Protein AF-0000000085094204 (afdb_homodimer)

pLDDT: mean 80.02, std 19.16, range [28.42, 98.69]

Radius of gyration: 30.78 Å; Cα contacts (8 Å, |Δi|>4): 972; chains: 2; bounding box: 92×101×74 Å

Foldseek 3Di:
DPPPPPPPADPQAFLVCVVVVHHFPNDPPATPVCVVVVFQTHSDPPPPVPPPPDPPPPPPPPPPPPPDPVDPPPVVVVVVVVVVVVVPDPDPPPPPPVLLVVLLVLLLVGQQVLLDQDDLLSCCSNPVQVVLCVVPVLSSLLSSLSSLLVNLLSDDPVCNVVSLVSSVVSNVVSVVSLVVCLVDDDLSCLSSLLNSLVSVLLCLLRNPPPPVPDQLLVSVLVSLVSLQVSVVSNVVSVVSCCPDSNVVSVDQDDQQDDADPLLVVLLVLLLVVLVPDPDDPVSSVQSVQLSVLLVVLRRSVVSRRLHCVSLSSSSNRHDPVLSVCSVVVPLSSLLSVLSSLLSLCSNLSNSSSVPRNVSSNVSSCVVHDPVSNVSNVSSVCSNPVVPPPD/DPPPPPPDADPQAFLVCVLVVHHFPNDPPATPVCVVVVFQTHSDDPQCVPPPPPPPPPPPPDPPPPPDPPDPPPPVVVVVVVVVVVVPDPDPPPPPPVLLVVLLVLLLVGQQVLLDQDDLLSCCSNPVQVVLCVVPVLSSLLSSLSSLLVNLLRDDPVCNVVSLVSSVVSNVVSVVSLVVCLVDDDLSCLSSLLNSLVSVLLCLLRNPPPPVPDQLLVSVLVSLVSLQVSVVSNVVSVVSCCPDSNVVSVDQDDQQDDADPLLVVLLVLLLVVLVPDPDDPVSSVQSNQLSVLLVVLSRSVVSRRLHCVSLSSSSNRHDPVLSVCSVVVPLSSLLSVLSSLLSLCSNLSNSSSVPRNVSSNVSSCVVHDPVSNVSNVSSVCSNPVVPPPD

Structure (mmCIF, N/CA/C/O backbone):
data_AF-0000000085094204-model_v1
#
loop_
_entity.id
_entity.type
_entity.pdbx_description
1 polymer 'Zn(2)-C6 fungal-type domain-containing protein'
#
loop_
_atom_site.group_PDB
_atom_site.id
_atom_site.type_symbol
_atom_site.label_atom_id
_atom_site.label_alt_id
_atom_site.label_comp_id
_atom_site.label_asym_id
_atom_site.label_entity_id
_atom_site.label_seq_id
_atom_site.pdbx_PDB_ins_code
_atom_site.Cartn_x
_atom_site.Cartn_y
_atom_site.Cartn_z
_atom_site.occupancy
_atom_site.B_iso_or_equiv
_atom_site.auth_seq_id
_atom_site.auth_comp_id
_atom_site.auth_asym_id
_atom_site.auth_atom_id
_atom_site.pdbx_PDB_model_num
ATOM 1 N N . MET A 1 1 ? 45.594 -4.992 -23.156 1 28.42 1 MET A N 1
ATOM 2 C CA . MET A 1 1 ? 44.844 -5.09 -21.906 1 28.42 1 MET A CA 1
ATOM 3 C C . MET A 1 1 ? 43.531 -4.32 -22 1 28.42 1 MET A C 1
ATOM 5 O O . MET A 1 1 ? 43.531 -3.092 -22.094 1 28.42 1 MET A O 1
ATOM 9 N N . GLN A 1 2 ? 42.5 -4.867 -22.672 1 35.69 2 GLN A N 1
ATOM 10 C CA . GLN A 1 2 ? 41.219 -4.234 -22.984 1 35.69 2 GLN A CA 1
ATOM 11 C C . GLN A 1 2 ? 40.531 -3.771 -21.719 1 35.69 2 GLN A C 1
ATOM 13 O O . GLN A 1 2 ? 40.438 -4.512 -20.734 1 35.69 2 GLN A O 1
ATOM 18 N N . THR A 1 3 ? 40.594 -2.48 -21.391 1 34.19 3 THR A N 1
ATOM 19 C CA . THR A 1 3 ? 39.969 -1.803 -20.25 1 34.19 3 THR A CA 1
ATOM 20 C C . THR A 1 3 ? 38.531 -2.219 -20.094 1 34.19 3 THR A C 1
ATOM 22 O O . THR A 1 3 ? 37.719 -2.104 -21.031 1 34.19 3 THR A O 1
ATOM 25 N N . ARG A 1 4 ? 38.156 -3.234 -19.297 1 36.91 4 ARG A N 1
ATOM 26 C CA . ARG A 1 4 ? 36.812 -3.564 -18.891 1 36.91 4 ARG A CA 1
ATOM 27 C C . ARG A 1 4 ? 36.031 -2.311 -18.531 1 36.91 4 ARG A C 1
ATOM 29 O O . ARG A 1 4 ? 36.438 -1.556 -17.641 1 36.91 4 ARG A O 1
ATOM 36 N N . ARG A 1 5 ? 35.312 -1.725 -19.422 1 40.75 5 ARG A N 1
ATOM 37 C CA . ARG A 1 5 ? 34.406 -0.619 -19.172 1 40.75 5 ARG A CA 1
ATOM 38 C C . ARG A 1 5 ? 33.562 -0.88 -17.938 1 40.75 5 ARG A C 1
ATOM 40 O O . ARG A 1 5 ? 32.906 -1.928 -17.828 1 40.75 5 ARG A O 1
ATOM 47 N N . SER A 1 6 ? 33.906 -0.301 -16.781 1 42.31 6 SER A N 1
ATOM 48 C CA . SER A 1 6 ? 33.125 -0.34 -15.547 1 42.31 6 SER A CA 1
ATOM 49 C C . SER A 1 6 ? 31.672 0.037 -15.781 1 42.31 6 SER A C 1
ATOM 51 O O . SER A 1 6 ? 31.375 1.09 -16.359 1 42.31 6 SER A O 1
ATOM 53 N N . HIS A 1 7 ? 30.844 -0.826 -16.141 1 46.06 7 HIS A N 1
ATOM 54 C CA . HIS A 1 7 ? 29.422 -0.541 -16.312 1 46.06 7 HIS A CA 1
ATOM 55 C C . HIS A 1 7 ? 28.844 0.099 -15.062 1 46.06 7 HIS A C 1
ATOM 57 O O . HIS A 1 7 ? 29 -0.428 -13.961 1 46.06 7 HIS A O 1
ATOM 63 N N . ASN A 1 8 ? 28.625 1.335 -15.102 1 47.53 8 ASN A N 1
ATOM 64 C CA . ASN A 1 8 ? 28 2.109 -14.039 1 47.53 8 ASN A CA 1
ATOM 65 C C . ASN A 1 8 ? 26.625 1.548 -13.68 1 47.53 8 ASN A C 1
ATOM 67 O O . ASN A 1 8 ? 25.75 1.444 -14.539 1 47.53 8 ASN A O 1
ATOM 71 N N . LYS A 1 9 ? 26.594 0.632 -12.758 1 53.88 9 LYS A N 1
ATOM 72 C CA . LYS A 1 9 ? 25.375 0.06 -12.18 1 53.88 9 LYS A CA 1
ATOM 73 C C . LYS A 1 9 ? 24.422 1.154 -11.727 1 53.88 9 LYS A C 1
ATOM 75 O O . LYS A 1 9 ? 24.844 2.166 -11.164 1 53.88 9 LYS A O 1
ATOM 80 N N . SER A 1 10 ? 23.234 1.122 -12.352 1 61.62 10 SER A N 1
ATOM 81 C CA . SER A 1 10 ? 22.219 2.043 -11.844 1 61.62 10 SER A CA 1
ATOM 82 C C . SER A 1 10 ? 21.828 1.703 -10.414 1 61.62 10 SER A C 1
ATOM 84 O O . SER A 1 10 ? 21.375 0.59 -10.133 1 61.62 10 SER A O 1
ATOM 86 N N . ARG A 1 11 ? 22.219 2.453 -9.453 1 60.69 11 ARG A N 1
ATOM 87 C CA . ARG A 1 11 ? 22 2.232 -8.031 1 60.69 11 ARG A CA 1
ATOM 88 C C . ARG A 1 11 ? 20.5 2.273 -7.711 1 60.69 11 ARG A C 1
ATOM 90 O O . ARG A 1 11 ? 20.047 1.616 -6.773 1 60.69 11 ARG A O 1
ATOM 97 N N . ARG A 1 12 ? 19.734 2.811 -8.648 1 63.75 12 ARG A N 1
ATOM 98 C CA . ARG A 1 12 ? 18.312 3.006 -8.352 1 63.75 12 ARG A CA 1
ATOM 99 C C . ARG A 1 12 ? 17.438 2.281 -9.367 1 63.75 12 ARG A C 1
ATOM 101 O O . ARG A 1 12 ? 16.328 2.719 -9.656 1 63.75 12 ARG A O 1
ATOM 108 N N . GLY A 1 13 ? 18.078 1.284 -9.898 1 72.88 13 GLY A N 1
ATOM 109 C CA . GLY A 1 13 ? 17.359 0.536 -10.914 1 72.88 13 GLY A CA 1
ATOM 110 C C . GLY A 1 13 ? 16.297 -0.388 -10.328 1 72.88 13 GLY A C 1
ATOM 111 O O . GLY A 1 13 ? 16.297 -0.649 -9.125 1 72.88 13 GLY A O 1
ATOM 112 N N . CYS A 1 14 ? 15.367 -0.808 -11.195 1 76.88 14 CYS A N 1
ATOM 113 C CA . CYS A 1 14 ? 14.305 -1.721 -10.773 1 76.88 14 CYS A CA 1
ATOM 114 C C . CYS A 1 14 ? 14.875 -3.096 -10.438 1 76.88 14 CYS A C 1
ATOM 116 O O . CYS A 1 14 ? 15.969 -3.445 -10.891 1 76.88 14 CYS A O 1
ATOM 118 N N . LEU A 1 15 ? 14.203 -3.799 -9.594 1 74.19 15 LEU A N 1
ATOM 119 C CA . LEU A 1 15 ? 14.672 -5.102 -9.125 1 74.19 15 LEU A CA 1
ATOM 120 C C . LEU A 1 15 ? 14.867 -6.059 -10.297 1 74.19 15 LEU A C 1
ATOM 122 O O . LEU A 1 15 ? 15.789 -6.883 -10.281 1 74.19 15 LEU A O 1
ATOM 126 N N . GLU A 1 16 ? 14.039 -5.863 -11.25 1 76.88 16 GLU A N 1
ATOM 127 C CA . GLU A 1 16 ? 14.133 -6.754 -12.406 1 76.88 16 GLU A CA 1
ATOM 128 C C . GLU A 1 16 ? 15.406 -6.488 -13.203 1 76.88 16 GLU A C 1
ATOM 130 O O . GLU A 1 16 ? 16.094 -7.426 -13.602 1 76.88 16 GLU A O 1
ATOM 135 N N . CYS A 1 17 ? 15.742 -5.281 -13.391 1 77.69 17 CYS A N 1
ATOM 136 C CA . CYS A 1 17 ? 16.953 -4.93 -14.109 1 77.69 17 CYS A CA 1
ATOM 137 C C . CYS A 1 17 ? 18.203 -5.344 -13.32 1 77.69 17 CYS A C 1
ATOM 139 O O . CYS A 1 17 ? 19.172 -5.82 -13.898 1 77.69 17 CYS A O 1
ATOM 141 N N . LYS A 1 18 ? 18.125 -5.219 -12.031 1 74.19 18 LYS A N 1
ATOM 142 C CA . LYS A 1 18 ? 19.219 -5.645 -11.164 1 74.19 18 LYS A CA 1
ATOM 143 C C . LYS A 1 18 ? 19.422 -7.156 -11.234 1 74.19 18 LYS A C 1
ATOM 145 O O . LYS A 1 18 ? 20.562 -7.633 -11.344 1 74.19 18 LYS A O 1
ATOM 150 N N . ARG A 1 19 ? 18.375 -7.77 -11.242 1 71.94 19 ARG A N 1
ATOM 151 C CA . ARG A 1 19 ? 18.406 -9.227 -11.328 1 71.94 19 ARG A CA 1
ATOM 152 C C . ARG A 1 19 ? 19.016 -9.688 -12.648 1 71.94 19 ARG A C 1
ATOM 154 O O . ARG A 1 19 ? 19.797 -10.625 -12.68 1 71.94 19 ARG A O 1
ATOM 161 N N . ARG A 1 20 ? 18.656 -8.938 -13.594 1 74.81 20 ARG A N 1
ATOM 162 C CA . ARG A 1 20 ? 19.125 -9.281 -14.938 1 74.81 20 ARG A CA 1
ATOM 163 C C . ARG A 1 20 ? 20.5 -8.695 -15.219 1 74.81 20 ARG A C 1
ATOM 165 O O . ARG A 1 20 ? 21.094 -8.961 -16.266 1 74.81 20 ARG A O 1
ATOM 172 N N . ARG A 1 21 ? 20.922 -7.832 -14.312 1 73.69 21 ARG A N 1
ATOM 173 C CA . ARG A 1 21 ? 22.234 -7.195 -14.391 1 73.69 21 ARG A CA 1
ATOM 174 C C . ARG A 1 21 ? 22.359 -6.324 -15.633 1 73.69 21 ARG A C 1
ATOM 176 O O . ARG A 1 21 ? 23.359 -6.367 -16.344 1 73.69 21 ARG A O 1
ATOM 183 N N . VAL A 1 22 ? 21.25 -5.66 -15.961 1 81.44 22 VAL A N 1
ATOM 184 C CA . VAL A 1 22 ? 21.266 -4.684 -17.047 1 81.44 22 VAL A CA 1
ATOM 185 C C . VAL A 1 22 ? 21.109 -3.273 -16.469 1 81.44 22 VAL A C 1
ATOM 187 O O . VAL A 1 22 ? 20.562 -3.092 -15.391 1 81.44 22 VAL A O 1
ATOM 190 N N . LYS A 1 23 ? 21.641 -2.32 -17.219 1 80.62 23 LYS A N 1
ATOM 191 C CA . LYS A 1 23 ? 21.531 -0.931 -16.781 1 80.62 23 LYS A CA 1
ATOM 192 C C . LYS A 1 23 ? 20.094 -0.435 -16.859 1 80.62 23 LYS A C 1
ATOM 194 O O . LYS A 1 23 ? 19.484 -0.439 -17.922 1 80.62 23 LYS A O 1
ATOM 199 N N . CYS A 1 24 ? 19.516 -0.152 -15.758 1 80.62 24 CYS A N 1
ATOM 200 C CA . CYS A 1 24 ? 18.156 0.375 -15.664 1 80.62 24 CYS A CA 1
ATOM 201 C C . CYS A 1 24 ? 18.125 1.873 -15.945 1 80.62 24 CYS A C 1
ATOM 203 O O . CYS A 1 24 ? 19.016 2.605 -15.5 1 80.62 24 CYS A O 1
ATOM 205 N N . ASP A 1 25 ? 17.281 2.426 -16.719 1 79.31 25 ASP A N 1
ATOM 206 C CA . ASP A 1 25 ? 17.172 3.857 -16.984 1 79.31 25 ASP A CA 1
ATOM 207 C C . ASP A 1 25 ? 16.422 4.562 -15.852 1 79.31 25 ASP A C 1
ATOM 209 O O . ASP A 1 25 ? 16.172 5.77 -15.922 1 79.31 25 ASP A O 1
ATOM 213 N N . GLU A 1 26 ? 15.984 3.795 -14.852 1 75.06 26 GLU A N 1
ATOM 214 C CA . GLU A 1 26 ? 15.375 4.254 -13.609 1 75.06 26 GLU A CA 1
ATOM 215 C C . GLU A 1 26 ? 14.109 5.062 -13.867 1 75.06 26 GLU A C 1
ATOM 217 O O . GLU A 1 26 ? 13.68 5.84 -13.023 1 75.06 26 GLU A O 1
ATOM 222 N N . THR A 1 27 ? 13.609 4.785 -15.125 1 76.56 27 THR A N 1
ATOM 223 C CA . THR A 1 27 ? 12.352 5.457 -15.414 1 76.56 27 THR A CA 1
ATOM 224 C C . THR A 1 27 ? 11.211 4.848 -14.602 1 76.56 27 THR A C 1
ATOM 226 O O . THR A 1 27 ? 11.141 3.627 -14.445 1 76.56 27 THR A O 1
ATOM 229 N N . ARG A 1 28 ? 10.5 5.613 -13.75 1 69.06 28 ARG A N 1
ATOM 230 C CA . ARG A 1 28 ? 9.336 5.184 -12.984 1 69.06 28 ARG A CA 1
ATOM 231 C C . ARG A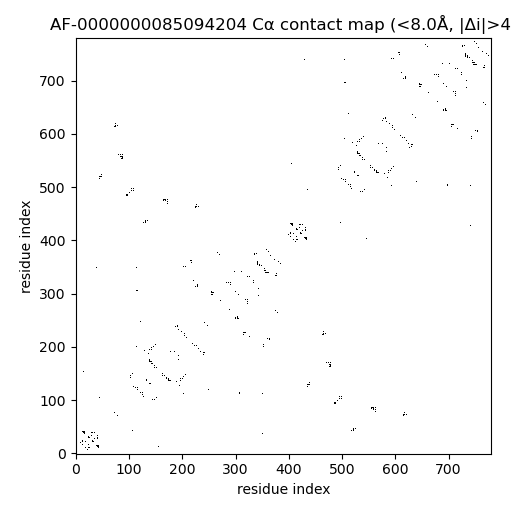 1 28 ? 8.047 5.637 -13.656 1 69.06 28 ARG A C 1
ATOM 233 O O . ARG A 1 28 ? 8.023 6.664 -14.336 1 69.06 28 ARG A O 1
ATOM 240 N N . PRO A 1 29 ? 6.918 4.73 -13.555 1 68.38 29 PRO A N 1
ATOM 241 C CA . PRO A 1 29 ? 6.773 3.576 -12.664 1 68.38 29 PRO A CA 1
ATOM 242 C C . PRO A 1 29 ? 7.375 2.299 -13.242 1 68.38 29 PRO A C 1
ATOM 244 O O . PRO A 1 29 ? 7.609 1.333 -12.516 1 68.38 29 PRO A O 1
ATOM 247 N N . GLN A 1 30 ? 7.637 2.348 -14.539 1 78.44 30 GLN A N 1
ATOM 248 C CA . GLN A 1 30 ? 8.219 1.194 -15.211 1 78.44 30 GLN A CA 1
ATOM 249 C C . GLN A 1 30 ? 9.422 1.604 -16.062 1 78.44 30 GLN A C 1
ATOM 251 O O . GLN A 1 30 ? 9.352 2.559 -16.828 1 78.44 30 GLN A O 1
ATOM 256 N N . CYS A 1 31 ? 10.555 0.917 -15.891 1 80.75 31 CYS A N 1
ATOM 257 C CA . CYS A 1 31 ? 11.742 1.239 -16.672 1 80.75 31 CYS A CA 1
ATOM 258 C C . CYS A 1 31 ? 11.617 0.73 -18.109 1 80.75 31 CYS A C 1
ATOM 260 O O . CYS A 1 31 ? 10.781 -0.135 -18.391 1 80.75 31 CYS A O 1
ATOM 262 N N . SER A 1 32 ? 12.336 1.337 -19.016 1 80.69 32 SER A N 1
ATOM 263 C CA . SER A 1 32 ? 12.258 1.011 -20.438 1 80.69 32 SER A CA 1
ATOM 264 C C . SER A 1 32 ? 12.633 -0.447 -20.688 1 80.69 32 SER A C 1
ATOM 266 O O . SER A 1 32 ? 12.062 -1.093 -21.578 1 80.69 32 SER A O 1
ATOM 268 N N . ASN A 1 33 ? 13.523 -0.959 -19.891 1 80.06 33 ASN A N 1
ATOM 269 C CA . ASN A 1 33 ? 13.953 -2.346 -20.047 1 80.06 33 ASN A CA 1
ATOM 270 C C . ASN A 1 33 ? 12.82 -3.32 -19.719 1 80.06 33 ASN A C 1
ATOM 272 O O . ASN A 1 33 ? 12.57 -4.258 -20.484 1 80.06 33 ASN A O 1
ATOM 276 N N . CYS A 1 34 ? 12.18 -3.006 -18.672 1 78.81 34 CYS A N 1
ATOM 277 C CA . CYS A 1 34 ? 11.094 -3.875 -18.234 1 78.81 34 CYS A CA 1
ATOM 278 C C . CYS A 1 34 ? 9.883 -3.736 -19.141 1 78.81 34 CYS A C 1
ATOM 280 O O . CYS A 1 34 ? 9.234 -4.73 -19.484 1 78.81 34 CYS A O 1
ATOM 282 N N . ALA A 1 35 ? 9.695 -2.541 -19.578 1 79.12 35 ALA A N 1
ATOM 283 C CA . ALA A 1 35 ? 8.578 -2.275 -20.484 1 79.12 35 ALA A CA 1
ATOM 284 C C . ALA A 1 35 ? 8.766 -3.012 -21.797 1 79.12 35 ALA A C 1
ATOM 286 O O . ALA A 1 35 ? 7.824 -3.619 -22.312 1 79.12 35 ALA A O 1
ATOM 287 N N . ARG A 1 36 ? 9.945 -2.975 -22.266 1 76.44 36 ARG A N 1
ATOM 288 C CA . ARG A 1 36 ? 10.242 -3.596 -23.562 1 76.44 36 ARG A CA 1
ATOM 289 C C . ARG A 1 36 ? 10.078 -5.109 -23.484 1 76.44 36 ARG A C 1
ATOM 291 O O . ARG A 1 36 ? 9.656 -5.742 -24.453 1 76.44 36 ARG A O 1
ATOM 298 N N . ARG A 1 37 ? 10.328 -5.566 -22.344 1 74.19 37 ARG A N 1
ATOM 299 C CA . ARG A 1 37 ? 10.328 -7.016 -22.188 1 74.19 37 ARG A CA 1
ATOM 300 C C . ARG A 1 37 ? 9.055 -7.5 -21.516 1 74.19 37 ARG A C 1
ATOM 302 O O . ARG A 1 37 ? 8.922 -8.68 -21.188 1 74.19 37 ARG A O 1
ATOM 309 N N . HIS A 1 38 ? 8.18 -6.562 -21.188 1 65.81 38 HIS A N 1
ATOM 310 C CA . HIS A 1 38 ? 6.895 -6.855 -20.562 1 65.81 38 HIS A CA 1
ATOM 311 C C . HIS A 1 38 ? 7.078 -7.574 -19.234 1 65.81 38 HIS A C 1
ATOM 313 O O . HIS A 1 38 ? 6.402 -8.57 -18.969 1 65.81 38 HIS A O 1
ATOM 319 N N . MET A 1 39 ? 8.148 -7.141 -18.578 1 70.69 39 MET A N 1
ATOM 320 C CA . MET A 1 39 ? 8.422 -7.699 -17.266 1 70.69 39 MET A CA 1
ATOM 321 C C . MET A 1 39 ? 7.848 -6.812 -16.172 1 70.69 39 MET A C 1
ATOM 323 O O . MET A 1 39 ? 7.648 -5.617 -16.375 1 70.69 39 MET A O 1
ATOM 327 N N . THR A 1 40 ? 7.48 -7.477 -15.117 1 67.5 40 THR A N 1
ATOM 328 C CA . THR A 1 40 ? 7.039 -6.707 -13.961 1 67.5 40 THR A CA 1
ATOM 329 C C . THR A 1 40 ? 8.188 -5.871 -13.398 1 67.5 40 THR A C 1
ATOM 331 O O . THR A 1 40 ? 9.219 -6.414 -12.992 1 67.5 40 THR A O 1
ATOM 334 N N . CYS A 1 41 ? 8.055 -4.609 -13.57 1 69.56 41 CYS A N 1
ATOM 335 C CA . CYS A 1 41 ? 9.055 -3.664 -13.086 1 69.56 41 CYS A CA 1
ATOM 336 C C . CYS A 1 41 ? 8.82 -3.32 -11.617 1 69.56 41 CYS A C 1
ATOM 338 O O . CYS A 1 41 ? 7.75 -2.816 -11.258 1 69.56 41 CYS A O 1
ATOM 340 N N . ASP A 1 42 ? 9.664 -3.846 -10.812 1 67.44 42 ASP A N 1
ATOM 341 C CA . ASP A 1 42 ? 9.555 -3.576 -9.383 1 67.44 42 ASP A CA 1
ATOM 342 C C . ASP A 1 42 ? 10.797 -2.861 -8.859 1 67.44 42 ASP A C 1
ATOM 344 O O . ASP A 1 42 ? 11.906 -3.385 -8.961 1 67.44 42 ASP A O 1
ATOM 348 N N . TYR A 1 43 ? 10.727 -1.648 -8.656 1 60.5 43 TYR A N 1
ATOM 349 C CA . TYR A 1 43 ? 11.859 -0.927 -8.102 1 60.5 43 TYR A CA 1
ATOM 350 C C . TYR A 1 43 ? 12.094 -1.318 -6.645 1 60.5 43 TYR A C 1
ATOM 352 O O . TYR A 1 43 ? 13.008 -0.806 -5.996 1 60.5 43 TYR A O 1
ATOM 360 N N . GLY A 1 44 ? 11.922 -2.477 -6.395 1 52.19 44 GLY A N 1
ATOM 361 C CA . GLY A 1 44 ? 12.156 -3.125 -5.113 1 52.19 44 GLY A CA 1
ATOM 362 C C . GLY A 1 44 ? 12.242 -2.148 -3.955 1 52.19 44 GLY A C 1
ATOM 363 O O . GLY A 1 44 ? 12.414 -0.946 -4.164 1 52.19 44 GLY A O 1
ATOM 364 N N . THR A 1 45 ? 11.617 -2.467 -2.777 1 48.66 45 THR A N 1
ATOM 365 C CA . THR A 1 45 ? 11.992 -1.854 -1.507 1 48.66 45 THR A CA 1
ATOM 366 C C . THR A 1 45 ? 13.375 -2.311 -1.072 1 48.66 45 THR A C 1
ATOM 368 O O . THR A 1 45 ? 13.68 -3.506 -1.102 1 48.66 45 THR A O 1
ATOM 371 N N . SER A 1 46 ? 14.422 -1.723 -1.362 1 43.97 46 SER A N 1
ATOM 372 C CA . SER A 1 46 ? 15.68 -2.139 -0.75 1 43.97 46 SER A CA 1
ATOM 373 C C . SER A 1 46 ? 15.453 -2.717 0.643 1 43.97 46 SER A C 1
ATOM 375 O O . SER A 1 46 ? 14.828 -2.078 1.49 1 43.97 46 SER A O 1
ATOM 377 N N . SER A 1 47 ? 15.43 -4.035 0.738 1 43.03 47 SER A N 1
ATOM 378 C CA . SER A 1 47 ? 15.219 -4.762 1.984 1 43.03 47 SER A CA 1
ATOM 379 C C . SER A 1 47 ? 16.109 -4.219 3.1 1 43.03 47 SER A C 1
ATOM 381 O O . SER A 1 47 ? 17.328 -4.23 2.984 1 43.03 47 SER A O 1
ATOM 383 N N . LEU A 1 48 ? 15.875 -3.164 3.766 1 41.88 48 LEU A N 1
ATOM 384 C CA . LEU A 1 48 ? 16.625 -2.473 4.801 1 41.88 48 LEU A CA 1
ATOM 385 C C . LEU A 1 48 ? 16.594 -3.254 6.113 1 41.88 48 LEU A C 1
ATOM 387 O O . LEU A 1 48 ? 17.172 -2.816 7.113 1 41.88 48 LEU A O 1
ATOM 391 N N . VAL A 1 49 ? 15.938 -4.395 6.262 1 39.5 49 VAL A N 1
ATOM 392 C CA . VAL A 1 49 ? 15.93 -5.086 7.547 1 39.5 49 VAL A CA 1
ATOM 393 C C . VAL A 1 49 ? 17.375 -5.34 8 1 39.5 49 VAL A C 1
ATOM 395 O O . VAL A 1 49 ? 17.609 -5.684 9.164 1 39.5 49 VAL A O 1
ATOM 398 N N . TRP A 1 50 ? 18.359 -5.461 7.129 1 38.03 50 TRP A N 1
ATOM 399 C CA . TRP A 1 50 ? 19.641 -5.898 7.664 1 38.03 50 TRP A CA 1
ATOM 400 C C . TRP A 1 50 ? 20.297 -4.801 8.5 1 38.03 50 TRP A C 1
ATOM 402 O O . TRP A 1 50 ? 21.469 -4.883 8.836 1 38.03 50 TRP A O 1
ATOM 412 N N . LYS A 1 51 ? 19.734 -3.754 8.43 1 41.31 51 LYS A N 1
ATOM 413 C CA . LYS A 1 51 ? 20.469 -2.908 9.367 1 41.31 51 LYS A CA 1
ATOM 414 C C . LYS A 1 51 ? 20.109 -3.258 10.812 1 41.31 51 LYS A C 1
ATOM 416 O O . LYS A 1 51 ? 18.938 -3.324 11.172 1 41.31 51 LYS A O 1
ATOM 421 N N . ASP A 1 52 ? 20.922 -4.082 11.422 1 39.31 52 ASP A N 1
ATOM 422 C CA . ASP A 1 52 ? 20.891 -4.488 12.828 1 39.31 52 ASP A CA 1
ATOM 423 C C . ASP A 1 52 ? 20.359 -3.371 13.719 1 39.31 52 ASP A C 1
ATOM 425 O O . ASP A 1 52 ? 20.984 -2.311 13.836 1 39.31 52 ASP A O 1
ATOM 429 N N . TRP A 1 53 ? 19.125 -3.227 13.734 1 41.31 53 TRP A N 1
ATOM 430 C CA . TRP A 1 53 ? 18.641 -2.379 14.812 1 41.31 53 TRP A CA 1
ATOM 431 C C . TRP A 1 53 ? 19.281 -2.771 16.141 1 41.31 53 TRP A C 1
ATOM 433 O O . TRP A 1 53 ? 19.047 -3.871 16.656 1 41.31 53 TRP A O 1
ATOM 443 N N . LYS A 1 54 ? 20.547 -2.561 16.391 1 36.38 54 LYS A N 1
ATOM 444 C CA . LYS A 1 54 ? 21.078 -2.814 17.734 1 36.38 54 LYS A CA 1
ATOM 445 C C . LYS A 1 54 ? 20 -2.557 18.797 1 36.38 54 LYS A C 1
ATOM 447 O O . LYS A 1 54 ? 19.203 -1.632 18.672 1 36.38 54 LYS A O 1
ATOM 452 N N . GLU A 1 55 ? 19.734 -3.576 19.609 1 35.59 55 GLU A N 1
ATOM 453 C CA . GLU A 1 55 ? 18.953 -3.482 20.828 1 35.59 55 GLU A CA 1
ATOM 454 C C . GLU A 1 55 ? 19.047 -2.09 21.453 1 35.59 55 GLU A C 1
ATOM 456 O O . GLU A 1 55 ? 20.141 -1.603 21.719 1 35.59 55 GLU A O 1
ATOM 461 N N . GLU A 1 56 ? 18.219 -1.314 21.234 1 36.47 56 GLU A N 1
ATOM 462 C CA . GLU A 1 56 ? 18.109 -0.09 22.016 1 36.47 56 GLU A CA 1
ATOM 463 C C . GLU A 1 56 ? 18.359 -0.365 23.5 1 36.47 56 GLU A C 1
ATOM 465 O O . GLU A 1 56 ? 17.578 -1.071 24.141 1 36.47 56 GLU A O 1
ATOM 470 N N . LYS A 1 57 ? 19.578 -0.615 24.016 1 32.47 57 LYS A N 1
ATOM 471 C CA . LYS A 1 57 ? 19.781 -0.595 25.469 1 32.47 57 LYS A CA 1
ATOM 472 C C . LYS A 1 57 ? 18.922 0.483 26.125 1 32.47 57 LYS A C 1
ATOM 474 O O . LYS A 1 57 ? 18.984 1.654 25.75 1 32.47 57 LYS A O 1
ATOM 479 N N . THR A 1 58 ? 17.797 0.069 26.656 1 32.12 58 THR A N 1
ATOM 480 C CA . THR A 1 58 ? 17.219 0.935 27.672 1 32.12 58 THR A CA 1
ATOM 481 C C . THR A 1 58 ? 18.312 1.534 28.562 1 32.12 58 THR A C 1
ATOM 483 O O . THR A 1 58 ? 18.969 0.816 29.312 1 32.12 58 THR A O 1
ATOM 486 N N . SER A 1 59 ? 19.188 2.316 28.203 1 30.58 59 SER A N 1
ATOM 487 C CA . SER A 1 59 ? 20.016 2.902 29.25 1 30.58 59 SER A CA 1
ATOM 488 C C . SER A 1 59 ? 19.234 3.117 30.531 1 30.58 59 SER A C 1
ATOM 490 O O . SER A 1 59 ? 18.047 3.441 30.484 1 30.58 59 SER A O 1
ATOM 492 N N . PRO A 1 60 ? 19.656 2.629 31.703 1 30.12 60 PRO A N 1
ATOM 493 C CA . PRO A 1 60 ? 19.062 2.949 33 1 30.12 60 PRO A CA 1
ATOM 494 C C . PRO A 1 60 ? 18.578 4.391 33.094 1 30.12 60 PRO A C 1
ATOM 496 O O . PRO A 1 60 ? 19.078 5.262 32.375 1 30.12 60 PRO A O 1
ATOM 499 N N . GLN A 1 61 ? 17.438 4.629 33.75 1 30.97 61 GLN A N 1
ATOM 500 C CA . GLN A 1 61 ? 16.891 5.898 34.219 1 30.97 61 GLN A CA 1
ATOM 501 C C . GLN A 1 61 ? 17.984 6.812 34.75 1 30.97 61 GLN A C 1
ATOM 503 O O . GLN A 1 61 ? 18.469 6.637 35.875 1 30.97 61 GLN A O 1
ATOM 508 N N . SER A 1 62 ? 19.141 6.957 34.219 1 29.78 62 SER A N 1
ATOM 509 C CA . SER A 1 62 ? 19.906 7.957 34.938 1 29.78 62 SER A CA 1
ATOM 510 C C . SER A 1 62 ? 19.031 9.156 35.312 1 29.78 62 SER A C 1
ATOM 512 O O . SER A 1 62 ? 18.062 9.461 34.625 1 29.78 62 SER A O 1
ATOM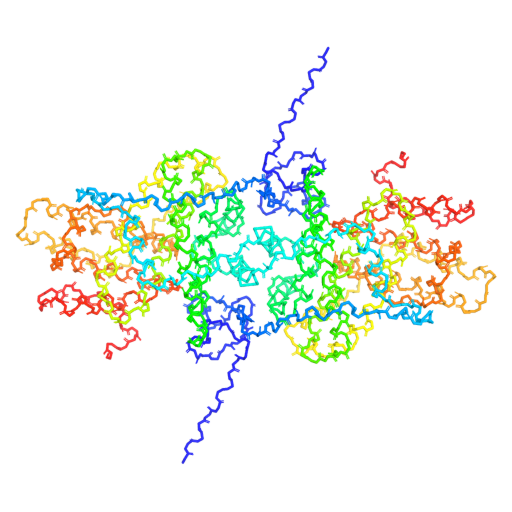 514 N N . ASP A 1 63 ? 19.094 9.602 36.656 1 30.19 63 ASP A N 1
ATOM 515 C CA . ASP A 1 63 ? 18.594 10.828 37.281 1 30.19 63 ASP A CA 1
ATOM 516 C C . ASP A 1 63 ? 18.703 12.008 36.312 1 30.19 63 ASP A C 1
ATOM 518 O O . ASP A 1 63 ? 19.797 12.523 36.062 1 30.19 63 ASP A O 1
ATOM 522 N N . SER A 1 64 ? 18.203 11.969 35.25 1 31.36 64 SER A N 1
ATOM 523 C CA . SER A 1 64 ? 18.234 13.086 34.312 1 31.36 64 SER A CA 1
ATOM 524 C C . SER A 1 64 ? 17.984 14.414 35.031 1 31.36 64 SER A C 1
ATOM 526 O O . SER A 1 64 ? 16.938 14.586 35.688 1 31.36 64 SER A O 1
ATOM 528 N N . LYS A 1 65 ? 19.062 15.062 35.562 1 32.97 65 LYS A N 1
ATOM 529 C CA . LYS A 1 65 ? 19.109 16.469 35.938 1 32.97 65 LYS A CA 1
ATOM 530 C C . LYS A 1 65 ? 18.219 17.312 35.031 1 32.97 65 LYS A C 1
ATOM 532 O O . LYS A 1 65 ? 18.109 17.047 33.844 1 32.97 65 LYS A O 1
ATOM 537 N N . THR A 1 66 ? 17.281 18.016 35.719 1 31.33 66 THR A N 1
ATOM 538 C CA . THR A 1 66 ? 16.406 19.062 35.25 1 31.33 66 THR A CA 1
ATOM 539 C C . THR A 1 66 ? 17.125 19.953 34.25 1 31.33 66 THR A C 1
ATOM 541 O O . THR A 1 66 ? 18.125 20.578 34.594 1 31.33 66 THR A O 1
ATOM 544 N N . PRO A 1 67 ? 17.203 19.547 32.969 1 33.06 67 PRO A N 1
ATOM 545 C CA . PRO A 1 67 ? 17.906 20.578 32.188 1 33.06 67 PRO A CA 1
ATOM 546 C C . PRO A 1 67 ? 17.641 21.984 32.688 1 33.06 67 PRO A C 1
ATOM 548 O O . PRO A 1 67 ? 16.609 22.25 33.312 1 33.06 67 PRO A O 1
ATOM 551 N N . SER A 1 68 ? 18.641 22.734 32.906 1 30.81 68 SER A N 1
ATOM 552 C CA . SER A 1 68 ? 18.625 24.172 33.188 1 30.81 68 SER A CA 1
ATOM 553 C C . SER A 1 68 ? 17.531 24.891 32.375 1 30.81 68 SER A C 1
ATOM 555 O O . SER A 1 68 ? 17.203 24.469 31.281 1 30.81 68 SER A O 1
ATOM 557 N N . GLN A 1 69 ? 16.562 25.703 33 1 33.22 69 GLN A N 1
ATOM 558 C CA . GLN A 1 69 ? 15.461 26.625 32.719 1 33.22 69 GLN A CA 1
ATOM 559 C C . GLN A 1 69 ? 15.734 27.453 31.469 1 33.22 69 GLN A C 1
ATOM 561 O O . GLN A 1 69 ? 14.906 28.281 31.078 1 33.22 69 GLN A O 1
ATOM 566 N N . ASP A 1 70 ? 16.969 27.672 31.203 1 34.69 70 ASP A N 1
ATOM 567 C CA . ASP A 1 70 ? 17.094 28.75 30.219 1 34.69 70 ASP A CA 1
ATOM 568 C C . ASP A 1 70 ? 16.516 28.328 28.875 1 34.69 70 ASP A C 1
ATOM 570 O O . ASP A 1 70 ? 16.891 28.875 27.828 1 34.69 70 ASP A O 1
ATOM 574 N N . HIS A 1 71 ? 16.219 27.016 28.703 1 35.81 71 HIS A N 1
ATOM 575 C CA . HIS A 1 71 ? 16.031 26.297 27.453 1 35.81 71 HIS A CA 1
ATOM 576 C C . HIS A 1 71 ? 14.812 26.812 26.703 1 35.81 71 HIS A C 1
ATOM 578 O O . HIS A 1 71 ? 13.672 26.625 27.141 1 35.81 71 HIS A O 1
ATOM 584 N N . LYS A 1 72 ? 14.797 27.75 25.859 1 40.53 72 LYS A N 1
ATOM 585 C CA . LYS A 1 72 ? 14.008 28.281 24.766 1 40.53 72 LYS A CA 1
ATOM 586 C C . LYS A 1 72 ? 13.164 27.188 24.109 1 40.53 72 LYS A C 1
ATOM 588 O O . LYS A 1 72 ? 13.367 26 24.375 1 40.53 72 LYS A O 1
ATOM 593 N N . ASP A 1 73 ? 12.469 27.438 22.812 1 46.72 73 ASP A N 1
ATOM 594 C CA . ASP A 1 73 ? 11.367 26.953 21.984 1 46.72 73 ASP A CA 1
ATOM 595 C C . ASP A 1 73 ? 11.633 25.531 21.484 1 46.72 73 ASP A C 1
ATOM 597 O O . ASP A 1 73 ? 12 25.344 20.328 1 46.72 73 ASP A O 1
ATOM 601 N N . ASP A 1 74 ? 12.195 24.641 22.344 1 51.31 74 ASP A N 1
ATOM 602 C CA . ASP A 1 74 ? 12.57 23.297 21.906 1 51.31 74 ASP A CA 1
ATOM 603 C C . ASP A 1 74 ? 11.352 22.516 21.406 1 51.31 74 ASP A C 1
ATOM 605 O O . ASP A 1 74 ? 10.414 22.266 22.172 1 51.31 74 ASP A O 1
ATOM 609 N N . ILE A 1 75 ? 11.133 22.422 20.203 1 60.12 75 ILE A N 1
ATOM 610 C CA . ILE A 1 75 ? 10.102 21.703 19.453 1 60.12 75 ILE A CA 1
ATOM 611 C C . ILE A 1 75 ? 9.812 20.359 20.141 1 60.12 75 ILE A C 1
ATOM 613 O O . ILE A 1 75 ? 8.664 19.938 20.234 1 60.12 75 ILE A O 1
ATOM 617 N N . PHE A 1 76 ? 10.766 19.766 20.766 1 61.44 76 PHE A N 1
ATOM 618 C CA . PHE A 1 76 ? 10.609 18.438 21.344 1 61.44 76 PHE A CA 1
ATOM 619 C C . PHE A 1 76 ? 9.836 18.5 22.656 1 61.44 76 PHE A C 1
ATOM 621 O O . PHE A 1 76 ? 9.031 17.609 22.953 1 61.44 76 PHE A O 1
ATOM 628 N N . VAL A 1 77 ? 10.172 19.609 23.297 1 60.19 77 VAL A N 1
ATOM 629 C CA . VAL A 1 77 ? 9.477 19.75 24.562 1 60.19 77 VAL A CA 1
ATOM 630 C C . VAL A 1 77 ? 7.984 19.938 24.328 1 60.19 77 VAL A C 1
ATOM 632 O O . VAL A 1 77 ? 7.156 19.344 25.016 1 60.19 77 VAL A O 1
ATOM 635 N N . THR A 1 78 ? 7.746 20.703 23.297 1 61.31 78 THR A N 1
ATOM 636 C CA . THR A 1 78 ? 6.348 20.938 22.969 1 61.31 78 THR A CA 1
ATOM 637 C C . THR A 1 78 ? 5.688 19.641 22.5 1 61.31 78 THR A C 1
ATOM 639 O O . THR A 1 78 ? 4.57 19.328 22.906 1 61.31 78 THR A O 1
ATOM 642 N N . LEU A 1 79 ? 6.332 18.938 21.672 1 63.25 79 LEU A N 1
ATOM 643 C CA . LEU A 1 79 ? 5.777 17.688 21.141 1 63.25 79 LEU A CA 1
ATOM 644 C C . LEU A 1 79 ? 5.609 16.656 22.234 1 63.25 79 LEU A C 1
ATOM 646 O O . LEU A 1 79 ? 4.629 15.898 22.25 1 63.25 79 LEU A O 1
ATOM 650 N N . GLU A 1 80 ? 6.586 16.578 23.109 1 61.59 80 GLU A N 1
ATOM 651 C CA . GLU A 1 80 ? 6.52 15.641 24.234 1 61.59 80 GLU A CA 1
ATOM 652 C C . GLU A 1 80 ? 5.344 15.953 25.156 1 61.59 80 GLU A C 1
ATOM 654 O O . GLU A 1 80 ? 4.645 15.047 25.609 1 61.59 80 GLU A O 1
ATOM 659 N N . ARG A 1 81 ? 5.246 17.234 25.422 1 60.91 81 ARG A N 1
ATOM 660 C CA . ARG A 1 81 ? 4.133 17.656 26.266 1 60.91 81 ARG A CA 1
ATOM 661 C C . ARG A 1 81 ? 2.795 17.312 25.609 1 60.91 81 ARG A C 1
ATOM 663 O O . ARG A 1 81 ? 1.867 16.875 26.297 1 60.91 81 ARG A O 1
ATOM 670 N N . TRP A 1 82 ? 2.842 17.484 24.391 1 60.22 82 TRP A N 1
ATOM 671 C CA . TRP A 1 82 ? 1.639 17.203 23.625 1 60.22 82 TRP A CA 1
ATOM 672 C C . TRP A 1 82 ? 1.322 15.719 23.625 1 60.22 82 TRP A C 1
ATOM 674 O O . TRP A 1 82 ? 0.178 15.32 23.844 1 60.22 82 TRP A O 1
ATOM 684 N N . THR A 1 83 ? 2.258 14.953 23.359 1 61.62 83 THR A N 1
ATOM 685 C CA . THR A 1 83 ? 2.082 13.508 23.297 1 61.62 83 THR A CA 1
ATOM 686 C C . THR A 1 83 ? 1.729 12.953 24.688 1 61.62 83 THR A C 1
ATOM 688 O O . THR A 1 83 ? 0.928 12.023 24.797 1 61.62 83 THR A O 1
ATOM 691 N N . ALA A 1 84 ? 2.395 13.492 25.656 1 57.91 84 ALA A N 1
ATOM 692 C CA . ALA A 1 84 ? 2.143 13.078 27.031 1 57.91 84 ALA A CA 1
ATOM 693 C C . ALA A 1 84 ? 0.705 13.383 27.438 1 57.91 84 ALA A C 1
ATOM 695 O O . ALA A 1 84 ? 0.106 12.641 28.219 1 57.91 84 ALA A O 1
ATOM 696 N N . SER A 1 85 ? 0.269 14.492 26.984 1 56.19 85 SER A N 1
ATOM 697 C CA . SER A 1 85 ? -1.096 14.875 27.328 1 56.19 85 SER A CA 1
ATOM 698 C C . SER A 1 85 ? -2.111 13.906 26.734 1 56.19 85 SER A C 1
ATOM 700 O O . SER A 1 85 ? -3.24 13.805 27.219 1 56.19 85 SER A O 1
ATOM 702 N N . GLN A 1 86 ? -1.733 13.305 25.688 1 57.66 86 GLN A N 1
ATOM 703 C CA . GLN A 1 86 ? -2.676 12.398 25.031 1 57.66 86 GLN A CA 1
ATOM 704 C C . GLN A 1 86 ? -2.684 11.031 25.703 1 57.66 86 GLN A C 1
ATOM 706 O O . GLN A 1 86 ? -3.463 10.156 25.328 1 57.66 86 GLN A O 1
ATOM 711 N N . GLY A 1 87 ? -2.141 10.914 26.906 1 49.03 87 GLY A N 1
ATOM 712 C CA . GLY A 1 87 ? -2.234 9.734 27.75 1 49.03 87 GLY A CA 1
ATOM 713 C C . GLY A 1 87 ? -1.524 8.523 27.172 1 49.03 87 GLY A C 1
ATOM 714 O O . GLY A 1 87 ? -2.008 7.398 27.297 1 49.03 87 GLY A O 1
ATOM 715 N N . ALA A 1 88 ? -0.563 8.695 26.453 1 52.72 88 ALA A N 1
ATOM 716 C CA . ALA A 1 88 ? 0.048 7.477 25.922 1 52.72 88 ALA A CA 1
ATOM 717 C C . ALA A 1 88 ? 0.452 6.527 27.047 1 52.72 88 ALA A C 1
ATOM 719 O O . ALA A 1 88 ? 1.294 6.863 27.875 1 52.72 88 ALA A O 1
ATOM 720 N N . GLU A 1 89 ? -0.502 5.68 27.484 1 48.5 89 GLU A N 1
ATOM 721 C CA . GLU A 1 89 ? -0.133 4.586 28.391 1 48.5 89 GLU A CA 1
ATOM 722 C C . GLU A 1 89 ? 0.962 3.717 27.781 1 48.5 89 GLU A C 1
ATOM 724 O O . GLU A 1 89 ? 1.015 3.541 26.562 1 48.5 89 GLU A O 1
ATOM 729 N N . PRO A 1 90 ? 2.008 3.547 28.484 1 46.22 90 PRO A N 1
ATOM 730 C CA . PRO A 1 90 ? 3.021 2.615 27.984 1 46.22 90 PRO A CA 1
ATOM 731 C C . PRO A 1 90 ? 2.418 1.319 27.453 1 46.22 90 PRO A C 1
ATOM 733 O O . PRO A 1 90 ? 1.653 0.653 28.156 1 46.22 90 PRO A O 1
ATOM 736 N N . MET A 1 91 ? 2.016 1.325 26.312 1 47.5 91 MET A N 1
ATOM 737 C CA . MET A 1 91 ? 1.602 0.033 25.766 1 47.5 91 MET A CA 1
ATOM 738 C C . MET A 1 91 ? 2.75 -0.969 25.812 1 47.5 91 MET A C 1
ATOM 740 O O . MET A 1 91 ? 3.918 -0.586 25.719 1 47.5 91 MET A O 1
ATOM 744 N N . PRO A 1 92 ? 2.469 -2.109 26.297 1 43.84 92 PRO A N 1
ATOM 745 C CA . PRO A 1 92 ? 3.541 -3.107 26.281 1 43.84 92 PRO A CA 1
ATOM 746 C C . PRO A 1 92 ? 4.312 -3.135 24.969 1 43.84 92 PRO A C 1
ATOM 748 O O . PRO A 1 92 ? 3.729 -2.932 23.906 1 43.84 92 PRO A O 1
ATOM 751 N N . VAL A 1 93 ? 5.578 -2.777 25.078 1 42.59 93 VAL A N 1
ATOM 752 C CA . VAL A 1 93 ? 6.535 -2.818 23.984 1 42.59 93 VAL A CA 1
ATOM 753 C C . VAL A 1 93 ? 6.344 -4.102 23.188 1 42.59 93 VAL A C 1
ATOM 755 O O . VAL A 1 93 ? 6.75 -5.18 23.609 1 42.59 93 VAL A O 1
ATOM 758 N N . THR A 1 94 ? 5.168 -4.449 22.75 1 46.81 94 THR A N 1
ATOM 759 C CA . THR A 1 94 ? 5.203 -5.578 21.828 1 46.81 94 THR A CA 1
ATOM 760 C C . THR A 1 94 ? 6.207 -5.324 20.703 1 46.81 94 THR A C 1
ATOM 762 O O . THR A 1 94 ? 6.262 -4.223 20.156 1 46.81 94 THR A O 1
ATOM 765 N N . GLU A 1 95 ? 7.273 -5.988 20.781 1 52.06 95 GLU A N 1
ATOM 766 C CA . GLU A 1 95 ? 8.336 -5.902 19.781 1 52.06 95 GLU A CA 1
ATOM 767 C C . GLU A 1 95 ? 7.762 -5.836 18.359 1 52.06 95 GLU A C 1
ATOM 769 O O . GLU A 1 95 ? 6.957 -6.684 17.969 1 52.06 95 GLU A O 1
ATOM 774 N N . VAL A 1 96 ? 7.66 -4.668 17.906 1 56.28 96 VAL A N 1
ATOM 775 C CA . VAL A 1 96 ? 7.281 -4.492 16.5 1 56.28 96 VAL A CA 1
ATOM 776 C C . VAL A 1 96 ? 8.188 -5.34 15.609 1 56.28 96 VAL A C 1
ATOM 778 O O . VAL A 1 96 ? 9.414 -5.246 15.695 1 56.28 96 VAL A O 1
ATOM 781 N N . ASN A 1 97 ? 7.527 -6.328 14.992 1 73.75 97 ASN A N 1
ATOM 782 C CA . ASN A 1 97 ? 8.273 -7.086 13.992 1 73.75 97 ASN A CA 1
ATOM 783 C C . ASN A 1 97 ? 8.438 -6.297 12.695 1 73.75 97 ASN A C 1
ATOM 785 O O . ASN A 1 97 ? 7.543 -6.277 11.852 1 73.75 97 ASN A O 1
ATOM 789 N N . VAL A 1 98 ? 9.539 -5.594 12.555 1 77.94 98 VAL A N 1
ATOM 790 C CA . VAL A 1 98 ? 9.836 -4.684 11.453 1 77.94 98 VAL A CA 1
ATOM 791 C C . VAL A 1 98 ? 9.789 -5.441 10.125 1 77.94 98 VAL A C 1
ATOM 793 O O . VAL A 1 98 ? 9.344 -4.902 9.109 1 77.94 98 VAL A O 1
ATOM 796 N N . VAL A 1 99 ? 10.133 -6.691 10.203 1 83.25 99 VAL A N 1
ATOM 797 C CA . VAL A 1 99 ? 10.141 -7.484 8.977 1 83.25 99 VAL A CA 1
ATOM 798 C C . VAL A 1 99 ? 8.711 -7.707 8.492 1 83.25 99 VAL A C 1
ATOM 800 O O . VAL A 1 99 ? 8.438 -7.613 7.293 1 83.25 99 VAL A O 1
ATOM 803 N N . ASP A 1 100 ? 7.859 -7.922 9.391 1 88.69 100 ASP A N 1
ATOM 804 C CA . ASP A 1 100 ? 6.465 -8.125 9.016 1 88.69 100 ASP A CA 1
ATOM 805 C C . ASP A 1 100 ? 5.855 -6.852 8.438 1 88.69 100 ASP A C 1
ATOM 807 O O . ASP A 1 100 ? 5.023 -6.91 7.527 1 88.69 100 ASP A O 1
ATOM 811 N N . LEU A 1 101 ? 6.277 -5.715 8.961 1 89.88 101 LEU A N 1
ATOM 812 C CA . LEU A 1 101 ? 5.805 -4.445 8.414 1 89.88 101 LEU A CA 1
ATOM 813 C C . LEU A 1 101 ? 6.32 -4.238 6.996 1 89.88 101 LEU A C 1
ATOM 815 O O . LEU A 1 101 ? 5.586 -3.756 6.129 1 89.88 101 LEU A O 1
ATOM 819 N N . GLU A 1 102 ? 7.531 -4.625 6.82 1 89.69 102 GLU A N 1
ATOM 820 C CA . GLU A 1 102 ? 8.109 -4.543 5.48 1 89.69 102 GLU A CA 1
ATOM 821 C C . GLU A 1 102 ? 7.363 -5.434 4.496 1 89.69 102 GLU A C 1
ATOM 823 O O . GLU A 1 102 ? 7.102 -5.035 3.361 1 89.69 102 GLU A O 1
ATOM 828 N N . LEU A 1 103 ? 7.051 -6.562 4.969 1 92.5 103 LEU A N 1
ATOM 829 C CA . LEU A 1 103 ? 6.34 -7.508 4.113 1 92.5 103 LEU A CA 1
ATOM 830 C C . LEU A 1 103 ? 4.949 -6.988 3.766 1 92.5 103 LEU A C 1
ATOM 832 O O . LEU A 1 103 ? 4.5 -7.109 2.623 1 92.5 103 LEU A O 1
ATOM 836 N N . MET A 1 104 ? 4.309 -6.43 4.75 1 93.25 104 MET A N 1
ATOM 837 C CA . MET A 1 104 ? 2.984 -5.867 4.5 1 93.25 104 MET A CA 1
ATOM 838 C C . MET A 1 104 ? 3.062 -4.723 3.494 1 93.25 104 MET A C 1
ATOM 840 O O . MET A 1 104 ? 2.242 -4.641 2.578 1 93.25 104 MET A O 1
ATOM 844 N N . MET A 1 105 ? 4.004 -3.875 3.697 1 90.94 105 MET A N 1
ATOM 845 C CA . MET A 1 105 ? 4.219 -2.787 2.746 1 90.94 105 MET A CA 1
ATOM 846 C C . MET A 1 105 ? 4.48 -3.332 1.347 1 90.94 105 MET A C 1
ATOM 848 O O . MET A 1 105 ? 3.939 -2.816 0.365 1 90.94 105 MET A O 1
ATOM 852 N N . HIS A 1 106 ? 5.336 -4.367 1.302 1 91.75 106 HIS A N 1
ATOM 853 C CA . HIS A 1 106 ? 5.691 -4.965 0.019 1 91.75 106 HIS A CA 1
ATOM 854 C C . HIS A 1 106 ? 4.469 -5.566 -0.668 1 91.75 106 HIS A C 1
ATOM 856 O O . HIS A 1 106 ? 4.344 -5.492 -1.893 1 91.75 106 HIS A O 1
ATOM 862 N N . TRP A 1 107 ? 3.637 -6.141 0.084 1 95 107 TRP A N 1
ATOM 863 C CA . TRP A 1 107 ? 2.395 -6.652 -0.488 1 95 107 TRP A CA 1
ATOM 864 C C . TRP A 1 107 ? 1.593 -5.527 -1.139 1 95 107 TRP A C 1
ATOM 866 O O . TRP A 1 107 ? 1.191 -5.637 -2.299 1 95 107 TRP A O 1
ATOM 876 N N . CYS A 1 108 ? 1.396 -4.473 -0.349 1 91.44 108 CYS A N 1
ATOM 877 C CA . CYS A 1 108 ? 0.538 -3.375 -0.773 1 91.44 108 CYS A CA 1
ATOM 878 C C . CYS A 1 108 ? 1.12 -2.666 -1.991 1 91.44 108 CYS A C 1
ATOM 880 O O . CYS A 1 108 ? 0.377 -2.162 -2.836 1 91.44 108 CYS A O 1
ATOM 882 N N . ASN A 1 109 ? 2.408 -2.744 -2.08 1 87.69 109 ASN A N 1
ATOM 883 C CA . ASN A 1 109 ? 3.035 -1.923 -3.113 1 87.69 109 ASN A CA 1
ATOM 884 C C . ASN A 1 109 ? 3.381 -2.746 -4.352 1 87.69 109 ASN A C 1
ATOM 886 O O . ASN A 1 109 ? 3.504 -2.203 -5.449 1 87.69 109 ASN A O 1
ATOM 890 N N . SER A 1 110 ? 3.527 -4.141 -4.16 1 90.12 110 SER A N 1
ATOM 891 C CA . SER A 1 110 ? 4.086 -4.824 -5.324 1 90.12 110 SER A CA 1
ATOM 892 C C . SER A 1 110 ? 3.566 -6.254 -5.426 1 90.12 110 SER A C 1
ATOM 894 O O . SER A 1 110 ? 3.078 -6.668 -6.48 1 90.12 110 SER A O 1
ATOM 896 N N . ALA A 1 111 ? 3.594 -7.008 -4.379 1 93.31 111 ALA A N 1
ATOM 897 C CA . ALA A 1 111 ? 3.43 -8.461 -4.441 1 93.31 111 ALA A CA 1
ATOM 898 C C . ALA A 1 111 ? 2.014 -8.836 -4.867 1 93.31 111 ALA A C 1
ATOM 900 O O . ALA A 1 111 ? 1.795 -9.891 -5.461 1 93.31 111 ALA A O 1
ATOM 901 N N . TYR A 1 112 ? 1.022 -7.992 -4.602 1 93.88 112 TYR A N 1
ATOM 902 C CA . TYR A 1 112 ? -0.368 -8.305 -4.918 1 93.88 112 TYR A CA 1
ATOM 903 C C . TYR A 1 112 ? -0.569 -8.438 -6.422 1 93.88 112 TYR A C 1
ATOM 905 O O . TYR A 1 112 ? -1.52 -9.078 -6.875 1 93.88 112 TYR A O 1
ATOM 913 N N . ALA A 1 113 ? 0.28 -7.879 -7.207 1 91.88 113 ALA A N 1
ATOM 914 C CA . ALA A 1 113 ? 0.083 -7.688 -8.641 1 91.88 113 ALA A CA 1
ATOM 915 C C . ALA A 1 113 ? 0.08 -9.023 -9.375 1 91.88 113 ALA A C 1
ATOM 917 O O . ALA A 1 113 ? -0.542 -9.156 -10.438 1 91.88 113 ALA A O 1
ATOM 918 N N . VAL A 1 114 ? 0.727 -9.992 -8.82 1 91.62 114 VAL A N 1
ATOM 919 C CA . VAL A 1 114 ? 0.82 -11.289 -9.469 1 91.62 114 VAL A CA 1
ATOM 920 C C . VAL A 1 114 ? -0.57 -11.914 -9.586 1 91.62 114 VAL A C 1
ATOM 922 O O . VAL A 1 114 ? -0.829 -12.703 -10.5 1 91.62 114 VAL A O 1
ATOM 925 N N . LEU A 1 115 ? -1.489 -11.484 -8.758 1 93.19 115 LEU A N 1
ATOM 926 C CA . LEU A 1 115 ? -2.828 -12.062 -8.727 1 93.19 115 LEU A CA 1
ATOM 927 C C . LEU A 1 115 ? -3.834 -11.148 -9.414 1 93.19 115 LEU A C 1
ATOM 929 O O . LEU A 1 115 ? -4.988 -11.531 -9.617 1 93.19 115 LEU A O 1
ATOM 933 N N . ALA A 1 116 ? -3.379 -9.984 -9.766 1 91.06 116 ALA A N 1
ATOM 934 C CA . ALA A 1 116 ? -4.285 -9 -10.359 1 91.06 116 ALA A CA 1
ATOM 935 C C . ALA A 1 116 ? -4.32 -9.141 -11.883 1 91.06 116 ALA A C 1
ATOM 937 O O . ALA A 1 116 ? -3.277 -9.289 -12.523 1 91.06 116 ALA A O 1
ATOM 938 N N . ARG A 1 117 ? -5.516 -9.047 -12.445 1 87.19 117 ARG A N 1
ATOM 939 C CA . ARG A 1 117 ? -5.703 -9.133 -13.891 1 87.19 117 ARG A CA 1
ATOM 940 C C . ARG A 1 117 ? -5.941 -7.75 -14.484 1 87.19 117 ARG A C 1
ATOM 942 O O . ARG A 1 117 ? -5.586 -7.5 -15.641 1 87.19 117 ARG A O 1
ATOM 949 N N . ASN A 1 118 ? -6.578 -6.996 -13.828 1 86.69 118 ASN A N 1
ATOM 950 C CA . ASN A 1 118 ? -6.934 -5.633 -14.211 1 86.69 118 ASN A CA 1
ATOM 951 C C . ASN A 1 118 ? -7.055 -4.727 -12.984 1 86.69 118 ASN A C 1
ATOM 953 O O . ASN A 1 118 ? -6.734 -5.137 -11.867 1 86.69 118 ASN A O 1
ATOM 957 N N . GLU A 1 119 ? -7.492 -3.549 -13.188 1 87.31 119 GLU A N 1
ATOM 958 C CA . GLU A 1 119 ? -7.555 -2.568 -12.102 1 87.31 119 GLU A CA 1
ATOM 959 C C . GLU A 1 119 ? -8.57 -2.977 -11.047 1 87.31 119 GLU A C 1
ATOM 961 O O . GLU A 1 119 ? -8.352 -2.771 -9.852 1 87.31 119 GLU A O 1
ATOM 966 N N . ALA A 1 120 ? -9.688 -3.506 -11.484 1 87.5 120 ALA A N 1
ATOM 967 C CA . ALA A 1 120 ? -10.742 -3.91 -10.555 1 87.5 120 ALA A CA 1
ATOM 968 C C . ALA A 1 120 ? -10.25 -5.02 -9.617 1 87.5 120 ALA A C 1
ATOM 970 O O . ALA A 1 120 ? -10.492 -4.977 -8.414 1 87.5 120 ALA A O 1
ATOM 971 N N . THR A 1 121 ? -9.578 -5.953 -10.195 1 91.81 121 THR A N 1
ATOM 972 C CA . THR A 1 121 ? -9.086 -7.055 -9.367 1 91.81 121 THR A CA 1
ATOM 973 C C . THR A 1 121 ? -7.875 -6.621 -8.555 1 91.81 121 THR A C 1
ATOM 975 O O . THR A 1 121 ? -7.633 -7.152 -7.469 1 91.81 121 THR A O 1
ATOM 978 N N . ALA A 1 122 ? -7.105 -5.703 -9.094 1 91.81 122 ALA A N 1
ATOM 979 C CA . ALA A 1 122 ? -5.992 -5.148 -8.328 1 91.81 122 ALA A CA 1
ATOM 980 C C . ALA A 1 122 ? -6.48 -4.5 -7.039 1 91.81 122 ALA A C 1
ATOM 982 O O . ALA A 1 122 ? -5.867 -4.672 -5.98 1 91.81 122 ALA A O 1
ATOM 983 N N . TRP A 1 123 ? -7.543 -3.852 -7.125 1 90.44 123 TRP A N 1
ATOM 984 C CA . TRP A 1 123 ? -8.133 -3.219 -5.953 1 90.44 123 TRP A CA 1
ATOM 985 C C . TRP A 1 123 ? -8.531 -4.262 -4.91 1 90.44 123 TRP A C 1
ATOM 987 O O . TRP A 1 123 ? -8.32 -4.062 -3.713 1 90.44 123 TRP A O 1
ATOM 997 N N . VAL A 1 124 ? -9.055 -5.312 -5.359 1 93.88 124 VAL A N 1
ATOM 998 C CA . VAL A 1 124 ? -9.492 -6.363 -4.445 1 93.88 124 VAL A CA 1
ATOM 999 C C . VAL A 1 124 ? -8.281 -6.973 -3.744 1 93.88 124 VAL A C 1
ATOM 1001 O O . VAL A 1 124 ? -8.227 -7.039 -2.514 1 93.88 124 VAL A O 1
ATOM 1004 N N . TRP A 1 125 ? -7.277 -7.336 -4.465 1 95.31 125 TRP A N 1
ATOM 1005 C CA . TRP A 1 125 ? -6.125 -8.039 -3.902 1 95.31 125 TRP A CA 1
ATOM 1006 C C . TRP A 1 125 ? -5.293 -7.102 -3.031 1 95.31 125 TRP A C 1
ATOM 1008 O O . TRP A 1 125 ? -4.734 -7.52 -2.016 1 95.31 125 TRP A O 1
ATOM 1018 N N . ARG A 1 126 ? -5.23 -5.891 -3.393 1 92.62 126 ARG A N 1
ATOM 1019 C CA . ARG A 1 126 ? -4.375 -4.926 -2.709 1 92.62 126 ARG A CA 1
ATOM 1020 C C . ARG A 1 126 ? -5.047 -4.395 -1.447 1 92.62 126 ARG A C 1
ATOM 1022 O O . ARG A 1 126 ? -4.387 -4.172 -0.432 1 92.62 126 ARG A O 1
ATOM 1029 N N . GLN A 1 127 ? -6.348 -4.262 -1.535 1 90.19 127 GLN A N 1
ATOM 1030 C CA . GLN A 1 127 ? -7.043 -3.553 -0.466 1 90.19 127 GLN A CA 1
ATOM 1031 C C . GLN A 1 127 ? -7.977 -4.488 0.299 1 90.19 127 GLN A C 1
ATOM 1033 O O . GLN A 1 127 ? -7.879 -4.605 1.522 1 90.19 127 GLN A O 1
ATOM 1038 N N . LEU A 1 128 ? -8.867 -5.168 -0.368 1 92.94 128 LEU A N 1
ATOM 1039 C CA . LEU A 1 128 ? -9.953 -5.895 0.287 1 92.94 128 LEU A CA 1
ATOM 1040 C C . LEU A 1 128 ? -9.438 -7.184 0.913 1 92.94 128 LEU A C 1
ATOM 1042 O O . LEU A 1 128 ? -9.883 -7.578 1.991 1 92.94 128 LEU A O 1
ATOM 1046 N N . VAL A 1 129 ? -8.516 -7.809 0.255 1 95.69 129 VAL A N 1
ATOM 1047 C CA . VAL A 1 129 ? -8 -9.078 0.758 1 95.69 129 VAL A CA 1
ATOM 1048 C C . VAL A 1 129 ? -7.242 -8.852 2.066 1 95.69 129 VAL A C 1
ATOM 1050 O O . VAL A 1 129 ? -7.488 -9.539 3.059 1 95.69 129 VAL A O 1
ATOM 1053 N N . PRO A 1 130 ? -6.34 -7.867 2.111 1 93.69 130 PRO A N 1
ATOM 1054 C CA . PRO A 1 130 ? -5.703 -7.617 3.406 1 93.69 130 PRO A CA 1
ATOM 1055 C C . PRO A 1 130 ? -6.703 -7.207 4.484 1 93.69 130 PRO A C 1
ATOM 1057 O O . PRO A 1 130 ? -6.543 -7.582 5.652 1 93.69 130 PRO A O 1
ATOM 1060 N N . GLN A 1 131 ? -7.707 -6.504 4.121 1 89.25 131 GLN A N 1
ATOM 1061 C CA . GLN A 1 131 ? -8.734 -6.148 5.098 1 89.25 131 GLN A CA 1
ATOM 1062 C C . GLN A 1 131 ? -9.414 -7.395 5.652 1 89.25 131 GLN A C 1
ATOM 1064 O O . GLN A 1 131 ? -9.641 -7.5 6.863 1 89.25 131 GLN A O 1
ATOM 1069 N N . GLU A 1 132 ? -9.766 -8.305 4.75 1 92.56 132 GLU A N 1
ATOM 1070 C CA . GLU A 1 132 ? -10.352 -9.578 5.148 1 92.56 132 GLU A CA 1
ATOM 1071 C C . GLU A 1 132 ? -9.391 -10.375 6.031 1 92.56 132 GLU A C 1
ATOM 1073 O O . GLU A 1 132 ? -9.82 -11.086 6.941 1 92.56 132 GLU A O 1
ATOM 1078 N N . ALA A 1 133 ? -8.133 -10.227 5.762 1 93.88 133 ALA A N 1
ATOM 1079 C CA . ALA A 1 133 ? -7.094 -11 6.441 1 93.88 133 ALA A CA 1
ATOM 1080 C C . ALA A 1 133 ? -7 -10.617 7.914 1 93.88 133 ALA A C 1
ATOM 1082 O O . ALA A 1 133 ? -6.578 -11.43 8.75 1 93.88 133 ALA A O 1
ATOM 1083 N N . PHE A 1 134 ? -7.348 -9.453 8.219 1 86.38 134 PHE A N 1
ATOM 1084 C CA . PHE A 1 134 ? -7.242 -9.023 9.602 1 86.38 134 PHE A CA 1
ATOM 1085 C C . PHE A 1 134 ? -8.273 -9.742 10.469 1 86.38 134 PHE A C 1
ATOM 1087 O O . PHE A 1 134 ? -8.133 -9.781 11.695 1 86.38 134 PHE A O 1
ATOM 1094 N N . SER A 1 135 ? -9.266 -10.398 9.852 1 87.06 135 SER A N 1
ATOM 1095 C CA . SER A 1 135 ? -10.234 -11.219 10.578 1 87.06 135 SER A CA 1
ATOM 1096 C C . SER A 1 135 ? -9.906 -12.703 10.453 1 87.06 135 SER A C 1
ATOM 1098 O O . SER A 1 135 ? -10.531 -13.539 11.102 1 87.06 135 SER A O 1
ATOM 1100 N N . HIS A 1 136 ? -9.047 -13 9.641 1 91.5 136 HIS A N 1
ATOM 1101 C CA . HIS A 1 136 ? -8.664 -14.383 9.383 1 91.5 136 HIS A CA 1
ATOM 1102 C C . HIS A 1 136 ? -7.148 -14.531 9.312 1 91.5 136 HIS A C 1
ATOM 1104 O O . HIS A 1 136 ? -6.559 -14.398 8.234 1 91.5 136 HIS A O 1
ATOM 1110 N N . ARG A 1 137 ? -6.527 -15 10.312 1 89.38 137 ARG A N 1
ATOM 1111 C CA . ARG A 1 137 ? -5.082 -14.961 10.484 1 89.38 137 ARG A CA 1
ATOM 1112 C C . ARG A 1 137 ? -4.383 -15.812 9.438 1 89.38 137 ARG A C 1
ATOM 1114 O O . ARG A 1 137 ? -3.275 -15.492 9 1 89.38 137 ARG A O 1
ATOM 1121 N N . PHE A 1 138 ? -5.008 -16.922 9.109 1 91.38 138 PHE A N 1
ATOM 1122 C CA . PHE A 1 138 ? -4.355 -17.75 8.117 1 91.38 138 PHE A CA 1
ATOM 1123 C C . PHE A 1 138 ? -4.145 -16.984 6.816 1 91.38 138 PHE A C 1
ATOM 1125 O O . PHE A 1 138 ? -3.127 -17.156 6.141 1 91.38 138 PHE A O 1
ATOM 1132 N N . LEU A 1 139 ? -5.082 -16.109 6.496 1 95.75 139 LEU A N 1
ATOM 1133 C CA . LEU A 1 139 ? -4.953 -15.297 5.293 1 95.75 139 LEU A CA 1
ATOM 1134 C C . LEU A 1 139 ? -3.848 -14.258 5.457 1 95.75 139 LEU A C 1
ATOM 1136 O O . LEU A 1 139 ? -3.088 -14 4.52 1 95.75 139 LEU A O 1
ATOM 1140 N N . LEU A 1 140 ? -3.77 -13.68 6.641 1 94.31 140 LEU A N 1
ATOM 1141 C CA . LEU A 1 140 ? -2.732 -12.688 6.906 1 94.31 140 LEU A CA 1
ATOM 1142 C C . LEU A 1 140 ? -1.345 -13.312 6.777 1 94.31 140 LEU A C 1
ATOM 1144 O O . LEU A 1 140 ? -0.457 -12.734 6.148 1 94.31 140 LEU A O 1
ATOM 1148 N N . TRP A 1 141 ? -1.202 -14.477 7.363 1 93.44 141 TRP A N 1
ATOM 1149 C CA . TRP A 1 141 ? 0.067 -15.188 7.258 1 93.44 141 TRP A CA 1
ATOM 1150 C C . TRP A 1 141 ? 0.374 -15.547 5.805 1 93.44 141 TRP A C 1
ATOM 1152 O O . TRP A 1 141 ? 1.527 -15.477 5.375 1 93.44 141 TRP A O 1
ATOM 1162 N N . GLY A 1 142 ? -0.651 -15.93 5.102 1 95 142 GLY A N 1
ATOM 1163 C CA . GLY A 1 142 ? -0.474 -16.219 3.688 1 95 142 GLY A CA 1
ATOM 1164 C C . GLY A 1 142 ? 0.023 -15.039 2.885 1 95 142 GLY A C 1
ATOM 1165 O O . GLY A 1 142 ? 0.903 -15.188 2.033 1 95 142 GLY A O 1
ATOM 1166 N N . ILE A 1 143 ? -0.535 -13.875 3.188 1 96.88 143 ILE A N 1
ATOM 1167 C CA . ILE A 1 143 ? -0.134 -12.648 2.516 1 96.88 143 ILE A CA 1
ATOM 1168 C C . ILE A 1 143 ? 1.338 -12.359 2.803 1 96.88 143 ILE A C 1
ATOM 1170 O O . ILE A 1 143 ? 2.113 -12.078 1.886 1 96.88 143 ILE A O 1
ATOM 1174 N N . LEU A 1 144 ? 1.704 -12.477 4.043 1 95 144 LEU A N 1
ATOM 1175 C CA . LEU A 1 144 ? 3.086 -12.211 4.426 1 95 144 LEU A CA 1
ATOM 1176 C C . LEU A 1 144 ? 4.031 -13.242 3.818 1 95 144 LEU A C 1
ATOM 1178 O O . LEU A 1 144 ? 5.156 -12.914 3.441 1 95 144 LEU A O 1
ATOM 1182 N N . SER A 1 145 ? 3.557 -14.453 3.736 1 93.75 145 SER A N 1
ATOM 1183 C CA . SER A 1 145 ? 4.348 -15.523 3.141 1 93.75 145 SER A CA 1
ATOM 1184 C C . SER A 1 145 ? 4.66 -15.227 1.677 1 93.75 145 SER A C 1
ATOM 1186 O O . SER A 1 145 ? 5.82 -15.297 1.26 1 93.75 145 SER A O 1
ATOM 1188 N N . VAL A 1 146 ? 3.709 -14.867 0.933 1 95.56 146 VAL A N 1
ATOM 1189 C CA . VAL A 1 146 ? 3.887 -14.609 -0.492 1 95.56 146 VAL A CA 1
ATOM 1190 C C . VAL A 1 146 ? 4.711 -13.336 -0.686 1 95.56 146 VAL A C 1
ATOM 1192 O O . VAL A 1 146 ? 5.535 -13.258 -1.601 1 95.56 146 VAL A O 1
ATOM 1195 N N . ALA A 1 147 ? 4.461 -12.375 0.17 1 95.44 147 ALA A N 1
ATOM 1196 C CA . ALA A 1 147 ? 5.258 -11.148 0.1 1 95.44 147 ALA A CA 1
ATOM 1197 C C . ALA A 1 147 ? 6.734 -11.445 0.335 1 95.44 147 ALA A C 1
ATOM 1199 O O . ALA A 1 147 ? 7.598 -10.922 -0.374 1 95.44 147 ALA A O 1
ATOM 1200 N N . ALA A 1 148 ? 7.008 -12.289 1.329 1 92.44 148 ALA A N 1
ATOM 1201 C CA . ALA A 1 148 ? 8.391 -12.664 1.624 1 92.44 148 ALA A CA 1
ATOM 1202 C C . ALA A 1 148 ? 9.008 -13.422 0.457 1 92.44 148 ALA A C 1
ATOM 1204 O O . ALA A 1 148 ? 10.164 -13.188 0.099 1 92.44 148 ALA A O 1
ATOM 1205 N N . LEU A 1 149 ? 8.242 -14.273 -0.094 1 91.5 149 LEU A N 1
ATOM 1206 C CA . LEU A 1 149 ? 8.711 -15.047 -1.236 1 91.5 149 LEU A CA 1
ATOM 1207 C C . LEU A 1 149 ? 9.008 -14.133 -2.424 1 91.5 149 LEU A C 1
ATOM 1209 O O . LEU A 1 149 ? 10.023 -14.305 -3.109 1 91.5 149 LEU A O 1
ATOM 1213 N N . HIS A 1 150 ? 8.172 -13.258 -2.676 1 93.06 150 HIS A N 1
ATOM 1214 C CA . HIS A 1 150 ? 8.359 -12.297 -3.754 1 93.06 150 HIS A CA 1
ATOM 1215 C C . HIS A 1 150 ? 9.625 -11.469 -3.537 1 93.06 150 HIS A C 1
ATOM 1217 O O . HIS A 1 150 ? 10.398 -11.25 -4.469 1 93.06 150 HIS A O 1
ATOM 1223 N N . LEU A 1 151 ? 9.781 -11.039 -2.354 1 88.62 151 LEU A N 1
ATOM 1224 C CA . LEU A 1 151 ? 10.953 -10.242 -2.021 1 88.62 151 LEU A CA 1
ATOM 1225 C C . LEU A 1 151 ? 12.234 -11.055 -2.219 1 88.62 151 LEU A C 1
ATOM 1227 O O . LEU A 1 151 ? 13.258 -10.516 -2.635 1 88.62 151 LEU A O 1
ATOM 1231 N N . SER A 1 152 ? 12.188 -12.273 -1.851 1 86.5 152 SER A N 1
ATOM 1232 C CA . SER A 1 152 ? 13.367 -13.125 -1.965 1 86.5 152 SER A CA 1
ATOM 1233 C C . SER A 1 152 ? 13.797 -13.281 -3.42 1 86.5 152 SER A C 1
ATOM 1235 O O . SER A 1 152 ? 14.977 -13.492 -3.703 1 86.5 152 SER A O 1
ATOM 1237 N N . TYR A 1 153 ? 12.867 -13.188 -4.281 1 82.81 153 TYR A N 1
ATOM 1238 C CA . TYR A 1 153 ? 13.148 -13.352 -5.703 1 82.81 153 TYR A CA 1
ATOM 1239 C C . TYR A 1 153 ? 14 -12.203 -6.23 1 82.81 153 TYR A C 1
ATOM 1241 O O . TYR A 1 153 ? 14.836 -12.398 -7.117 1 82.81 153 TYR A O 1
ATOM 1249 N N . PHE A 1 154 ? 13.852 -11.047 -5.676 1 77 154 PHE A N 1
ATOM 1250 C CA . PHE A 1 154 ? 14.5 -9.859 -6.227 1 77 154 PHE A CA 1
ATOM 1251 C C . PHE A 1 154 ? 15.719 -9.477 -5.398 1 77 154 PHE A C 1
ATOM 1253 O O . PHE A 1 154 ? 16.469 -8.57 -5.77 1 77 154 PHE A O 1
ATOM 1260 N N . ARG A 1 155 ? 15.93 -10.102 -4.359 1 73.19 155 ARG A N 1
ATOM 1261 C CA . ARG A 1 155 ? 17.047 -9.742 -3.492 1 73.19 155 ARG A CA 1
ATOM 1262 C C . ARG A 1 155 ? 18.281 -10.57 -3.83 1 73.19 155 ARG A C 1
ATOM 1264 O O . ARG A 1 155 ? 18.172 -11.672 -4.363 1 73.19 155 ARG A O 1
ATOM 1271 N N . PRO A 1 156 ? 19.391 -9.891 -3.52 1 69 156 PRO A N 1
ATOM 1272 C CA . PRO A 1 156 ? 20.625 -10.664 -3.705 1 69 156 PRO A CA 1
ATOM 1273 C C . PRO A 1 156 ? 20.672 -11.93 -2.852 1 69 156 PRO A C 1
ATOM 1275 O O . PRO A 1 156 ? 19.969 -12.016 -1.838 1 69 156 PRO A O 1
ATOM 1278 N N . ALA A 1 157 ? 21.484 -12.797 -3.236 1 68.06 157 ALA A N 1
ATOM 1279 C CA . ALA A 1 157 ? 21.547 -14.133 -2.656 1 68.06 157 ALA A CA 1
ATOM 1280 C C . ALA A 1 157 ? 21.781 -14.07 -1.149 1 68.06 157 ALA A C 1
ATOM 1282 O O . ALA A 1 157 ? 21.219 -14.859 -0.393 1 68.06 157 ALA A O 1
ATOM 1283 N N . GLU A 1 158 ? 22.547 -13.109 -0.793 1 66.38 158 GLU A N 1
ATOM 1284 C CA . GLU A 1 158 ? 22.906 -12.992 0.613 1 66.38 158 GLU A CA 1
ATOM 1285 C C . GLU A 1 158 ? 21.688 -12.703 1.481 1 66.38 158 GLU A C 1
ATOM 1287 O O . GLU A 1 158 ? 21.641 -13.094 2.648 1 66.38 158 GLU A O 1
ATOM 1292 N N . HIS A 1 159 ? 20.719 -12.133 0.887 1 73.12 159 HIS A N 1
ATOM 1293 C CA . HIS A 1 159 ? 19.547 -11.734 1.663 1 73.12 159 HIS A CA 1
ATOM 1294 C C . HIS A 1 159 ? 18.344 -12.586 1.303 1 73.12 159 HIS A C 1
ATOM 1296 O O . HIS A 1 159 ? 17.312 -12.531 1.979 1 73.12 159 HIS A O 1
ATOM 1302 N N . GLN A 1 160 ? 18.484 -13.344 0.375 1 81.25 160 GLN A N 1
ATOM 1303 C CA . GLN A 1 160 ? 17.391 -14.164 -0.122 1 81.25 160 GLN A CA 1
ATOM 1304 C C . GLN A 1 160 ? 16.953 -15.195 0.914 1 81.25 160 GLN A C 1
ATOM 1306 O O . GLN A 1 160 ? 15.766 -15.445 1.093 1 81.25 160 GLN A O 1
ATOM 1311 N N . SER A 1 161 ? 17.953 -15.648 1.625 1 77.94 161 SER A N 1
ATOM 1312 C CA . SER A 1 161 ? 17.703 -16.766 2.539 1 77.94 161 SER A CA 1
ATOM 1313 C C . SER A 1 161 ? 16.797 -16.328 3.684 1 77.94 161 SER A C 1
ATOM 1315 O O . SER A 1 161 ? 15.93 -17.109 4.117 1 77.94 161 SER A O 1
ATOM 1317 N N . ILE A 1 162 ? 16.922 -15.125 4.113 1 79.5 162 ILE A N 1
ATOM 1318 C CA . ILE A 1 162 ? 16.125 -14.641 5.23 1 79.5 162 ILE A CA 1
ATOM 1319 C C . ILE A 1 162 ? 14.656 -14.57 4.816 1 79.5 162 ILE A C 1
ATOM 1321 O O . ILE A 1 162 ? 13.773 -14.984 5.566 1 79.5 162 ILE A O 1
ATOM 1325 N N . TYR A 1 163 ? 14.414 -14.094 3.693 1 86.06 163 TYR A N 1
ATOM 1326 C CA . TYR A 1 163 ? 13.039 -13.938 3.225 1 86.06 163 TYR A CA 1
ATOM 1327 C C . TYR A 1 163 ? 12.438 -15.289 2.871 1 86.06 163 TYR A C 1
ATOM 1329 O O . TYR A 1 163 ? 11.234 -15.508 3.068 1 86.06 163 TYR A O 1
ATOM 1337 N N . LEU A 1 164 ? 13.266 -16.172 2.375 1 84.88 164 LEU A N 1
ATOM 1338 C CA . LEU A 1 164 ? 12.781 -17.516 2.102 1 84.88 164 LEU A CA 1
ATOM 1339 C C . LEU A 1 164 ? 12.375 -18.219 3.393 1 84.88 164 LEU A C 1
ATOM 1341 O O . LEU A 1 164 ? 11.344 -18.891 3.439 1 84.88 164 LEU A O 1
ATOM 1345 N N . LYS A 1 165 ? 13.148 -18.016 4.387 1 83.31 165 LYS A N 1
ATOM 1346 C CA . LYS A 1 165 ? 12.828 -18.594 5.688 1 83.31 165 LYS A CA 1
ATOM 1347 C C . LYS A 1 165 ? 11.555 -17.984 6.262 1 83.31 165 LYS A C 1
ATOM 1349 O O . LYS A 1 165 ? 10.711 -18.688 6.824 1 83.31 165 LYS A O 1
ATOM 1354 N N . LYS A 1 166 ? 11.422 -16.703 6.059 1 87.19 166 LYS A N 1
ATOM 1355 C CA . LYS A 1 166 ? 10.219 -16.016 6.535 1 87.19 166 LYS A CA 1
ATOM 1356 C C . LYS A 1 166 ? 8.984 -16.484 5.758 1 87.19 166 LYS A C 1
ATOM 1358 O O . LYS A 1 166 ? 7.902 -16.625 6.336 1 87.19 166 LYS A O 1
ATOM 1363 N N . ALA A 1 167 ? 9.195 -16.625 4.473 1 90.12 167 ALA A N 1
ATOM 1364 C CA . ALA A 1 167 ? 8.094 -17.109 3.643 1 90.12 167 ALA A CA 1
ATOM 1365 C C . ALA A 1 167 ? 7.605 -18.469 4.129 1 90.12 167 ALA A C 1
ATOM 1367 O O . ALA A 1 167 ? 6.406 -18.688 4.316 1 90.12 167 ALA A O 1
ATOM 1368 N N . ALA A 1 168 ? 8.531 -19.328 4.402 1 84.94 168 ALA A N 1
ATOM 1369 C CA . ALA A 1 168 ? 8.195 -20.672 4.867 1 84.94 168 ALA A CA 1
ATOM 1370 C C . ALA A 1 168 ? 7.551 -20.641 6.25 1 84.94 168 ALA A C 1
ATOM 1372 O O . ALA A 1 168 ? 6.598 -21.359 6.52 1 84.94 168 ALA A O 1
ATOM 1373 N N . PHE A 1 169 ? 8.094 -19.797 7.059 1 85.5 169 PHE A N 1
ATOM 1374 C CA . PHE A 1 169 ? 7.578 -19.656 8.414 1 85.5 169 PHE A CA 1
ATOM 1375 C C . PHE A 1 169 ? 6.113 -19.234 8.391 1 85.5 169 PHE A C 1
ATOM 1377 O O . PHE A 1 169 ? 5.273 -19.859 9.031 1 85.5 169 PHE A O 1
ATOM 1384 N N . HIS A 1 170 ? 5.785 -18.188 7.707 1 90.25 170 HIS A N 1
ATOM 1385 C CA . HIS A 1 170 ? 4.422 -17.688 7.633 1 90.25 170 HIS A CA 1
ATOM 1386 C C . HIS A 1 170 ? 3.504 -18.688 6.93 1 90.25 170 HIS A C 1
ATOM 1388 O O . HIS A 1 170 ? 2.336 -18.828 7.301 1 90.25 170 HIS A O 1
ATOM 1394 N N . GLN A 1 171 ? 4.039 -19.359 5.941 1 89.31 171 GLN A N 1
ATOM 1395 C CA . GLN A 1 171 ? 3.238 -20.344 5.219 1 89.31 171 GLN A CA 1
ATOM 1396 C C . GLN A 1 171 ? 2.816 -21.484 6.137 1 89.31 171 GLN A C 1
ATOM 1398 O O . GLN A 1 171 ? 1.664 -21.922 6.105 1 89.31 171 GLN A O 1
ATOM 1403 N N . ASN A 1 172 ? 3.742 -21.938 6.922 1 83.5 172 ASN A N 1
ATOM 1404 C CA . ASN A 1 172 ? 3.439 -23.031 7.844 1 83.5 172 ASN A CA 1
ATOM 1405 C C . ASN A 1 172 ? 2.365 -22.641 8.852 1 83.5 172 ASN A C 1
ATOM 1407 O O . ASN A 1 172 ? 1.462 -23.422 9.148 1 83.5 172 ASN A O 1
ATOM 1411 N N . ARG A 1 173 ? 2.469 -21.484 9.289 1 85.19 173 ARG A N 1
ATOM 1412 C CA . ARG A 1 173 ? 1.474 -20.984 10.227 1 85.19 173 ARG A CA 1
ATOM 1413 C C . ARG A 1 173 ? 0.111 -20.828 9.555 1 85.19 173 ARG A C 1
ATOM 1415 O O . ARG A 1 173 ? -0.916 -21.172 10.148 1 85.19 173 ARG A O 1
ATOM 1422 N N . ALA A 1 174 ? 0.156 -20.297 8.383 1 90.56 174 ALA A N 1
ATOM 1423 C CA . ALA A 1 174 ? -1.079 -20.109 7.629 1 90.56 174 ALA A CA 1
ATOM 1424 C C . ALA A 1 174 ? -1.784 -21.438 7.367 1 90.56 174 ALA A C 1
ATOM 1426 O O . ALA A 1 174 ? -2.992 -21.562 7.586 1 90.56 174 ALA A O 1
ATOM 1427 N N . LEU A 1 175 ? -1.022 -22.391 6.977 1 85.69 175 LEU A N 1
ATOM 1428 C CA . LEU A 1 175 ? -1.588 -23.688 6.621 1 85.69 175 LEU A CA 1
ATOM 1429 C C . LEU A 1 175 ? -2.188 -24.375 7.844 1 85.69 175 LEU A C 1
ATOM 1431 O O . LEU A 1 175 ? -3.238 -25.016 7.75 1 85.69 175 LEU A O 1
ATOM 1435 N N . THR A 1 176 ? -1.537 -24.25 8.969 1 81.44 176 THR A N 1
ATOM 1436 C CA . THR A 1 176 ? -2.025 -24.844 10.203 1 81.44 176 THR A CA 1
ATOM 1437 C C . THR A 1 176 ? -3.389 -24.266 10.578 1 81.44 176 THR A C 1
ATOM 1439 O O . THR A 1 176 ? -4.324 -25.016 10.867 1 81.44 176 THR A O 1
ATOM 1442 N N . LEU A 1 177 ? -3.494 -23.062 10.492 1 85.69 177 LEU A N 1
ATOM 1443 C CA . LEU A 1 177 ? -4.746 -22.391 10.844 1 85.69 177 LEU A CA 1
ATOM 1444 C C . LEU A 1 177 ? -5.805 -22.625 9.773 1 85.69 177 LEU A C 1
ATOM 1446 O O . LEU A 1 177 ? -6.992 -22.75 10.086 1 85.69 177 LEU A O 1
ATOM 1450 N N . PHE A 1 178 ? -5.414 -22.688 8.602 1 87.44 178 PHE A N 1
ATOM 1451 C CA . PHE A 1 178 ? -6.324 -22.891 7.48 1 87.44 178 PHE A CA 1
ATOM 1452 C C . PHE A 1 178 ? -7.004 -24.25 7.586 1 87.44 178 PHE A C 1
ATOM 1454 O O . PHE A 1 178 ? -8.203 -24.375 7.344 1 87.44 178 PHE A O 1
ATOM 1461 N N . ARG A 1 179 ? -6.23 -25.188 7.883 1 82.12 179 ARG A N 1
ATOM 1462 C CA . ARG A 1 179 ? -6.77 -26.531 8.055 1 82.12 179 ARG A CA 1
ATOM 1463 C C . ARG A 1 179 ? -7.895 -26.547 9.078 1 82.12 179 ARG A C 1
ATOM 1465 O O . ARG A 1 179 ? -8.922 -27.203 8.875 1 82.12 179 ARG A O 1
ATOM 1472 N N . GLU A 1 180 ? -7.688 -25.844 10.062 1 82.38 180 GLU A N 1
ATOM 1473 C CA . GLU A 1 180 ? -8.711 -25.734 11.094 1 82.38 180 GLU A CA 1
ATOM 1474 C C . GLU A 1 180 ? -9.961 -25.031 10.562 1 82.38 180 GLU A C 1
ATOM 1476 O O . GLU A 1 180 ? -11.086 -25.406 10.891 1 82.38 180 GLU A O 1
ATOM 1481 N N . SER A 1 181 ? -9.75 -24.078 9.766 1 83.75 181 SER A N 1
ATOM 1482 C CA . SER A 1 181 ? -10.844 -23.266 9.25 1 83.75 181 SER A CA 1
ATOM 1483 C C . SER A 1 181 ? -11.656 -24.031 8.211 1 83.75 181 SER A C 1
ATOM 1485 O O . SER A 1 181 ? -12.828 -23.719 7.973 1 83.75 181 SER A O 1
ATOM 1487 N N . LEU A 1 182 ? -11.086 -24.969 7.531 1 80.88 182 LEU A N 1
ATOM 1488 C CA . LEU A 1 182 ? -11.742 -25.719 6.465 1 80.88 182 LEU A CA 1
ATOM 1489 C C . LEU A 1 182 ? -12.828 -26.625 7.027 1 80.88 182 LEU A C 1
ATOM 1491 O O . LEU A 1 182 ? -13.703 -27.094 6.293 1 80.88 182 LEU A O 1
ATOM 1495 N N . GLU A 1 183 ? -12.719 -26.844 8.297 1 77.94 183 GLU A N 1
ATOM 1496 C CA . GLU A 1 183 ? -13.734 -27.672 8.938 1 77.94 183 GLU A CA 1
ATOM 1497 C C . GLU A 1 183 ? -15.094 -26.969 8.945 1 77.94 183 GLU A C 1
ATOM 1499 O O . GLU A 1 183 ? -16.141 -27.625 9.008 1 77.94 183 GLU A O 1
ATOM 1504 N N . SER A 1 184 ? -15.086 -25.703 8.828 1 80.94 184 SER A N 1
ATOM 1505 C CA . SER A 1 184 ? -16.312 -24.922 8.828 1 80.94 184 SER A CA 1
ATOM 1506 C C . SER A 1 184 ? -16.266 -23.797 7.797 1 80.94 184 SER A C 1
ATOM 1508 O O . SER A 1 184 ? -16.188 -22.625 8.156 1 80.94 184 SER A O 1
ATOM 1510 N N . VAL A 1 185 ? -16.391 -24.219 6.59 1 83.56 185 VAL A N 1
ATOM 1511 C CA . VAL A 1 185 ? -16.375 -23.203 5.535 1 83.56 185 VAL A CA 1
ATOM 1512 C C . VAL A 1 185 ? -17.781 -22.672 5.305 1 83.56 185 VAL A C 1
ATOM 1514 O O . VAL A 1 185 ? -18.734 -23.453 5.23 1 83.56 185 VAL A O 1
ATOM 1517 N N . GLY A 1 186 ? -17.969 -21.422 5.332 1 80.81 186 GLY A N 1
ATOM 1518 C CA . GLY A 1 186 ? -19.25 -20.781 5.105 1 80.81 186 GLY A CA 1
ATOM 1519 C C . GLY A 1 186 ? -19.125 -19.328 4.66 1 80.81 186 GLY A C 1
ATOM 1520 O O . GLY A 1 186 ? -18.078 -18.922 4.164 1 80.81 186 GLY A O 1
ATOM 1521 N N . SER A 1 187 ? -20.156 -18.625 4.789 1 83.12 187 SER A N 1
ATOM 1522 C CA . SER A 1 187 ? -20.219 -17.234 4.336 1 83.12 187 SER A CA 1
ATOM 1523 C C . SER A 1 187 ? -19.297 -16.359 5.168 1 83.12 187 SER A C 1
ATOM 1525 O O . SER A 1 187 ? -18.781 -15.352 4.676 1 83.12 187 SER A O 1
ATOM 1527 N N . TRP A 1 188 ? -18.969 -16.797 6.359 1 86.19 188 TRP A N 1
ATOM 1528 C CA . TRP A 1 188 ? -18.203 -15.961 7.281 1 86.19 188 TRP A CA 1
ATOM 1529 C C . TRP A 1 188 ? -16.719 -15.977 6.938 1 86.19 188 TRP A C 1
ATOM 1531 O O . TRP A 1 188 ? -15.992 -15.039 7.258 1 86.19 188 TRP A O 1
ATOM 1541 N N . ASN A 1 189 ? -16.281 -17.031 6.305 1 90.38 189 ASN A N 1
ATOM 1542 C CA . ASN A 1 189 ? -14.859 -17.094 5.996 1 90.38 189 ASN A CA 1
ATOM 1543 C C . ASN A 1 189 ? -14.617 -17.422 4.527 1 90.38 189 ASN A C 1
ATOM 1545 O O . ASN A 1 189 ? -13.492 -17.734 4.129 1 90.38 189 ASN A O 1
ATOM 1549 N N . GLY A 1 190 ? -15.672 -17.406 3.713 1 91.62 190 GLY A N 1
ATOM 1550 C CA . GLY A 1 190 ? -15.586 -17.781 2.314 1 91.62 190 GLY A CA 1
ATOM 1551 C C . GLY A 1 190 ? -14.609 -16.938 1.521 1 91.62 190 GLY A C 1
ATOM 1552 O O . GLY A 1 190 ? -13.812 -17.469 0.74 1 91.62 190 GLY A O 1
ATOM 1553 N N . LYS A 1 191 ? -14.625 -15.648 1.692 1 94.19 191 LYS A N 1
ATOM 1554 C CA . LYS A 1 191 ? -13.703 -14.742 1.016 1 94.19 191 LYS A CA 1
ATOM 1555 C C . LYS A 1 191 ? -12.258 -15.062 1.374 1 94.19 191 LYS A C 1
ATOM 1557 O O . LYS A 1 191 ? -11.398 -15.125 0.496 1 94.19 191 LYS A O 1
ATOM 1562 N N . ALA A 1 192 ? -12.102 -15.328 2.664 1 94.31 192 ALA A N 1
ATOM 1563 C CA . ALA A 1 192 ? -10.75 -15.602 3.152 1 94.31 192 ALA A CA 1
ATOM 1564 C C . ALA A 1 192 ? -10.234 -16.938 2.617 1 94.31 192 ALA A C 1
ATOM 1566 O O . ALA A 1 192 ? -9.062 -17.047 2.234 1 94.31 192 ALA A O 1
ATOM 1567 N N . VAL A 1 193 ? -11.07 -17.859 2.611 1 90.75 193 VAL A N 1
ATOM 1568 C CA . VAL A 1 193 ? -10.703 -19.188 2.139 1 90.75 193 VAL A CA 1
ATOM 1569 C C . VAL A 1 193 ? -10.32 -19.125 0.662 1 90.75 193 VAL A C 1
ATOM 1571 O O . VAL A 1 193 ? -9.32 -19.703 0.248 1 90.75 193 VAL A O 1
ATOM 1574 N N . PHE A 1 194 ? -11.062 -18.469 -0.068 1 92 194 PHE A N 1
ATOM 1575 C CA . PHE A 1 194 ? -10.758 -18.312 -1.485 1 92 194 PHE A CA 1
ATOM 1576 C C . PHE A 1 194 ? -9.422 -17.594 -1.675 1 92 194 PHE A C 1
ATOM 1578 O O . PHE A 1 194 ? -8.578 -18.047 -2.451 1 92 194 PHE A O 1
ATOM 1585 N N . ALA A 1 195 ? -9.297 -16.484 -1.038 1 94.75 195 ALA A N 1
ATOM 1586 C CA . ALA A 1 195 ? -8.086 -15.672 -1.19 1 94.75 195 ALA A CA 1
ATOM 1587 C C . ALA A 1 195 ? -6.844 -16.469 -0.792 1 94.75 195 ALA A C 1
ATOM 1589 O O . ALA A 1 195 ? -5.832 -16.438 -1.495 1 94.75 195 ALA A O 1
ATOM 1590 N N . PHE A 1 196 ? -6.941 -17.141 0.27 1 93.81 196 PHE A N 1
ATOM 1591 C CA . PHE A 1 196 ? -5.793 -17.922 0.721 1 93.81 196 PHE A CA 1
ATOM 1592 C C . PHE A 1 196 ? -5.48 -19.047 -0.26 1 93.81 196 PHE A C 1
ATOM 1594 O O . PHE A 1 196 ? -4.312 -19.344 -0.523 1 93.81 196 PHE A O 1
ATOM 1601 N N . SER A 1 197 ? -6.457 -19.656 -0.748 1 88.62 197 SER A N 1
ATOM 1602 C CA . SER A 1 197 ? -6.238 -20.703 -1.743 1 88.62 197 SER A CA 1
ATOM 1603 C C . SER A 1 197 ? -5.477 -20.156 -2.949 1 88.62 197 SER A C 1
ATOM 1605 O O . SER A 1 197 ? -4.621 -20.859 -3.51 1 88.62 197 SER A O 1
ATOM 1607 N N . SER A 1 198 ? -5.82 -19 -3.359 1 91.44 198 SER A N 1
ATOM 1608 C CA . SER A 1 198 ? -5.102 -18.344 -4.457 1 91.44 198 SER A CA 1
ATOM 1609 C C . SER A 1 198 ? -3.648 -18.078 -4.086 1 91.44 198 SER A C 1
ATOM 1611 O O . SER A 1 198 ? -2.748 -18.266 -4.91 1 91.44 198 SER A O 1
ATOM 1613 N N . LEU A 1 199 ? -3.441 -17.672 -2.859 1 93.81 199 LEU A N 1
ATOM 1614 C CA . LEU A 1 199 ? -2.086 -17.406 -2.389 1 93.81 199 LEU A CA 1
ATOM 1615 C C . LEU A 1 199 ? -1.263 -18.703 -2.355 1 93.81 199 LEU A C 1
ATOM 1617 O O . LEU A 1 199 ? -0.062 -18.672 -2.635 1 93.81 199 LEU A O 1
ATOM 1621 N N . VAL A 1 200 ? -1.888 -19.75 -1.989 1 89.31 200 VAL A N 1
ATOM 1622 C CA . VAL A 1 200 ? -1.217 -21.047 -1.943 1 89.31 200 VAL A CA 1
ATOM 1623 C C . VAL A 1 200 ? -0.716 -21.422 -3.338 1 89.31 200 VAL A C 1
ATOM 1625 O O . VAL A 1 200 ? 0.386 -21.953 -3.486 1 89.31 200 VAL A O 1
ATOM 1628 N N . ALA A 1 201 ? -1.509 -21.141 -4.312 1 88.56 201 ALA A N 1
ATOM 1629 C CA . ALA A 1 201 ? -1.102 -21.422 -5.684 1 88.56 201 ALA A CA 1
ATOM 1630 C C . ALA A 1 201 ? 0.137 -20.625 -6.07 1 88.56 201 ALA A C 1
ATOM 1632 O O . ALA A 1 201 ? 1.073 -21.156 -6.664 1 88.56 201 ALA A O 1
ATOM 1633 N N . VAL A 1 202 ? 0.156 -19.344 -5.766 1 92.06 202 VAL A N 1
ATOM 1634 C CA . VAL A 1 202 ? 1.294 -18.484 -6.062 1 92.06 202 VAL A CA 1
ATOM 1635 C C . VAL A 1 202 ? 2.525 -18.969 -5.301 1 92.06 202 VAL A C 1
ATOM 1637 O O . VAL A 1 202 ? 3.625 -19.031 -5.855 1 92.06 202 VAL A O 1
ATOM 1640 N N . TYR A 1 203 ? 2.252 -19.281 -4.07 1 90.81 203 TYR A N 1
ATOM 1641 C CA . TYR A 1 203 ? 3.355 -19.766 -3.248 1 90.81 203 TYR A CA 1
ATOM 1642 C C . TYR A 1 203 ? 3.932 -21.062 -3.812 1 90.81 203 TYR A C 1
ATOM 1644 O O . TYR A 1 203 ? 5.148 -21.266 -3.807 1 90.81 203 TYR A O 1
ATOM 1652 N N . ALA A 1 204 ? 3.09 -21.922 -4.223 1 86.19 204 ALA A N 1
ATOM 1653 C CA . ALA A 1 204 ? 3.527 -23.188 -4.793 1 86.19 204 ALA A CA 1
ATOM 1654 C C . ALA A 1 204 ? 4.422 -22.969 -6.008 1 86.19 204 ALA A C 1
ATOM 1656 O O . ALA A 1 204 ? 5.504 -23.562 -6.105 1 86.19 204 ALA A O 1
ATOM 1657 N N . PHE A 1 205 ? 4.066 -22.109 -6.891 1 89.06 205 PHE A N 1
ATOM 1658 C CA . PHE A 1 205 ? 4.871 -21.812 -8.07 1 89.06 205 PHE A CA 1
ATOM 1659 C C . PHE A 1 205 ? 6.176 -21.141 -7.68 1 89.06 205 PHE A C 1
ATOM 1661 O O . PHE A 1 205 ? 7.215 -21.359 -8.305 1 89.06 205 PHE A O 1
ATOM 1668 N N . GLY A 1 206 ? 6.121 -20.328 -6.688 1 88.62 206 GLY A N 1
ATOM 1669 C CA . GLY A 1 206 ? 7.262 -19.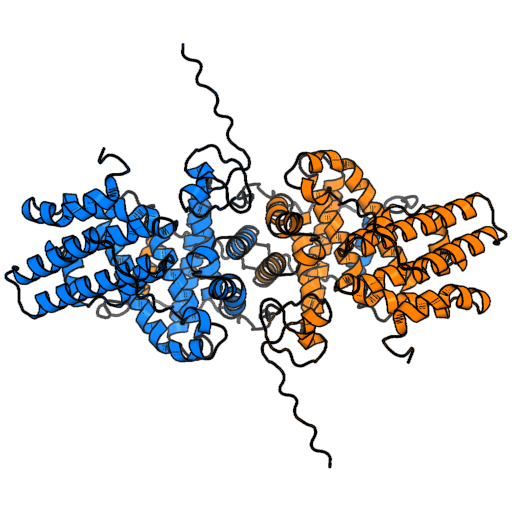484 -6.367 1 88.62 206 GLY A CA 1
ATOM 1670 C C . GLY A 1 206 ? 8.281 -20.172 -5.473 1 88.62 206 GLY A C 1
ATOM 1671 O O . GLY A 1 206 ? 9.453 -19.797 -5.461 1 88.62 206 GLY A O 1
ATOM 1672 N N . SER A 1 207 ? 7.879 -21.031 -4.66 1 81.5 207 SER A N 1
ATOM 1673 C CA . SER A 1 207 ? 8.758 -21.609 -3.654 1 81.5 207 SER A CA 1
ATOM 1674 C C . SER A 1 207 ? 9.555 -22.781 -4.223 1 81.5 207 SER A C 1
ATOM 1676 O O . SER A 1 207 ? 10.648 -23.094 -3.742 1 81.5 207 SER A O 1
ATOM 1678 N N . LEU A 1 208 ? 9.031 -23.594 -4.988 1 64.81 208 LEU A N 1
ATOM 1679 C CA . LEU A 1 208 ? 9.609 -24.875 -5.367 1 64.81 208 LEU A CA 1
ATOM 1680 C C . LEU A 1 208 ? 10.789 -24.688 -6.32 1 64.81 208 LEU A C 1
ATOM 1682 O O . LEU A 1 208 ? 11.539 -25.625 -6.578 1 64.81 208 LEU A O 1
ATOM 1686 N N . HIS A 1 209 ? 11.133 -23.5 -6.707 1 55.94 209 HIS A N 1
ATOM 1687 C CA . HIS A 1 209 ? 12.172 -23.453 -7.727 1 55.94 209 HIS A CA 1
ATOM 1688 C C . HIS A 1 209 ? 13.555 -23.609 -7.105 1 55.94 209 HIS A C 1
ATOM 1690 O O . HIS A 1 209 ? 14.484 -24.094 -7.758 1 55.94 209 HIS A O 1
ATOM 1696 N N . ASN A 1 210 ? 13.68 -23.203 -5.898 1 53 210 ASN A N 1
ATOM 1697 C CA . ASN A 1 210 ? 15.039 -23.016 -5.426 1 53 210 ASN A CA 1
ATOM 1698 C C . ASN A 1 210 ? 15.688 -24.344 -5.035 1 53 210 ASN A C 1
ATOM 1700 O O . ASN A 1 210 ? 16.844 -24.375 -4.629 1 53 210 ASN A O 1
ATOM 1704 N N . GLN A 1 211 ? 14.969 -25.422 -5.41 1 54.75 211 GLN A N 1
ATOM 1705 C CA . GLN A 1 211 ? 15.664 -26.609 -4.91 1 54.75 211 GLN A CA 1
ATOM 1706 C C . GLN A 1 211 ? 16.391 -27.328 -6.035 1 54.75 211 GLN A C 1
ATOM 1708 O O . GLN A 1 211 ? 15.766 -27.922 -6.918 1 54.75 211 GLN A O 1
ATOM 1713 N N . GLU A 1 212 ? 17.562 -26.797 -6.438 1 53.19 212 GLU A N 1
ATOM 1714 C CA . GLU A 1 212 ? 18.422 -27.375 -7.473 1 53.19 212 GLU A CA 1
ATOM 1715 C C . GLU A 1 212 ? 18.281 -28.891 -7.543 1 53.19 212 GLU A C 1
ATOM 1717 O O . GLU A 1 212 ? 18.391 -29.484 -8.625 1 53.19 212 GLU A O 1
ATOM 1722 N N . MET A 1 213 ? 17.922 -29.484 -6.453 1 57.59 213 MET A N 1
ATOM 1723 C CA . MET A 1 213 ? 18.047 -30.938 -6.469 1 57.59 213 MET A CA 1
ATOM 1724 C C . MET A 1 213 ? 16.688 -31.609 -6.629 1 57.59 213 MET A C 1
ATOM 1726 O O . MET A 1 213 ? 16.609 -32.844 -6.719 1 57.59 213 MET A O 1
ATOM 1730 N N . SER A 1 214 ? 15.789 -30.797 -7.035 1 76.81 214 SER A N 1
ATOM 1731 C CA . SER A 1 214 ? 14.492 -31.469 -7.039 1 76.81 214 SER A CA 1
ATOM 1732 C C . SER A 1 214 ? 14.07 -31.844 -8.453 1 76.81 214 SER A C 1
ATOM 1734 O O . SER A 1 214 ? 14.633 -31.344 -9.43 1 76.81 214 SER A O 1
ATOM 1736 N N . ASP A 1 215 ? 13.375 -32.969 -8.656 1 87.94 215 ASP A N 1
ATOM 1737 C CA . ASP A 1 215 ? 12.781 -33.406 -9.914 1 87.94 215 ASP A CA 1
ATOM 1738 C C . ASP A 1 215 ? 11.711 -32.438 -10.383 1 87.94 215 ASP A C 1
ATOM 1740 O O . ASP A 1 215 ? 10.617 -32.375 -9.805 1 87.94 215 ASP A O 1
ATOM 1744 N N . PRO A 1 216 ? 12.039 -31.703 -11.43 1 91.25 216 PRO A N 1
ATOM 1745 C CA . PRO A 1 216 ? 11.117 -30.656 -11.891 1 91.25 216 PRO A CA 1
ATOM 1746 C C . PRO A 1 216 ? 9.742 -31.203 -12.266 1 91.25 216 PRO A C 1
ATOM 1748 O O . PRO A 1 216 ? 8.727 -30.516 -12.102 1 91.25 216 PRO A O 1
ATOM 1751 N N . ILE A 1 217 ? 9.68 -32.406 -12.797 1 93.75 217 ILE A N 1
ATOM 1752 C CA . ILE A 1 217 ? 8.406 -33 -13.203 1 93.75 217 ILE A CA 1
ATOM 1753 C C . ILE A 1 217 ? 7.57 -33.312 -11.961 1 93.75 217 ILE A C 1
ATOM 1755 O O . ILE A 1 217 ? 6.363 -33.094 -11.945 1 93.75 217 ILE A O 1
ATOM 1759 N N . GLN A 1 218 ? 8.234 -33.844 -10.992 1 88.69 218 GLN A N 1
ATOM 1760 C CA . GLN A 1 218 ? 7.539 -34.125 -9.742 1 88.69 218 GLN A CA 1
ATOM 1761 C C . GLN A 1 218 ? 7.047 -32.812 -9.102 1 88.69 218 GLN A C 1
ATOM 1763 O O . GLN A 1 218 ? 5.949 -32.781 -8.539 1 88.69 218 GLN A O 1
ATOM 1768 N N . ASP A 1 219 ? 7.844 -31.797 -9.18 1 87.25 219 ASP A N 1
ATOM 1769 C CA . ASP A 1 219 ? 7.496 -30.516 -8.578 1 87.25 219 ASP A CA 1
ATOM 1770 C C . ASP A 1 219 ? 6.262 -29.906 -9.242 1 87.25 219 ASP A C 1
ATOM 1772 O O . ASP A 1 219 ? 5.336 -29.453 -8.562 1 87.25 219 ASP A O 1
ATOM 1776 N N . ILE A 1 220 ? 6.281 -29.859 -10.531 1 92.06 220 ILE A N 1
ATOM 1777 C CA . ILE A 1 220 ? 5.152 -29.266 -11.242 1 92.06 220 ILE A CA 1
ATOM 1778 C C . ILE A 1 220 ? 3.904 -30.109 -11.039 1 92.06 220 ILE A C 1
ATOM 1780 O O . ILE A 1 220 ? 2.791 -29.594 -10.969 1 92.06 220 ILE A O 1
ATOM 1784 N N . TYR A 1 221 ? 4.113 -31.438 -10.992 1 91 221 TYR A N 1
ATOM 1785 C CA . TYR A 1 221 ? 2.996 -32.312 -10.672 1 91 221 TYR A CA 1
ATOM 1786 C C . TYR A 1 221 ? 2.352 -31.938 -9.352 1 91 221 TYR A C 1
ATOM 1788 O O . TYR A 1 221 ? 1.126 -31.844 -9.25 1 91 221 TYR A O 1
ATOM 1796 N N . GLN A 1 222 ? 3.152 -31.703 -8.391 1 85.25 222 GLN A N 1
ATOM 1797 C CA . GLN A 1 222 ? 2.656 -31.328 -7.07 1 85.25 222 GLN A CA 1
ATOM 1798 C C . GLN A 1 222 ? 1.899 -30.016 -7.121 1 85.25 222 GLN A C 1
ATOM 1800 O O . GLN A 1 222 ? 0.888 -29.844 -6.434 1 85.25 222 GLN A O 1
ATOM 1805 N N . ILE A 1 223 ? 2.391 -29.109 -7.836 1 89.06 223 ILE A N 1
ATOM 1806 C CA . ILE A 1 223 ? 1.746 -27.797 -7.988 1 89.06 223 ILE A CA 1
ATOM 1807 C C . ILE A 1 223 ? 0.364 -27.984 -8.609 1 89.06 223 ILE A C 1
ATOM 1809 O O . ILE A 1 223 ? -0.619 -27.406 -8.133 1 89.06 223 ILE A O 1
ATOM 1813 N N . LEU A 1 224 ? 0.287 -28.797 -9.656 1 91.56 224 LEU A N 1
ATOM 1814 C CA . LEU A 1 224 ? -0.976 -29.031 -10.344 1 91.56 224 LEU A CA 1
ATOM 1815 C C . LEU A 1 224 ? -1.998 -29.672 -9.414 1 91.56 224 LEU A C 1
ATOM 1817 O O . LEU A 1 224 ? -3.16 -29.266 -9.383 1 91.56 224 LEU A O 1
ATOM 1821 N N . VAL A 1 225 ? -1.53 -30.625 -8.648 1 87.81 225 VAL A N 1
ATOM 1822 C CA . VAL A 1 225 ? -2.408 -31.328 -7.715 1 87.81 225 VAL A CA 1
ATOM 1823 C C . VAL A 1 225 ? -2.9 -30.359 -6.645 1 87.81 225 VAL A C 1
ATOM 1825 O O . VAL A 1 225 ? -4.074 -30.375 -6.266 1 87.81 225 VAL A O 1
ATOM 1828 N N . LEU A 1 226 ? -2.025 -29.531 -6.191 1 83.62 226 LEU A N 1
ATOM 1829 C CA . LEU A 1 226 ? -2.359 -28.562 -5.164 1 83.62 226 LEU A CA 1
ATOM 1830 C C . LEU A 1 226 ? -3.418 -27.578 -5.664 1 83.62 226 LEU A C 1
ATOM 1832 O O . LEU A 1 226 ? -4.391 -27.297 -4.961 1 83.62 226 LEU A O 1
ATOM 1836 N N . ILE A 1 227 ? -3.197 -27.031 -6.781 1 87.56 227 ILE A N 1
ATOM 1837 C CA . ILE A 1 227 ? -4.117 -26.062 -7.363 1 87.56 227 ILE A CA 1
ATOM 1838 C C . ILE A 1 227 ? -5.48 -26.719 -7.59 1 87.56 227 ILE A C 1
ATOM 1840 O O . ILE A 1 227 ? -6.516 -26.109 -7.293 1 87.56 227 ILE A O 1
ATOM 1844 N N . ARG A 1 228 ? -5.488 -27.875 -8.062 1 85.88 228 ARG A N 1
ATOM 1845 C CA . ARG A 1 228 ? -6.73 -28.625 -8.258 1 85.88 228 ARG A CA 1
ATOM 1846 C C . ARG A 1 228 ? -7.461 -28.812 -6.934 1 85.88 228 ARG A C 1
ATOM 1848 O O . ARG A 1 228 ? -8.68 -28.656 -6.863 1 85.88 228 ARG A O 1
ATOM 1855 N N . GLY A 1 229 ? -6.797 -29.203 -5.914 1 76.5 229 GLY A N 1
ATOM 1856 C CA . GLY A 1 229 ? -7.375 -29.406 -4.598 1 76.5 229 GLY A CA 1
ATOM 1857 C C . GLY A 1 229 ? -8.023 -28.156 -4.031 1 76.5 229 GLY A C 1
ATOM 1858 O O . GLY A 1 229 ? -9.086 -28.234 -3.402 1 76.5 229 GLY A O 1
ATOM 1859 N N . THR A 1 230 ? -7.441 -27 -4.266 1 77.69 230 THR A N 1
ATOM 1860 C CA . THR A 1 230 ? -7.973 -25.75 -3.744 1 77.69 230 THR A CA 1
ATOM 1861 C C . THR A 1 230 ? -9.258 -25.359 -4.469 1 77.69 230 THR A C 1
ATOM 1863 O O . THR A 1 230 ? -10.109 -24.672 -3.906 1 77.69 230 THR A O 1
ATOM 1866 N N . ASN A 1 231 ? -9.391 -25.812 -5.699 1 78.75 231 ASN A N 1
ATOM 1867 C CA . ASN A 1 231 ? -10.594 -25.484 -6.469 1 78.75 231 ASN A CA 1
ATOM 1868 C C . ASN A 1 231 ? -11.844 -26.094 -5.828 1 78.75 231 ASN A C 1
ATOM 1870 O O . ASN A 1 231 ? -12.93 -25.516 -5.926 1 78.75 231 ASN A O 1
ATOM 1874 N N . GLN A 1 232 ? -11.766 -27.203 -5.219 1 75.44 232 GLN A N 1
ATOM 1875 C CA . GLN A 1 232 ? -12.906 -27.797 -4.527 1 75.44 232 GLN A CA 1
ATOM 1876 C C . GLN A 1 232 ? -13.43 -26.875 -3.432 1 75.44 232 GLN A C 1
ATOM 1878 O O . GLN A 1 232 ? -14.641 -26.766 -3.229 1 75.44 232 GLN A O 1
ATOM 1883 N N . ILE A 1 233 ? -12.531 -26.219 -2.924 1 74.56 233 ILE A N 1
ATOM 1884 C CA . ILE A 1 233 ? -12.867 -25.281 -1.859 1 74.56 233 ILE A CA 1
ATOM 1885 C C . ILE A 1 233 ? -13.492 -24.016 -2.459 1 74.56 233 ILE A C 1
ATOM 1887 O O . ILE A 1 233 ? -14.5 -23.516 -1.95 1 74.56 233 ILE A O 1
ATOM 1891 N N . VAL A 1 234 ? -12.898 -23.609 -3.553 1 77.06 234 VAL A N 1
ATOM 1892 C CA . VAL A 1 234 ? -13.367 -22.391 -4.215 1 77.06 234 VAL A CA 1
ATOM 1893 C C . VAL A 1 234 ? -14.797 -22.594 -4.711 1 77.06 234 VAL A C 1
ATOM 1895 O O . VAL A 1 234 ? -15.625 -21.688 -4.609 1 77.06 234 VAL A O 1
ATOM 1898 N N . ALA A 1 235 ? -15.062 -23.734 -5.152 1 79.81 235 ALA A N 1
ATOM 1899 C CA . ALA A 1 235 ? -16.406 -24.047 -5.656 1 79.81 235 ALA A CA 1
ATOM 1900 C C . ALA A 1 235 ? -17.438 -23.953 -4.547 1 79.81 235 ALA A C 1
ATOM 1902 O O . ALA A 1 235 ? -18.578 -23.531 -4.785 1 79.81 235 ALA A O 1
ATOM 1903 N N . ARG A 1 236 ? -17.062 -24.234 -3.385 1 80.94 236 ARG A N 1
ATOM 1904 C CA . ARG A 1 236 ? -17.969 -24.234 -2.24 1 80.94 236 ARG A CA 1
ATOM 1905 C C . ARG A 1 236 ? -18.312 -22.812 -1.808 1 80.94 236 ARG A C 1
ATOM 1907 O O . ARG A 1 236 ? -19.359 -22.562 -1.216 1 80.94 236 ARG A O 1
ATOM 1914 N N . VAL A 1 237 ? -17.453 -21.906 -2.143 1 86.25 237 VAL A N 1
ATOM 1915 C CA . VAL A 1 237 ? -17.656 -20.562 -1.606 1 86.25 237 VAL A CA 1
ATOM 1916 C C . VAL A 1 237 ? -17.953 -19.578 -2.744 1 86.25 237 VAL A C 1
ATOM 1918 O O . VAL A 1 237 ? -18.047 -18.375 -2.527 1 86.25 237 VAL A O 1
ATOM 1921 N N . SER A 1 238 ? -18.141 -20.047 -3.916 1 85.88 238 SER A N 1
ATOM 1922 C CA . SER A 1 238 ? -18.297 -19.203 -5.102 1 85.88 238 SER A CA 1
ATOM 1923 C C . SER A 1 238 ? -19.5 -18.281 -4.98 1 85.88 238 SER A C 1
ATOM 1925 O O . SER A 1 238 ? -19.438 -17.109 -5.363 1 85.88 238 SER A O 1
ATOM 1927 N N . GLN A 1 239 ? -20.547 -18.75 -4.461 1 86.75 239 GLN A N 1
ATOM 1928 C CA . GLN A 1 239 ? -21.75 -17.938 -4.312 1 86.75 239 GLN A CA 1
ATOM 1929 C C . GLN A 1 239 ? -21.531 -16.781 -3.332 1 86.75 239 GLN A C 1
ATOM 1931 O O . GLN A 1 239 ? -21.953 -15.656 -3.582 1 86.75 239 GLN A O 1
ATOM 1936 N N . THR A 1 240 ? -20.859 -17.094 -2.303 1 87.38 240 THR A N 1
ATOM 1937 C CA . THR A 1 240 ? -20.516 -16.078 -1.314 1 87.38 240 THR A CA 1
ATOM 1938 C C . THR A 1 240 ? -19.672 -14.984 -1.943 1 87.38 240 THR A C 1
ATOM 1940 O O . THR A 1 240 ? -19.875 -13.797 -1.652 1 87.38 240 THR A O 1
ATOM 1943 N N . LEU A 1 241 ? -18.797 -15.32 -2.789 1 89.5 241 LEU A N 1
ATOM 1944 C CA . LEU A 1 241 ? -17.906 -14.359 -3.426 1 89.5 241 LEU A CA 1
ATOM 1945 C C . LEU A 1 241 ? -18.672 -13.461 -4.387 1 89.5 241 LEU A C 1
ATOM 1947 O O . LEU A 1 241 ? -18.438 -12.25 -4.43 1 89.5 241 LEU A O 1
ATOM 1951 N N . LEU A 1 242 ? -19.594 -14.055 -5.082 1 89.31 242 LEU A N 1
ATOM 1952 C CA . LEU A 1 242 ? -20.344 -13.312 -6.086 1 89.31 242 LEU A CA 1
ATOM 1953 C C . LEU A 1 242 ? -21.219 -12.242 -5.426 1 89.31 242 LEU A C 1
ATOM 1955 O O . LEU A 1 242 ? -21.484 -11.203 -6.031 1 89.31 242 LEU A O 1
ATOM 1959 N N . GLU A 1 243 ? -21.547 -12.5 -4.25 1 90.69 243 GLU A N 1
ATOM 1960 C CA . GLU A 1 243 ? -22.422 -11.578 -3.518 1 90.69 243 GLU A CA 1
ATOM 1961 C C . GLU A 1 243 ? -21.594 -10.609 -2.668 1 90.69 243 GLU A C 1
ATOM 1963 O O . GLU A 1 243 ? -22.172 -9.797 -1.935 1 90.69 243 GLU A O 1
ATOM 1968 N N . SER A 1 244 ? -20.328 -10.719 -2.814 1 91.06 244 SER A N 1
ATOM 1969 C CA . SER A 1 244 ? -19.469 -9.875 -1.994 1 91.06 244 SER A CA 1
ATOM 1970 C C . SER A 1 244 ? -18.672 -8.891 -2.852 1 91.06 244 SER A C 1
ATOM 1972 O O . SER A 1 244 ? -18.859 -8.836 -4.07 1 91.06 244 SER A O 1
ATOM 1974 N N . ASP A 1 245 ? -17.844 -8.133 -2.217 1 91.12 245 ASP A N 1
ATOM 1975 C CA . ASP A 1 245 ? -17 -7.172 -2.912 1 91.12 245 ASP A CA 1
ATOM 1976 C C . ASP A 1 245 ? -15.812 -7.867 -3.574 1 91.12 245 ASP A C 1
ATOM 1978 O O . ASP A 1 245 ? -15 -7.219 -4.242 1 91.12 245 ASP A O 1
ATOM 1982 N N . PHE A 1 246 ? -15.797 -9.18 -3.477 1 93.12 246 PHE A N 1
ATOM 1983 C CA . PHE A 1 246 ? -14.781 -9.961 -4.176 1 93.12 246 PHE A CA 1
ATOM 1984 C C . PHE A 1 246 ? -15.289 -10.406 -5.539 1 93.12 246 PHE A C 1
ATOM 1986 O O . PHE A 1 246 ? -14.562 -11.055 -6.297 1 93.12 246 PHE A O 1
ATOM 1993 N N . ALA A 1 247 ? -16.422 -10.008 -5.949 1 91.38 247 ALA A N 1
ATOM 1994 C CA . ALA A 1 247 ? -17.109 -10.484 -7.152 1 91.38 247 ALA A CA 1
ATOM 1995 C C . ALA A 1 247 ? -16.234 -10.273 -8.391 1 91.38 247 ALA A C 1
ATOM 1997 O O . ALA A 1 247 ? -16.219 -11.117 -9.289 1 91.38 247 ALA A O 1
ATOM 1998 N N . PRO A 1 248 ? -15.484 -9.188 -8.484 1 89.94 248 PRO A N 1
ATOM 1999 C CA . PRO A 1 248 ? -14.656 -8.977 -9.672 1 89.94 248 PRO A CA 1
ATOM 2000 C C . PRO A 1 248 ? -13.648 -10.102 -9.898 1 89.94 248 PRO A C 1
ATOM 2002 O O . PRO A 1 248 ? -13.219 -10.336 -11.031 1 89.94 248 PRO A O 1
ATOM 2005 N N . LEU A 1 249 ? -13.281 -10.797 -8.867 1 88.69 249 LEU A N 1
ATOM 2006 C CA . LEU A 1 249 ? -12.297 -11.867 -8.992 1 88.69 249 LEU A CA 1
ATOM 2007 C C . LEU A 1 249 ? -12.867 -13.039 -9.789 1 88.69 249 LEU A C 1
ATOM 2009 O O . LEU A 1 249 ? -12.117 -13.844 -10.344 1 88.69 249 LEU A O 1
ATOM 2013 N N . LEU A 1 250 ? -14.172 -13.133 -9.789 1 85.19 250 LEU A N 1
ATOM 2014 C CA . LEU A 1 250 ? -14.812 -14.266 -10.445 1 85.19 250 LEU A CA 1
ATOM 2015 C C . LEU A 1 250 ? -15.297 -13.883 -11.844 1 85.19 250 LEU A C 1
ATOM 2017 O O . LEU A 1 250 ? -15.719 -14.742 -12.617 1 85.19 250 LEU A O 1
ATOM 2021 N N . GLN A 1 251 ? -15.227 -12.633 -12.086 1 77.31 251 GLN A N 1
ATOM 2022 C CA . GLN A 1 251 ? -15.695 -12.164 -13.391 1 77.31 251 GLN A CA 1
ATOM 2023 C C . GLN A 1 251 ? -14.578 -12.234 -14.43 1 77.31 251 GLN A C 1
ATOM 2025 O O . GLN A 1 251 ? -13.641 -11.43 -14.391 1 77.31 251 GLN A O 1
ATOM 2030 N N . VAL A 1 252 ? -14.484 -13.359 -15.07 1 69.12 252 VAL A N 1
ATOM 2031 C CA . VAL A 1 252 ? -13.453 -13.531 -16.094 1 69.12 252 VAL A CA 1
ATOM 2032 C C . VAL A 1 252 ? -14.023 -13.141 -17.453 1 69.12 252 VAL A C 1
ATOM 2034 O O . VAL A 1 252 ? -15.156 -13.5 -17.797 1 69.12 252 VAL A O 1
ATOM 2037 N N . ASN A 1 253 ? -13.32 -12.195 -18.031 1 63.56 253 ASN A N 1
ATOM 2038 C CA . ASN A 1 253 ? -13.727 -11.781 -19.375 1 63.56 253 ASN A CA 1
ATOM 2039 C C . ASN A 1 253 ? -13.633 -12.938 -20.375 1 63.56 253 ASN A C 1
ATOM 2041 O O . ASN A 1 253 ? -12.758 -13.789 -20.266 1 63.56 253 ASN A O 1
ATOM 2045 N N . GLU A 1 254 ? -14.695 -13.047 -21.047 1 64.69 254 GLU A N 1
ATOM 2046 C CA . GLU A 1 254 ? -14.68 -14.023 -22.125 1 64.69 254 GLU A CA 1
ATOM 2047 C C . GLU A 1 254 ? -13.875 -13.516 -23.312 1 64.69 254 GLU A C 1
ATOM 2049 O O . GLU A 1 254 ? -14.094 -12.398 -23.797 1 64.69 254 GLU A O 1
ATOM 2054 N N . TYR A 1 255 ? -12.727 -14.094 -23.328 1 63.31 255 TYR A N 1
ATOM 2055 C CA . TYR A 1 255 ? -11.891 -13.695 -24.469 1 63.31 255 TYR A CA 1
ATOM 2056 C C . TYR A 1 255 ? -12.016 -14.695 -25.609 1 63.31 255 TYR A C 1
ATOM 2058 O O . TYR A 1 255 ? -12.062 -15.906 -25.375 1 63.31 255 TYR A O 1
ATOM 2066 N N . ARG A 1 256 ? -12.594 -14.297 -26.641 1 65.56 256 ARG A N 1
ATOM 2067 C CA . ARG A 1 256 ? -12.633 -15.172 -27.812 1 65.56 256 ARG A CA 1
ATOM 2068 C C . ARG A 1 256 ? -11.656 -14.703 -28.875 1 65.56 256 ARG A C 1
ATOM 2070 O O . ARG A 1 256 ? -12.008 -13.875 -29.719 1 65.56 256 ARG A O 1
ATOM 2077 N N . ASN A 1 257 ? -10.406 -14.938 -28.516 1 72.31 257 ASN A N 1
ATOM 2078 C CA . ASN A 1 257 ? -9.5 -14.555 -29.594 1 72.31 257 ASN A CA 1
ATOM 2079 C C . ASN A 1 257 ? -8.93 -15.773 -30.312 1 72.31 257 ASN A C 1
ATOM 2081 O O . ASN A 1 257 ? -8.953 -16.875 -29.766 1 72.31 257 ASN A O 1
ATOM 2085 N N . GLU A 1 258 ? -8.531 -15.5 -31.484 1 84.25 258 GLU A N 1
ATOM 2086 C CA . GLU A 1 258 ? -7.867 -16.516 -32.281 1 84.25 258 GLU A CA 1
ATOM 2087 C C . GLU A 1 258 ? -6.449 -16.781 -31.781 1 84.25 258 GLU A C 1
ATOM 2089 O O . GLU A 1 258 ? -5.754 -15.852 -31.375 1 84.25 258 GLU A O 1
ATOM 2094 N N . ILE A 1 259 ? -6.125 -18.125 -31.703 1 90.12 259 ILE A N 1
ATOM 2095 C CA . ILE A 1 259 ? -4.773 -18.5 -31.312 1 90.12 259 ILE A CA 1
ATOM 2096 C C . ILE A 1 259 ? -3.875 -18.562 -32.531 1 90.12 259 ILE A C 1
ATOM 2098 O O . ILE A 1 259 ? -4.344 -18.828 -33.656 1 90.12 259 ILE A O 1
ATOM 2102 N N . PRO A 1 260 ? -2.633 -18.266 -32.469 1 92.56 260 PRO A N 1
ATOM 2103 C CA . PRO A 1 260 ? -1.689 -18.328 -33.562 1 92.56 260 PRO A CA 1
ATOM 2104 C C . PRO A 1 260 ? -1.75 -19.672 -34.312 1 92.56 260 PRO A C 1
ATOM 2106 O O . PRO A 1 260 ? -2 -20.703 -33.688 1 92.56 260 PRO A O 1
ATOM 2109 N N . ALA A 1 261 ? -1.433 -19.641 -35.562 1 94.12 261 ALA A N 1
ATOM 2110 C CA . ALA A 1 261 ? -1.54 -20.797 -36.438 1 94.12 261 ALA A CA 1
ATOM 2111 C C . ALA A 1 261 ? -0.616 -21.922 -35.969 1 94.12 261 ALA A C 1
ATOM 2113 O O . ALA A 1 261 ? -0.972 -23.109 -36.062 1 94.12 261 ALA A O 1
ATOM 2114 N N . ASP A 1 262 ? 0.519 -21.625 -35.625 1 94.69 262 ASP A N 1
ATOM 2115 C CA . ASP A 1 262 ? 1.477 -22.641 -35.188 1 94.69 262 ASP A CA 1
ATOM 2116 C C . ASP A 1 262 ? 1.009 -23.344 -33.906 1 94.69 262 ASP A C 1
ATOM 2118 O O . ASP A 1 262 ? 1.209 -24.547 -33.75 1 94.69 262 ASP A O 1
ATOM 2122 N N . THR A 1 263 ? 0.433 -22.578 -33.031 1 95.69 263 THR A N 1
ATOM 2123 C CA . THR A 1 263 ? -0.126 -23.156 -31.812 1 95.69 263 THR A CA 1
ATOM 2124 C C . THR A 1 263 ? -1.293 -24.078 -32.156 1 95.69 263 THR A C 1
ATOM 2126 O O . THR A 1 263 ? -1.406 -25.172 -31.594 1 95.69 263 THR A O 1
ATOM 2129 N N . LYS A 1 264 ? -2.127 -23.656 -33 1 95.81 264 LYS A N 1
ATOM 2130 C CA . LYS A 1 264 ? -3.25 -24.484 -33.469 1 95.81 264 LYS A CA 1
ATOM 2131 C C . LYS A 1 264 ? -2.764 -25.797 -34.062 1 95.81 264 LYS A C 1
ATOM 2133 O O . LYS A 1 264 ? -3.348 -26.844 -33.812 1 95.81 264 LYS A O 1
ATOM 2138 N N . ALA A 1 265 ? -1.739 -25.672 -34.875 1 97.06 265 ALA A N 1
ATOM 2139 C CA . ALA A 1 265 ? -1.167 -26.859 -35.5 1 97.06 265 ALA A CA 1
ATOM 2140 C C . ALA A 1 265 ? -0.587 -27.812 -34.438 1 97.06 265 ALA A C 1
ATOM 2142 O O . ALA A 1 265 ? -0.714 -29.031 -34.562 1 97.06 265 ALA A O 1
ATOM 2143 N N . ALA A 1 266 ? 0.089 -27.281 -33.5 1 97.5 266 ALA A N 1
ATOM 2144 C CA . ALA A 1 266 ? 0.673 -28.094 -32.438 1 97.5 266 ALA A CA 1
ATOM 2145 C C . ALA A 1 266 ? -0.409 -28.828 -31.656 1 97.5 266 ALA A C 1
ATOM 2147 O O . ALA A 1 266 ? -0.249 -30 -31.328 1 97.5 266 ALA A O 1
ATOM 2148 N N . ILE A 1 267 ? -1.524 -28.172 -31.391 1 97.75 267 ILE A N 1
ATOM 2149 C CA . ILE A 1 267 ? -2.645 -28.766 -30.656 1 97.75 267 ILE A CA 1
ATOM 2150 C C . ILE A 1 267 ? -3.281 -29.875 -31.516 1 97.75 267 ILE A C 1
ATOM 2152 O O . ILE A 1 267 ? -3.619 -30.938 -31 1 97.75 267 ILE A O 1
ATOM 2156 N N . ALA A 1 268 ? -3.414 -29.594 -32.75 1 97.75 268 ALA A N 1
ATOM 2157 C CA . ALA A 1 268 ? -3.963 -30.594 -33.656 1 97.75 268 ALA A CA 1
ATOM 2158 C C . ALA A 1 268 ? -3.084 -31.844 -33.719 1 97.75 268 ALA A C 1
ATOM 2160 O O . ALA A 1 268 ? -3.59 -32.969 -33.781 1 97.75 268 ALA A O 1
ATOM 2161 N N . ARG A 1 269 ? -1.831 -31.656 -33.719 1 97.5 269 ARG A N 1
ATOM 2162 C CA . ARG A 1 269 ? -0.896 -32.781 -33.719 1 97.5 269 ARG A CA 1
ATOM 2163 C C . ARG A 1 269 ? -1.047 -33.625 -32.469 1 97.5 269 ARG A C 1
ATOM 2165 O O . ARG A 1 269 ? -0.931 -34.844 -32.5 1 97.5 269 ARG A O 1
ATOM 2172 N N . LEU A 1 270 ? -1.261 -32.969 -31.297 1 97.88 270 LEU A N 1
ATOM 2173 C CA . LEU A 1 270 ? -1.489 -33.688 -30.062 1 97.88 270 LEU A CA 1
ATOM 2174 C C . LEU A 1 270 ? -2.727 -34.562 -30.156 1 97.88 270 LEU A C 1
ATOM 2176 O O . LEU A 1 270 ? -2.713 -35.719 -29.703 1 97.88 270 LEU A O 1
ATOM 2180 N N . HIS A 1 271 ? -3.791 -34.031 -30.766 1 97.81 271 HIS A N 1
ATOM 2181 C CA . HIS A 1 271 ? -5.008 -34.812 -30.953 1 97.81 271 HIS A CA 1
ATOM 2182 C C . HIS A 1 271 ? -4.754 -36.031 -31.859 1 97.81 271 HIS A C 1
ATOM 2184 O O . HIS A 1 271 ? -5.219 -37.125 -31.562 1 97.81 271 HIS A O 1
ATOM 2190 N N . ALA A 1 272 ? -4.016 -35.75 -32.938 1 97.19 272 ALA A N 1
ATOM 2191 C CA . ALA A 1 272 ? -3.693 -36.844 -33.875 1 97.19 272 ALA A CA 1
ATOM 2192 C C . ALA A 1 272 ? -2.869 -37.938 -33.156 1 97.19 272 ALA A C 1
ATOM 2194 O O . ALA A 1 272 ? -3.092 -39.125 -33.406 1 97.19 272 ALA A O 1
ATOM 2195 N N . LEU A 1 273 ? -1.942 -37.531 -32.375 1 96.31 273 LEU A N 1
ATOM 2196 C CA . LEU A 1 273 ? -1.113 -38.469 -31.641 1 96.31 273 LEU A CA 1
ATOM 2197 C C . LEU A 1 273 ? -1.954 -39.281 -30.641 1 96.31 273 LEU A C 1
ATOM 2199 O O . LEU A 1 273 ? -1.774 -40.5 -30.516 1 96.31 273 LEU A O 1
ATOM 2203 N N . ASN A 1 274 ? -2.854 -38.625 -29.938 1 97.25 274 ASN A N 1
ATOM 2204 C CA . ASN A 1 274 ? -3.742 -39.312 -29.016 1 97.25 274 ASN A CA 1
ATOM 2205 C C . ASN A 1 274 ? -4.574 -40.375 -29.719 1 97.25 274 ASN A C 1
ATOM 2207 O O . ASN A 1 274 ? -4.758 -41.469 -29.188 1 97.25 274 ASN A O 1
ATOM 2211 N N . ASP A 1 275 ? -5.078 -40.031 -30.859 1 95.62 275 ASP A N 1
ATOM 2212 C CA . ASP A 1 275 ? -5.934 -40.938 -31.625 1 95.62 275 ASP A CA 1
ATOM 2213 C C . ASP A 1 275 ? -5.152 -42.156 -32.094 1 95.62 275 ASP A C 1
ATOM 2215 O O . ASP A 1 275 ? -5.719 -43.219 -32.281 1 95.62 275 ASP A O 1
ATOM 2219 N N . SER A 1 276 ? -3.854 -42 -32.281 1 93.75 276 SER A N 1
ATOM 2220 C CA . SER A 1 276 ? -3.025 -43.031 -32.875 1 93.75 276 SER A CA 1
ATOM 2221 C C . SER A 1 276 ? -2.52 -44 -31.781 1 93.75 276 SER A C 1
ATOM 2223 O O . SER A 1 276 ? -2.061 -45.094 -32.094 1 93.75 276 SER A O 1
ATOM 2225 N N . LEU A 1 277 ? -2.646 -43.594 -30.516 1 92.19 277 LEU A N 1
ATOM 2226 C CA . LEU A 1 277 ? -2.127 -44.406 -29.422 1 92.19 277 LEU A CA 1
ATOM 2227 C C . LEU A 1 277 ? -2.984 -45.656 -29.219 1 92.19 277 LEU A C 1
ATOM 2229 O O . LEU A 1 277 ? -4.207 -45.594 -29.375 1 92.19 277 LEU A O 1
ATOM 2233 N N . GLN A 1 278 ? -2.318 -46.688 -28.969 1 88.88 278 GLN A N 1
ATOM 2234 C CA . GLN A 1 278 ? -3.021 -47.938 -28.672 1 88.88 278 GLN A CA 1
ATOM 2235 C C . GLN A 1 278 ? -3.344 -48.062 -27.188 1 88.88 278 GLN A C 1
ATOM 2237 O O . GLN A 1 278 ? -2.727 -48.844 -26.469 1 88.88 278 GLN A O 1
ATOM 2242 N N . GLU A 1 279 ? -4.195 -47.281 -26.672 1 90.25 279 GLU A N 1
ATOM 2243 C CA . GLU A 1 279 ? -4.617 -47.25 -25.266 1 90.25 279 GLU A CA 1
ATOM 2244 C C . GLU A 1 279 ? -6.133 -47.406 -25.156 1 90.25 279 GLU A C 1
ATOM 2246 O O . GLU A 1 279 ? -6.836 -47.5 -26.156 1 90.25 279 GLU A O 1
ATOM 2251 N N . GLY A 1 280 ? -6.707 -47.594 -23.984 1 91.19 280 GLY A N 1
ATOM 2252 C CA . GLY A 1 280 ? -8.125 -47.75 -23.734 1 91.19 280 GLY A CA 1
ATOM 2253 C C . GLY A 1 280 ? -8.898 -46.438 -23.875 1 91.19 280 GLY A C 1
ATOM 2254 O O . GLY A 1 280 ? -8.312 -45.375 -23.906 1 91.19 280 GLY A O 1
ATOM 2255 N N . PRO A 1 281 ? -10.211 -46.531 -24.031 1 94.19 281 PRO A N 1
ATOM 2256 C CA . PRO A 1 281 ? -11.055 -45.344 -24.234 1 94.19 281 PRO A CA 1
ATOM 2257 C C . PRO A 1 281 ? -10.93 -44.344 -23.109 1 94.19 281 PRO A C 1
ATOM 2259 O O . PRO A 1 281 ? -10.992 -43.125 -23.344 1 94.19 281 PRO A O 1
ATOM 2262 N N . GLU A 1 282 ? -10.766 -44.844 -21.891 1 95.19 282 GLU A N 1
ATOM 2263 C CA . GLU A 1 282 ? -10.656 -43.938 -20.75 1 95.19 282 GLU A CA 1
ATOM 2264 C C . GLU A 1 282 ? -9.383 -43.094 -20.828 1 95.19 282 GLU A C 1
ATOM 2266 O O . GLU A 1 282 ? -9.383 -41.938 -20.469 1 95.19 282 GLU A O 1
ATOM 2271 N N . SER A 1 283 ? -8.344 -43.719 -21.234 1 95.38 283 SER A N 1
ATOM 2272 C CA . SER A 1 283 ? -7.074 -43 -21.406 1 95.38 283 SER A CA 1
ATOM 2273 C C . SER A 1 283 ? -7.176 -41.938 -22.484 1 95.38 283 SER A C 1
ATOM 2275 O O . SER A 1 283 ? -6.711 -40.812 -22.312 1 95.38 283 SER A O 1
ATOM 2277 N N . HIS A 1 284 ? -7.809 -42.344 -23.609 1 96.56 284 HIS A N 1
ATOM 2278 C CA . HIS A 1 284 ? -8.008 -41.406 -24.703 1 96.56 284 HIS A CA 1
ATOM 2279 C C . HIS A 1 284 ? -8.82 -40.188 -24.25 1 96.56 284 HIS A C 1
ATOM 2281 O O . HIS A 1 284 ? -8.5 -39.062 -24.625 1 96.56 284 HIS A O 1
ATOM 2287 N N . LYS A 1 285 ? -9.828 -40.469 -23.516 1 97.12 285 LYS A N 1
ATOM 2288 C CA . LYS A 1 285 ? -10.695 -39.406 -23.031 1 97.12 285 LYS A CA 1
ATOM 2289 C C . LYS A 1 285 ? -9.945 -38.469 -22.094 1 97.12 285 LYS A C 1
ATOM 2291 O O . LYS A 1 285 ? -10.102 -37.25 -22.172 1 97.12 285 LYS A O 1
ATOM 2296 N N . ALA A 1 286 ? -9.164 -38.969 -21.172 1 97.31 286 ALA A N 1
ATOM 2297 C CA . ALA A 1 286 ? -8.383 -38.188 -20.234 1 97.31 286 ALA A CA 1
ATOM 2298 C C . ALA A 1 286 ? -7.402 -37.281 -20.969 1 97.31 286 ALA A C 1
ATOM 2300 O O . ALA A 1 286 ? -7.281 -36.094 -20.641 1 97.31 286 ALA A O 1
ATOM 2301 N N . HIS A 1 287 ? -6.684 -37.875 -21.938 1 98.12 287 HIS A N 1
ATOM 2302 C CA . HIS A 1 287 ? -5.73 -37.094 -22.719 1 98.12 287 HIS A CA 1
ATOM 2303 C C . HIS A 1 287 ? -6.445 -36.031 -23.562 1 98.12 287 HIS A C 1
ATOM 2305 O O . HIS A 1 287 ? -5.992 -34.906 -23.641 1 98.12 287 HIS A O 1
ATOM 2311 N N . ARG A 1 288 ? -7.543 -36.438 -24.172 1 98.06 288 ARG A N 1
ATOM 2312 C CA . ARG A 1 288 ? -8.305 -35.5 -24.984 1 98.06 288 ARG A CA 1
ATOM 2313 C C . ARG A 1 288 ? -8.766 -34.312 -24.156 1 98.06 288 ARG A C 1
ATOM 2315 O O . ARG A 1 288 ? -8.672 -33.156 -24.609 1 98.06 288 ARG A O 1
ATOM 2322 N N . GLY A 1 289 ? -9.281 -34.594 -23.016 1 98.06 289 GLY A N 1
ATOM 2323 C CA . GLY A 1 289 ? -9.695 -33.531 -22.109 1 98.06 289 GLY A CA 1
ATOM 2324 C C . GLY A 1 289 ? -8.57 -32.562 -21.766 1 98.06 289 GLY A C 1
ATOM 2325 O O . GLY A 1 289 ? -8.758 -31.359 -21.781 1 98.06 289 GLY A O 1
ATOM 2326 N N . ALA A 1 290 ? -7.426 -33.094 -21.406 1 98.44 290 ALA A N 1
ATOM 2327 C CA . ALA A 1 290 ? -6.266 -32.25 -21.062 1 98.44 290 ALA A CA 1
ATOM 2328 C C . ALA A 1 290 ? -5.844 -31.375 -22.234 1 98.44 290 ALA A C 1
ATOM 2330 O O . ALA A 1 290 ? -5.48 -30.219 -22.031 1 98.44 290 ALA A O 1
ATOM 2331 N N . ILE A 1 291 ? -5.859 -31.953 -23.484 1 98.62 291 ILE A N 1
ATOM 2332 C CA . ILE A 1 291 ? -5.465 -31.219 -24.688 1 98.62 291 ILE A CA 1
ATOM 2333 C C . ILE A 1 291 ? -6.48 -30.125 -24.984 1 98.62 291 ILE A C 1
ATOM 2335 O O . ILE A 1 291 ? -6.105 -28.984 -25.281 1 98.62 291 ILE A O 1
ATOM 2339 N N . ASP A 1 292 ? -7.762 -30.453 -24.875 1 97.88 292 ASP A N 1
ATOM 2340 C CA . ASP A 1 292 ? -8.828 -29.484 -25.109 1 97.88 292 ASP A CA 1
ATOM 2341 C C . ASP A 1 292 ? -8.719 -28.297 -24.141 1 97.88 292 ASP A C 1
ATOM 2343 O O . ASP A 1 292 ? -8.852 -27.141 -24.547 1 97.88 292 ASP A O 1
ATOM 2347 N N . ASP A 1 293 ? -8.539 -28.625 -22.938 1 96.94 293 ASP A N 1
ATOM 2348 C CA . ASP A 1 293 ? -8.414 -27.578 -21.906 1 96.94 293 ASP A CA 1
ATOM 2349 C C . ASP A 1 293 ? -7.184 -26.719 -22.156 1 96.94 293 ASP A C 1
ATOM 2351 O O . ASP A 1 293 ? -7.219 -25.5 -21.938 1 96.94 293 ASP A O 1
ATOM 2355 N N . LEU A 1 294 ? -6.105 -27.328 -22.531 1 97.75 294 LEU A N 1
ATOM 2356 C CA . LEU A 1 294 ? -4.898 -26.562 -22.828 1 97.75 294 LEU A CA 1
ATOM 2357 C C . LEU A 1 294 ? -5.145 -25.594 -23.969 1 97.75 294 LEU A C 1
ATOM 2359 O O . LEU A 1 294 ? -4.68 -24.438 -23.922 1 97.75 294 LEU A O 1
ATOM 2363 N N . GLU A 1 295 ? -5.828 -26.062 -25 1 96.06 295 GLU A N 1
ATOM 2364 C CA . GLU A 1 295 ? -6.195 -25.188 -26.109 1 96.06 295 GLU A CA 1
ATOM 2365 C C . GLU A 1 295 ? -6.996 -23.984 -25.609 1 96.06 295 GLU A C 1
ATOM 2367 O O . GLU A 1 295 ? -6.75 -22.844 -26.031 1 96.06 295 GLU A O 1
ATOM 2372 N N . GLU A 1 296 ? -7.895 -24.25 -24.781 1 93.12 296 GLU A N 1
ATOM 2373 C CA . GLU A 1 296 ? -8.719 -23.172 -24.219 1 93.12 296 GLU A CA 1
ATOM 2374 C C . GLU A 1 296 ? -7.867 -22.172 -23.453 1 93.12 296 GLU A C 1
ATOM 2376 O O . GLU A 1 296 ? -8.164 -20.969 -23.469 1 93.12 296 GLU A O 1
ATOM 2381 N N . MET A 1 297 ? -6.879 -22.656 -22.75 1 94.31 297 MET A N 1
ATOM 2382 C CA . MET A 1 297 ? -6 -21.75 -22.016 1 94.31 297 MET A CA 1
ATOM 2383 C C . MET A 1 297 ? -5.207 -20.859 -22.969 1 94.31 297 MET A C 1
ATOM 2385 O O . MET A 1 297 ? -4.98 -19.688 -22.688 1 94.31 297 MET A O 1
ATOM 2389 N N . PHE A 1 298 ? -4.754 -21.438 -24.094 1 94.62 298 PHE A N 1
ATOM 2390 C CA . PHE A 1 298 ? -4.078 -20.625 -25.109 1 94.62 298 PHE A CA 1
ATOM 2391 C C . PHE A 1 298 ? -5.016 -19.562 -25.656 1 94.62 298 PHE A C 1
ATOM 2393 O O . PHE A 1 298 ? -4.602 -18.422 -25.906 1 94.62 298 PHE A O 1
ATOM 2400 N N . VAL A 1 299 ? -6.227 -19.938 -25.828 1 91.69 299 VAL A N 1
ATOM 2401 C CA . VAL A 1 299 ? -7.223 -19 -26.328 1 91.69 299 VAL A CA 1
ATOM 2402 C C . VAL A 1 299 ? -7.391 -17.859 -25.328 1 91.69 299 VAL A C 1
ATOM 2404 O O . VAL A 1 299 ? -7.453 -16.688 -25.703 1 91.69 299 VAL A O 1
ATOM 2407 N N . LEU A 1 300 ? -7.453 -18.219 -24.094 1 88.69 300 LEU A N 1
ATOM 2408 C CA . LEU A 1 300 ? -7.59 -17.219 -23.047 1 88.69 300 LEU A CA 1
ATOM 2409 C C . LEU A 1 300 ? -6.391 -16.281 -23.031 1 88.69 300 LEU A C 1
ATOM 2411 O O . LEU A 1 300 ? -6.555 -15.062 -22.969 1 88.69 300 LEU A O 1
ATOM 2415 N N . PHE A 1 301 ? -5.277 -16.781 -23.094 1 90.44 301 PHE A N 1
ATOM 2416 C CA . PHE A 1 301 ? -4.055 -15.984 -23.062 1 90.44 301 PHE A CA 1
ATOM 2417 C C . PHE A 1 301 ? -3.996 -15.031 -24.234 1 90.44 301 PHE A C 1
ATOM 2419 O O . PHE A 1 301 ? -3.75 -13.836 -24.062 1 90.44 301 PHE A O 1
ATOM 2426 N N . HIS A 1 302 ? -4.195 -15.531 -25.375 1 88.56 302 HIS A N 1
ATOM 2427 C CA . HIS A 1 302 ? -4.105 -14.703 -26.578 1 88.56 302 HIS A CA 1
ATOM 2428 C C . HIS A 1 302 ? -5.277 -13.734 -26.656 1 88.56 302 HIS A C 1
ATOM 2430 O O . HIS A 1 302 ? -5.234 -12.766 -27.422 1 88.56 302 HIS A O 1
ATOM 2436 N N . GLY A 1 303 ? -6.27 -14.039 -25.922 1 83.44 303 GLY A N 1
ATOM 2437 C CA . GLY A 1 303 ? -7.387 -13.109 -25.812 1 83.44 303 GLY A CA 1
ATOM 2438 C C . GLY A 1 303 ? -7.125 -11.969 -24.859 1 83.44 303 GLY A C 1
ATOM 2439 O O . GLY A 1 303 ? -7.938 -11.047 -24.75 1 83.44 303 GLY A O 1
ATOM 2440 N N . GLY A 1 304 ? -6.039 -12.047 -24.141 1 79.88 304 GLY A N 1
ATOM 2441 C CA . GLY A 1 304 ? -5.684 -10.914 -23.297 1 79.88 304 GLY A CA 1
ATOM 2442 C C . GLY A 1 304 ? -5.582 -11.281 -21.828 1 79.88 304 GLY A C 1
ATOM 2443 O O . GLY A 1 304 ? -5.258 -10.438 -21 1 79.88 304 GLY A O 1
ATOM 2444 N N . ALA A 1 305 ? -5.875 -12.531 -21.516 1 79.19 305 ALA A N 1
ATOM 2445 C CA . ALA A 1 305 ? -5.734 -12.969 -20.125 1 79.19 305 ALA A CA 1
ATOM 2446 C C . ALA A 1 305 ? -4.27 -13.227 -19.781 1 79.19 305 ALA A C 1
ATOM 2448 O O . ALA A 1 305 ? -3.822 -14.383 -19.766 1 79.19 305 ALA A O 1
ATOM 2449 N N . THR A 1 306 ? -3.627 -12.18 -19.359 1 79 306 THR A N 1
ATOM 2450 C CA . THR A 1 306 ? -2.186 -12.281 -19.156 1 79 306 THR A CA 1
ATOM 2451 C C . THR A 1 306 ? -1.858 -12.531 -17.688 1 79 306 THR A C 1
ATOM 2453 O O . THR A 1 306 ? -0.688 -12.547 -17.297 1 79 306 THR A O 1
ATOM 2456 N N . SER A 1 307 ? -2.9 -12.695 -16.969 1 85.12 307 SER A N 1
ATOM 2457 C CA . SER A 1 307 ? -2.686 -13.094 -15.586 1 85.12 307 SER A CA 1
ATOM 2458 C C . SER A 1 307 ? -2.295 -14.57 -15.492 1 85.12 307 SER A C 1
ATOM 2460 O O . SER A 1 307 ? -2.217 -15.266 -16.5 1 85.12 307 SER A O 1
ATOM 2462 N N . MET A 1 308 ? -2.039 -15.078 -14.32 1 88.25 308 MET A N 1
ATOM 2463 C CA . MET A 1 308 ? -1.638 -16.469 -14.133 1 88.25 308 MET A CA 1
ATOM 2464 C C . MET A 1 308 ? -2.844 -17.406 -14.211 1 88.25 308 MET A C 1
ATOM 2466 O O . MET A 1 308 ? -2.693 -18.625 -14.188 1 88.25 308 MET A O 1
ATOM 2470 N N . THR A 1 309 ? -3.951 -16.859 -14.414 1 84.69 309 THR A N 1
ATOM 2471 C CA . THR A 1 309 ? -5.227 -17.562 -14.344 1 84.69 309 THR A CA 1
ATOM 2472 C C . THR A 1 309 ? -5.242 -18.75 -15.305 1 84.69 309 THR A C 1
ATOM 2474 O O . THR A 1 309 ? -5.641 -19.859 -14.93 1 84.69 309 THR A O 1
ATOM 2477 N N . PRO A 1 310 ? -4.777 -18.578 -16.531 1 89.06 310 PRO A N 1
ATOM 2478 C CA . PRO A 1 310 ? -4.812 -19.719 -17.438 1 89.06 310 PRO A CA 1
ATOM 2479 C C . PRO A 1 310 ? -4.016 -20.922 -16.922 1 89.06 310 PRO A C 1
ATOM 2481 O O . PRO A 1 310 ? -4.426 -22.062 -17.109 1 89.06 310 PRO A O 1
ATOM 2484 N N . SER A 1 311 ? -2.902 -20.641 -16.297 1 91.94 311 SER A N 1
ATOM 2485 C CA . SER A 1 311 ? -2.08 -21.719 -15.766 1 91.94 311 SER A CA 1
ATOM 2486 C C . SER A 1 311 ? -2.822 -22.5 -14.68 1 91.94 311 SER A C 1
ATOM 2488 O O . SER A 1 311 ? -2.807 -23.734 -14.664 1 91.94 311 SER A O 1
ATOM 2490 N N . GLY A 1 312 ? -3.455 -21.797 -13.828 1 90.94 312 GLY A N 1
ATOM 2491 C CA . GLY A 1 312 ? -4.195 -22.438 -12.758 1 90.94 312 GLY A CA 1
ATOM 2492 C C . GLY A 1 312 ? -5.469 -23.125 -13.234 1 90.94 312 GLY A C 1
ATOM 2493 O O . GLY A 1 312 ? -5.832 -24.188 -12.734 1 90.94 312 GLY A O 1
ATOM 2494 N N . LYS A 1 313 ? -6.141 -22.516 -14.18 1 89.88 313 LYS A N 1
ATOM 2495 C CA . LYS A 1 313 ? -7.387 -23.078 -14.695 1 89.88 313 LYS A CA 1
ATOM 2496 C C . LYS A 1 313 ? -7.152 -24.422 -15.367 1 89.88 313 LYS A C 1
ATOM 2498 O O . LYS A 1 313 ? -8.008 -25.312 -15.305 1 89.88 313 LYS A O 1
ATOM 2503 N N . TRP A 1 314 ? -6.07 -24.547 -16.078 1 95.56 314 TRP A N 1
ATOM 2504 C CA . TRP A 1 314 ? -5.746 -25.844 -16.672 1 95.56 314 TRP A CA 1
ATOM 2505 C C . TRP A 1 314 ? -5.633 -26.922 -15.609 1 95.56 314 TRP A C 1
ATOM 2507 O O . TRP A 1 314 ? -6.184 -28.016 -15.766 1 95.56 314 TRP A O 1
ATOM 2517 N N . ALA A 1 315 ? -4.926 -26.625 -14.516 1 92.94 315 ALA A N 1
ATOM 2518 C CA . ALA A 1 31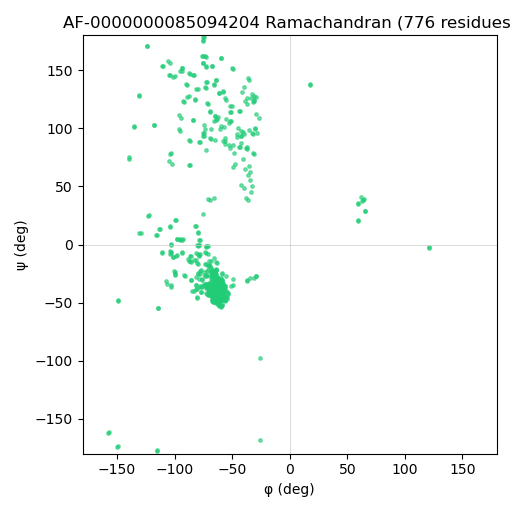5 ? -4.742 -27.578 -13.422 1 92.94 315 ALA A CA 1
ATOM 2519 C C . ALA A 1 315 ? -6.082 -28 -12.836 1 92.94 315 ALA A C 1
ATOM 2521 O O . ALA A 1 315 ? -6.305 -29.188 -12.57 1 92.94 315 ALA A O 1
ATOM 2522 N N . ILE A 1 316 ? -6.914 -27.109 -12.68 1 89.69 316 ILE A N 1
ATOM 2523 C CA . ILE A 1 316 ? -8.219 -27.344 -12.062 1 89.69 316 ILE A CA 1
ATOM 2524 C C . ILE A 1 316 ? -9.047 -28.281 -12.93 1 89.69 316 ILE A C 1
ATOM 2526 O O . ILE A 1 316 ? -9.789 -29.109 -12.406 1 89.69 316 ILE A O 1
ATOM 2530 N N . ARG A 1 317 ? -8.906 -28.266 -14.18 1 92.94 317 ARG A N 1
ATOM 2531 C CA . ARG A 1 317 ? -9.773 -28.984 -15.102 1 92.94 317 ARG A CA 1
ATOM 2532 C C . ARG A 1 317 ? -9.203 -30.359 -15.445 1 92.94 317 ARG A C 1
ATOM 2534 O O . ARG A 1 317 ? -9.883 -31.188 -16.047 1 92.94 317 ARG A O 1
ATOM 2541 N N . LEU A 1 318 ? -8.047 -30.641 -15.023 1 95.25 318 LEU A N 1
ATOM 2542 C CA . LEU A 1 318 ? -7.41 -31.922 -15.328 1 95.25 318 LEU A CA 1
ATOM 2543 C C . LEU A 1 318 ? -8.156 -33.062 -14.664 1 95.25 318 LEU A C 1
ATOM 2545 O O . LEU A 1 318 ? -8.617 -32.938 -13.531 1 95.25 318 LEU A O 1
ATOM 2549 N N . SER A 1 319 ? -8.305 -34.125 -15.406 1 94.94 319 SER A N 1
ATOM 2550 C CA . SER A 1 319 ? -8.922 -35.344 -14.844 1 94.94 319 SER A CA 1
ATOM 2551 C C . SER A 1 319 ? -7.977 -36.031 -13.883 1 94.94 319 SER A C 1
ATOM 2553 O O . SER A 1 319 ? -6.758 -36 -14.062 1 94.94 319 SER A O 1
ATOM 2555 N N . PRO A 1 320 ? -8.555 -36.812 -12.867 1 92.81 320 PRO A N 1
ATOM 2556 C CA . PRO A 1 320 ? -7.703 -37.594 -11.977 1 92.81 320 PRO A CA 1
ATOM 2557 C C . PRO A 1 320 ? -6.863 -38.625 -12.734 1 92.81 320 PRO A C 1
ATOM 2559 O O . PRO A 1 320 ? -5.723 -38.906 -12.352 1 92.81 320 PRO A O 1
ATOM 2562 N N . LEU A 1 321 ? -7.414 -39.125 -13.734 1 95.81 321 LEU A N 1
ATOM 2563 C CA . LEU A 1 321 ? -6.719 -40.156 -14.5 1 95.81 321 LEU A CA 1
ATOM 2564 C C . LEU A 1 321 ? -5.5 -39.562 -15.211 1 95.81 321 LEU A C 1
ATOM 2566 O O . LEU A 1 321 ? -4.449 -40.219 -15.273 1 95.81 321 LEU A O 1
ATOM 2570 N N . TYR A 1 322 ? -5.633 -38.438 -15.797 1 97.19 322 TYR A N 1
ATOM 2571 C CA . TYR A 1 322 ? -4.477 -37.781 -16.406 1 97.19 322 TYR A CA 1
ATOM 2572 C C . TYR A 1 322 ? -3.365 -37.562 -15.391 1 97.19 322 TYR A C 1
ATOM 2574 O O . TYR A 1 322 ? -2.188 -37.75 -15.695 1 97.19 322 TYR A O 1
ATOM 2582 N N . LEU A 1 323 ? -3.746 -37.094 -14.234 1 95.62 323 LEU A N 1
ATOM 2583 C CA . LEU A 1 323 ? -2.766 -36.844 -13.188 1 95.62 323 LEU A CA 1
ATOM 2584 C C . LEU A 1 323 ? -2.072 -38.125 -12.766 1 95.62 323 LEU A C 1
ATOM 2586 O O . LEU A 1 323 ? -0.876 -38.125 -12.461 1 95.62 323 LEU A O 1
ATOM 2590 N N . GLU A 1 324 ? -2.824 -39.156 -12.703 1 95.5 324 GLU A N 1
ATOM 2591 C CA . GLU A 1 324 ? -2.225 -40.469 -12.422 1 95.5 324 GLU A CA 1
ATOM 2592 C C . GLU A 1 324 ? -1.193 -40.844 -13.477 1 95.5 324 GLU A C 1
ATOM 2594 O O . GLU A 1 324 ? -0.109 -41.344 -13.156 1 95.5 324 GLU A O 1
ATOM 2599 N N . TYR A 1 325 ? -1.532 -40.625 -14.727 1 96.94 325 TYR A N 1
ATOM 2600 C CA . TYR A 1 325 ? -0.621 -40.906 -15.828 1 96.94 325 TYR A CA 1
ATOM 2601 C C . TYR A 1 325 ? 0.633 -40.031 -15.742 1 96.94 325 TYR A C 1
ATOM 2603 O O . TYR A 1 325 ? 1.73 -40.5 -16.078 1 96.94 325 TYR A O 1
ATOM 2611 N N . LEU A 1 326 ? 0.42 -38.844 -15.391 1 96.62 326 LEU A N 1
ATOM 2612 C CA . LEU A 1 326 ? 1.553 -37.938 -15.242 1 96.62 326 LEU A CA 1
ATOM 2613 C C . LEU A 1 326 ? 2.463 -38.375 -14.102 1 96.62 326 LEU A C 1
ATOM 2615 O O . LEU A 1 326 ? 3.688 -38.312 -14.219 1 96.62 326 LEU A O 1
ATOM 2619 N N . GLN A 1 327 ? 1.854 -38.781 -13.039 1 93.62 327 GLN A N 1
ATOM 2620 C CA . GLN A 1 327 ? 2.615 -39.312 -11.906 1 93.62 327 GLN A CA 1
ATOM 2621 C C . GLN A 1 327 ? 3.422 -40.531 -12.305 1 93.62 327 GLN A C 1
ATOM 2623 O O . GLN A 1 327 ? 4.551 -40.719 -11.836 1 93.62 327 GLN A O 1
ATOM 2628 N N . GLU A 1 328 ? 2.852 -41.312 -13.148 1 95.62 328 GLU A N 1
ATOM 2629 C CA . GLU A 1 328 ? 3.518 -42.531 -13.656 1 95.62 328 GLU A CA 1
ATOM 2630 C C . GLU A 1 328 ? 4.535 -42.156 -14.734 1 95.62 328 GLU A C 1
ATOM 2632 O O . GLU A 1 328 ? 5.281 -43.031 -15.195 1 95.62 328 GLU A O 1
ATOM 2637 N N . ARG A 1 329 ? 4.566 -40.969 -15.18 1 96.19 329 ARG A N 1
ATOM 2638 C CA . ARG A 1 329 ? 5.48 -40.469 -16.188 1 96.19 329 ARG A CA 1
ATOM 2639 C C . ARG A 1 329 ? 5.258 -41.156 -17.531 1 96.19 329 ARG A C 1
ATOM 2641 O O . ARG A 1 329 ? 6.219 -41.531 -18.203 1 96.19 329 ARG A O 1
ATOM 2648 N N . ARG A 1 330 ? 4.008 -41.344 -17.781 1 95.88 330 ARG A N 1
ATOM 2649 C CA . ARG A 1 330 ? 3.713 -41.906 -19.094 1 95.88 330 ARG A CA 1
ATOM 2650 C C . ARG A 1 330 ? 4.125 -40.938 -20.203 1 95.88 330 ARG A C 1
ATOM 2652 O O . ARG A 1 330 ? 3.945 -39.719 -20.062 1 95.88 330 ARG A O 1
ATOM 2659 N N . SER A 1 331 ? 4.641 -41.438 -21.266 1 96 331 SER A N 1
ATOM 2660 C CA . SER A 1 331 ? 5.281 -40.625 -22.312 1 96 331 SER A CA 1
ATOM 2661 C C . SER A 1 331 ? 4.32 -39.594 -22.891 1 96 331 SER A C 1
ATOM 2663 O O . SER A 1 331 ? 4.672 -38.438 -23.016 1 96 331 SER A O 1
ATOM 2665 N N . PHE A 1 332 ? 3.143 -40 -23.219 1 97.12 332 PHE A N 1
ATOM 2666 C CA . PHE A 1 332 ? 2.236 -39.062 -23.891 1 97.12 332 PHE A CA 1
ATOM 2667 C C . PHE A 1 332 ? 1.763 -37.969 -22.938 1 97.12 332 PHE A C 1
ATOM 2669 O O . PHE A 1 332 ? 1.557 -36.844 -23.328 1 97.12 332 PHE A O 1
ATOM 2676 N N . SER A 1 333 ? 1.506 -38.312 -21.656 1 97.75 333 SER A N 1
ATOM 2677 C CA . SER A 1 333 ? 1.155 -37.312 -20.672 1 97.75 333 SER A CA 1
ATOM 2678 C C . SER A 1 333 ? 2.262 -36.281 -20.516 1 97.75 333 SER A C 1
ATOM 2680 O O . SER A 1 333 ? 1.986 -35.094 -20.312 1 97.75 333 SER A O 1
ATOM 2682 N N . LEU A 1 334 ? 3.463 -36.719 -20.609 1 98.31 334 LEU A N 1
ATOM 2683 C CA . LEU A 1 334 ? 4.605 -35.812 -20.562 1 98.31 334 LEU A CA 1
ATOM 2684 C C . LEU A 1 334 ? 4.652 -34.906 -21.797 1 98.31 334 LEU A C 1
ATOM 2686 O O . LEU A 1 334 ? 5.043 -33.75 -21.703 1 98.31 334 LEU A O 1
ATOM 2690 N N . VAL A 1 335 ? 4.332 -35.5 -22.922 1 98.25 335 VAL A N 1
ATOM 2691 C CA . VAL A 1 335 ? 4.277 -34.719 -24.141 1 98.25 335 VAL A CA 1
ATOM 2692 C C . VAL A 1 335 ? 3.283 -33.562 -23.984 1 98.25 335 VAL A C 1
ATOM 2694 O O . VAL A 1 335 ? 3.574 -32.438 -24.359 1 98.25 335 VAL A O 1
ATOM 2697 N N . ILE A 1 336 ? 2.1 -33.844 -23.438 1 98.62 336 ILE A N 1
ATOM 2698 C CA . ILE A 1 336 ? 1.086 -32.812 -23.203 1 98.62 336 ILE A CA 1
ATOM 2699 C C . ILE A 1 336 ? 1.612 -31.781 -22.219 1 98.62 336 ILE A C 1
ATOM 2701 O O . ILE A 1 336 ? 1.438 -30.578 -22.406 1 98.62 336 ILE A O 1
ATOM 2705 N N . LEU A 1 337 ? 2.273 -32.25 -21.188 1 98.69 337 LEU A N 1
ATOM 2706 C CA . LEU A 1 337 ? 2.854 -31.375 -20.188 1 98.69 337 LEU A CA 1
ATOM 2707 C C . LEU A 1 337 ? 3.877 -30.438 -20.812 1 98.69 337 LEU A C 1
ATOM 2709 O O . LEU A 1 337 ? 3.979 -29.266 -20.438 1 98.69 337 LEU A O 1
ATOM 2713 N N . ALA A 1 338 ? 4.676 -30.922 -21.703 1 98.44 338 ALA A N 1
ATOM 2714 C CA . ALA A 1 338 ? 5.648 -30.094 -22.406 1 98.44 338 ALA A CA 1
ATOM 2715 C C . ALA A 1 338 ? 4.957 -28.938 -23.125 1 98.44 338 ALA A C 1
ATOM 2717 O O . ALA A 1 338 ? 5.48 -27.812 -23.156 1 98.44 338 ALA A O 1
ATOM 2718 N N . HIS A 1 339 ? 3.822 -29.203 -23.719 1 98.5 339 HIS A N 1
ATOM 2719 C CA . HIS A 1 339 ? 3.07 -28.141 -24.391 1 98.5 339 HIS A CA 1
ATOM 2720 C C . HIS A 1 339 ? 2.482 -27.172 -23.391 1 98.5 339 HIS A C 1
ATOM 2722 O O . HIS A 1 339 ? 2.342 -25.969 -23.688 1 98.5 339 HIS A O 1
ATOM 2728 N N . TYR A 1 340 ? 2.104 -27.656 -22.219 1 98.25 340 TYR A N 1
ATOM 2729 C CA . TYR A 1 340 ? 1.701 -26.781 -21.125 1 98.25 340 TYR A CA 1
ATOM 2730 C C . TYR A 1 340 ? 2.834 -25.828 -20.734 1 98.25 340 TYR A C 1
ATOM 2732 O O . TYR A 1 340 ? 2.598 -24.672 -20.406 1 98.25 340 TYR A O 1
ATOM 2740 N N . CYS A 1 341 ? 4.027 -26.297 -20.812 1 97.88 341 CYS A N 1
ATOM 2741 C CA . CYS A 1 341 ? 5.184 -25.469 -20.5 1 97.88 341 CYS A CA 1
ATOM 2742 C C . CYS A 1 341 ? 5.285 -24.297 -21.469 1 97.88 341 CYS A C 1
ATOM 2744 O O . CYS A 1 341 ? 5.809 -23.234 -21.109 1 97.88 341 CYS A O 1
ATOM 2746 N N . VAL A 1 342 ? 4.801 -24.453 -22.656 1 97.81 342 VAL A N 1
ATOM 2747 C CA . VAL A 1 342 ? 4.773 -23.328 -23.594 1 97.81 342 VAL A CA 1
ATOM 2748 C C . VAL A 1 342 ? 3.828 -22.25 -23.078 1 97.81 342 VAL A C 1
ATOM 2750 O O . VAL A 1 342 ? 4.125 -21.062 -23.188 1 97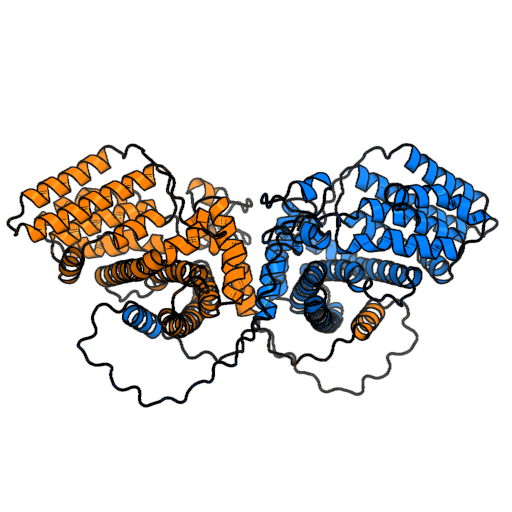.81 342 VAL A O 1
ATOM 2753 N N . LEU A 1 343 ? 2.711 -22.688 -22.562 1 97.06 343 LEU A N 1
ATOM 2754 C CA . LEU A 1 343 ? 1.79 -21.75 -21.953 1 97.06 343 LEU A CA 1
ATOM 2755 C C . LEU A 1 343 ? 2.463 -21 -20.797 1 97.06 343 LEU A C 1
ATOM 2757 O O . LEU A 1 343 ? 2.34 -19.781 -20.688 1 97.06 343 LEU A O 1
ATOM 2761 N N . LEU A 1 344 ? 3.131 -21.766 -19.922 1 96.56 344 LEU A N 1
ATOM 2762 C CA . LEU A 1 344 ? 3.854 -21.156 -18.812 1 96.56 344 LEU A CA 1
ATOM 2763 C C . LEU A 1 344 ? 4.898 -20.172 -19.328 1 96.56 344 LEU A C 1
ATOM 2765 O O . LEU A 1 344 ? 5.133 -19.125 -18.719 1 96.56 344 LEU A O 1
ATOM 2769 N N . HIS A 1 345 ? 5.523 -20.531 -20.406 1 95.94 345 HIS A N 1
ATOM 2770 C CA . HIS A 1 345 ? 6.512 -19.641 -21.016 1 95.94 345 HIS A CA 1
ATOM 2771 C C . HIS A 1 345 ? 5.875 -18.328 -21.484 1 95.94 345 HIS A C 1
ATOM 2773 O O . HIS A 1 345 ? 6.477 -17.266 -21.344 1 95.94 345 HIS A O 1
ATOM 2779 N N . CYS A 1 346 ? 4.691 -18.469 -22.047 1 94.12 346 CYS A N 1
ATOM 2780 C CA . CYS A 1 346 ? 3.963 -17.266 -22.438 1 94.12 346 CYS A CA 1
ATOM 2781 C C . CYS A 1 346 ? 3.684 -16.391 -21.219 1 94.12 346 CYS A C 1
ATOM 2783 O O . CYS A 1 346 ? 3.646 -15.164 -21.344 1 94.12 346 CYS A O 1
ATOM 2785 N N . LEU A 1 347 ? 3.557 -17.016 -20.094 1 93.62 347 LEU A N 1
ATOM 2786 C CA . LEU A 1 347 ? 3.191 -16.312 -18.875 1 93.62 347 LEU A CA 1
ATOM 2787 C C . LEU A 1 347 ? 4.426 -16.016 -18.031 1 93.62 347 LEU A C 1
ATOM 2789 O O . LEU A 1 347 ? 4.309 -15.75 -16.828 1 93.62 347 LEU A O 1
ATOM 2793 N N . ARG A 1 348 ? 5.609 -16 -18.578 1 91.5 348 ARG A N 1
ATOM 2794 C CA . ARG A 1 348 ? 6.871 -15.969 -17.844 1 91.5 348 ARG A CA 1
ATOM 2795 C C . ARG A 1 348 ? 7.109 -14.602 -17.219 1 91.5 348 ARG A C 1
ATOM 2797 O O . ARG A 1 348 ? 8.008 -14.438 -16.391 1 91.5 348 ARG A O 1
ATOM 2804 N N . ARG A 1 349 ? 6.273 -13.648 -17.531 1 87.88 349 ARG A N 1
ATOM 2805 C CA . ARG A 1 349 ? 6.387 -12.336 -16.906 1 87.88 349 ARG A CA 1
ATOM 2806 C C . ARG A 1 349 ? 6.125 -12.414 -15.406 1 87.88 349 ARG A C 1
ATOM 2808 O O . ARG A 1 349 ? 6.559 -11.539 -14.656 1 87.88 349 ARG A O 1
ATOM 2815 N N . HIS A 1 350 ? 5.422 -13.367 -15.016 1 91.38 350 HIS A N 1
ATOM 2816 C CA . HIS A 1 350 ? 5.16 -13.578 -13.594 1 91.38 350 HIS A CA 1
ATOM 2817 C C . HIS A 1 350 ? 6.32 -14.312 -12.93 1 91.38 350 HIS A C 1
ATOM 2819 O O . HIS A 1 350 ? 6.68 -15.422 -13.328 1 91.38 350 HIS A O 1
ATOM 2825 N N . TRP A 1 351 ? 6.836 -13.695 -11.883 1 89.56 351 TRP A N 1
ATOM 2826 C CA . TRP A 1 351 ? 8.07 -14.133 -11.242 1 89.56 351 TRP A CA 1
ATOM 2827 C C . TRP A 1 351 ? 7.969 -15.586 -10.805 1 89.56 351 TRP A C 1
ATOM 2829 O O . TRP A 1 351 ? 8.953 -16.328 -10.867 1 89.56 351 TRP A O 1
ATOM 2839 N N . CYS A 1 352 ? 6.82 -16.031 -10.336 1 91.75 352 CYS A N 1
ATOM 2840 C CA . CYS A 1 352 ? 6.68 -17.359 -9.766 1 91.75 352 CYS A CA 1
ATOM 2841 C C . CYS A 1 352 ? 6.555 -18.406 -10.867 1 91.75 352 CYS A C 1
ATOM 2843 O O . CYS A 1 352 ? 6.777 -19.609 -10.625 1 91.75 352 CYS A O 1
ATOM 2845 N N . ILE A 1 353 ? 6.258 -18.016 -12.094 1 92.69 353 ILE A N 1
ATOM 2846 C CA . ILE A 1 353 ? 6.039 -18.938 -13.203 1 92.69 353 ILE A CA 1
ATOM 2847 C C . ILE A 1 353 ? 7.301 -19.016 -14.062 1 92.69 353 ILE A C 1
ATOM 2849 O O . ILE A 1 353 ? 7.586 -20.062 -14.656 1 92.69 353 ILE A O 1
ATOM 2853 N N . ALA A 1 354 ? 8.117 -18.078 -14.109 1 89.81 354 ALA A N 1
ATOM 2854 C CA . ALA A 1 354 ? 9.211 -17.828 -15.047 1 89.81 354 ALA A CA 1
ATOM 2855 C C . ALA A 1 354 ? 10.195 -19 -15.062 1 89.81 354 ALA A C 1
ATOM 2857 O O . ALA A 1 354 ? 10.672 -19.406 -16.125 1 89.81 354 ALA A O 1
ATOM 2858 N N . PRO A 1 355 ? 10.469 -19.625 -13.992 1 87.81 355 PRO A N 1
ATOM 2859 C CA . PRO A 1 355 ? 11.5 -20.656 -14.008 1 87.81 355 PRO A CA 1
ATOM 2860 C C . PRO A 1 355 ? 10.984 -22 -14.523 1 87.81 355 PRO A C 1
ATOM 2862 O O . PRO A 1 355 ? 11.781 -22.875 -14.898 1 87.81 355 PRO A O 1
ATOM 2865 N N . TRP A 1 356 ? 9.773 -22.203 -14.633 1 93.19 356 TRP A N 1
ATOM 2866 C CA . TRP A 1 356 ? 9.195 -23.547 -14.766 1 93.19 356 TRP A CA 1
ATOM 2867 C C . TRP A 1 356 ? 9.297 -24.047 -16.203 1 93.19 356 TRP A C 1
ATOM 2869 O O . TRP A 1 356 ? 9.695 -25.188 -16.438 1 93.19 356 TRP A O 1
ATOM 2879 N N . PRO A 1 357 ? 8.961 -23.219 -17.203 1 95.38 357 PRO A N 1
ATOM 2880 C CA . PRO A 1 357 ? 8.961 -23.766 -18.562 1 95.38 357 PRO A CA 1
ATOM 2881 C C . PRO A 1 357 ? 10.281 -24.406 -18.953 1 95.38 357 PRO A C 1
ATOM 2883 O O . PRO A 1 357 ? 10.305 -25.547 -19.422 1 95.38 357 PRO A O 1
ATOM 2886 N N . THR A 1 358 ? 11.406 -23.797 -18.688 1 93.5 358 THR A N 1
ATOM 2887 C CA . THR A 1 358 ? 12.719 -24.312 -19.078 1 93.5 358 THR A CA 1
ATOM 2888 C C . THR A 1 358 ? 13.086 -25.531 -18.25 1 93.5 358 THR A C 1
ATOM 2890 O O . THR A 1 358 ? 13.547 -26.547 -18.797 1 93.5 358 THR A O 1
ATOM 2893 N N . ARG A 1 359 ? 12.844 -25.484 -17 1 92.69 359 ARG A N 1
ATOM 2894 C CA . ARG A 1 359 ? 13.227 -26.562 -16.094 1 92.69 359 ARG A CA 1
ATOM 2895 C C . ARG A 1 359 ? 12.438 -27.828 -16.391 1 92.69 359 ARG A C 1
ATOM 2897 O O . ARG A 1 359 ? 13.016 -28.922 -16.5 1 92.69 359 ARG A O 1
ATOM 2904 N N . VAL A 1 360 ? 11.188 -27.703 -16.516 1 95.88 360 VAL A N 1
ATOM 2905 C CA . VAL A 1 360 ? 10.312 -28.844 -16.719 1 95.88 360 VAL A CA 1
ATOM 2906 C C . VAL A 1 360 ? 10.5 -29.406 -18.125 1 95.88 360 VAL A C 1
ATOM 2908 O O . VAL A 1 360 ? 10.586 -30.609 -18.328 1 95.88 360 VAL A O 1
ATOM 2911 N N . ALA A 1 361 ? 10.594 -28.531 -19.125 1 96.38 361 ALA A N 1
ATOM 2912 C CA . ALA A 1 361 ? 10.766 -28.969 -20.516 1 96.38 361 ALA A CA 1
ATOM 2913 C C . ALA A 1 361 ? 12.055 -29.766 -20.688 1 96.38 361 ALA A C 1
ATOM 2915 O O . ALA A 1 361 ? 12.086 -30.766 -21.391 1 96.38 361 ALA A O 1
ATOM 2916 N N . LYS A 1 362 ? 13.094 -29.266 -20.094 1 94.69 362 LYS A N 1
ATOM 2917 C CA . LYS A 1 362 ? 14.367 -29.984 -20.172 1 94.69 362 LYS A CA 1
ATOM 2918 C C . LYS A 1 362 ? 14.266 -31.375 -19.547 1 94.69 362 LYS A C 1
ATOM 2920 O O . LYS A 1 362 ? 14.789 -32.344 -20.078 1 94.69 362 LYS A O 1
ATOM 2925 N N . ALA A 1 363 ? 13.648 -31.422 -18.391 1 95.25 363 ALA A N 1
ATOM 2926 C CA . ALA A 1 363 ? 13.477 -32.719 -17.719 1 95.25 363 ALA A CA 1
ATOM 2927 C C . ALA A 1 363 ? 12.656 -33.688 -18.562 1 95.25 363 ALA A C 1
ATOM 2929 O O . ALA A 1 363 ? 12.961 -34.875 -18.625 1 95.25 363 ALA A O 1
ATOM 2930 N N . ILE A 1 364 ? 11.625 -33.188 -19.188 1 97.38 364 ILE A N 1
ATOM 2931 C CA . ILE A 1 364 ? 10.781 -34 -20.031 1 97.38 364 ILE A CA 1
ATOM 2932 C C . ILE A 1 364 ? 11.586 -34.5 -21.234 1 97.38 364 ILE A C 1
ATOM 2934 O O . ILE A 1 364 ? 11.516 -35.688 -21.578 1 97.38 364 ILE A O 1
ATOM 2938 N N . TRP A 1 365 ? 12.312 -33.625 -21.844 1 96.12 365 TRP A N 1
ATOM 2939 C CA . TRP A 1 365 ? 13.148 -34 -22.984 1 96.12 365 TRP A CA 1
ATOM 2940 C C . TRP A 1 365 ? 14.07 -35.156 -22.625 1 96.12 365 TRP A C 1
ATOM 2942 O O . TRP A 1 365 ? 14.227 -36.094 -23.422 1 96.12 365 TRP A O 1
ATOM 2952 N N . ASN A 1 366 ? 14.625 -35.094 -21.469 1 95 366 ASN A N 1
ATOM 2953 C CA . ASN A 1 366 ? 15.578 -36.094 -21.031 1 95 366 ASN A CA 1
ATOM 2954 C C . ASN A 1 366 ? 14.898 -37.438 -20.719 1 95 366 ASN A C 1
ATOM 2956 O O . ASN A 1 366 ? 15.531 -38.5 -20.781 1 95 366 ASN A O 1
ATOM 2960 N N . MET A 1 367 ? 13.633 -37.438 -20.438 1 94.94 367 MET A N 1
ATOM 2961 C CA . MET A 1 367 ? 12.898 -38.625 -20.047 1 94.94 367 MET A CA 1
ATOM 2962 C C . MET A 1 367 ? 12.305 -39.312 -21.281 1 94.94 367 MET A C 1
ATOM 2964 O O . MET A 1 367 ? 12.055 -40.531 -21.25 1 94.94 367 MET A O 1
ATOM 2968 N N . LEU A 1 368 ? 12.039 -38.594 -22.297 1 95.62 368 LEU A N 1
ATOM 2969 C CA . LEU A 1 368 ? 11.32 -39.094 -23.453 1 95.62 368 LEU A CA 1
ATOM 2970 C C . LEU A 1 368 ? 12.273 -39.812 -24.406 1 95.62 368 LEU A C 1
ATOM 2972 O O . LEU A 1 368 ? 13.445 -39.469 -24.5 1 95.62 368 LEU A O 1
ATOM 2976 N N . ASP A 1 369 ? 11.75 -40.812 -25.016 1 92.31 369 ASP A N 1
ATOM 2977 C CA . ASP A 1 369 ? 12.484 -41.469 -26.094 1 92.31 369 ASP A CA 1
ATOM 2978 C C . ASP A 1 369 ? 12.469 -40.625 -27.375 1 92.31 369 ASP A C 1
ATOM 2980 O O . ASP A 1 369 ? 11.828 -39.562 -27.406 1 92.31 369 ASP A O 1
ATOM 2984 N N . LEU A 1 370 ? 13.164 -41.062 -28.359 1 89.56 370 LEU A N 1
ATOM 2985 C CA . LEU A 1 370 ? 13.391 -40.281 -29.578 1 89.56 370 LEU A CA 1
ATOM 2986 C C . LEU A 1 370 ? 12.07 -40 -30.281 1 89.56 370 LEU A C 1
ATOM 2988 O O . LEU A 1 370 ? 11.867 -38.906 -30.797 1 89.56 370 LEU A O 1
ATOM 2992 N N . GLN A 1 371 ? 11.18 -40.969 -30.375 1 86.75 371 GLN A N 1
ATOM 2993 C CA . GLN A 1 371 ? 9.898 -40.812 -31.062 1 86.75 371 GLN A CA 1
ATOM 2994 C C . GLN A 1 371 ? 9.07 -39.688 -30.406 1 86.75 371 GLN A C 1
ATOM 2996 O O . GLN A 1 371 ? 8.516 -38.844 -31.109 1 86.75 371 GLN A O 1
ATOM 3001 N N . HIS A 1 372 ? 9.047 -39.719 -29.125 1 90.69 372 HIS A N 1
ATOM 3002 C CA . HIS A 1 372 ? 8.242 -38.719 -28.422 1 90.69 372 HIS A CA 1
ATOM 3003 C C . HIS A 1 372 ? 8.938 -37.375 -28.375 1 90.69 372 HIS A C 1
ATOM 3005 O O . HIS A 1 372 ? 8.281 -36.344 -28.25 1 90.69 372 HIS A O 1
ATOM 3011 N N . ARG A 1 373 ? 10.211 -37.312 -28.5 1 93.88 373 ARG A N 1
ATOM 3012 C CA . ARG A 1 373 ? 10.938 -36.031 -28.578 1 93.88 373 ARG A CA 1
ATOM 3013 C C . ARG A 1 373 ? 10.531 -35.25 -29.812 1 93.88 373 ARG A C 1
ATOM 3015 O O . ARG A 1 373 ? 10.445 -34.031 -29.766 1 93.88 373 ARG A O 1
ATOM 3022 N N . GLU A 1 374 ? 10.289 -35.906 -30.844 1 93.81 374 GLU A N 1
ATOM 3023 C CA . GLU A 1 374 ? 9.812 -35.219 -32.062 1 93.81 374 GLU A CA 1
ATOM 3024 C C . GLU A 1 374 ? 8.477 -34.531 -31.812 1 93.81 374 GLU A C 1
ATOM 3026 O O . GLU A 1 374 ? 8.211 -33.469 -32.375 1 93.81 374 GLU A O 1
ATOM 3031 N N . SER A 1 375 ? 7.711 -35.188 -30.969 1 94.75 375 SER A N 1
ATOM 3032 C CA . SER A 1 375 ? 6.363 -34.688 -30.719 1 94.75 375 SER A CA 1
ATOM 3033 C C . SER A 1 375 ? 6.391 -33.438 -29.891 1 94.75 375 SER A C 1
ATOM 3035 O O . SER A 1 375 ? 5.398 -32.688 -29.812 1 94.75 375 SER A O 1
ATOM 3037 N N . ILE A 1 376 ? 7.535 -33.156 -29.219 1 96.62 376 ILE A N 1
ATOM 3038 C CA . ILE A 1 376 ? 7.562 -31.969 -28.375 1 96.62 376 ILE A CA 1
ATOM 3039 C C . ILE A 1 376 ? 8.531 -30.938 -28.969 1 96.62 376 ILE A C 1
ATOM 3041 O O . ILE A 1 376 ? 8.922 -29.984 -28.281 1 96.62 376 ILE A O 1
ATOM 3045 N N . GLN A 1 377 ? 8.953 -31.125 -30.203 1 95.12 377 GLN A N 1
ATOM 3046 C CA . GLN A 1 377 ? 9.906 -30.219 -30.844 1 95.12 377 GLN A CA 1
ATOM 3047 C C . GLN A 1 377 ? 9.352 -28.797 -30.891 1 95.12 377 GLN A C 1
ATOM 3049 O O . GLN A 1 377 ? 10.086 -27.828 -30.656 1 95.12 377 GLN A O 1
ATOM 3054 N N . TRP A 1 378 ? 8.117 -28.656 -31.234 1 96.12 378 TRP A N 1
ATOM 3055 C CA . TRP A 1 378 ? 7.484 -27.328 -31.266 1 96.12 378 TRP A CA 1
ATOM 3056 C C . TRP A 1 378 ? 7.602 -26.641 -29.906 1 96.12 378 TRP A C 1
ATOM 3058 O O . TRP A 1 378 ? 7.918 -25.453 -29.828 1 96.12 378 TRP A O 1
ATOM 3068 N N . ALA A 1 379 ? 7.27 -27.344 -28.859 1 97.06 379 ALA A N 1
ATOM 3069 C CA . ALA A 1 379 ? 7.348 -26.797 -27.5 1 97.06 379 ALA A CA 1
ATOM 3070 C C . ALA A 1 379 ? 8.773 -26.375 -27.172 1 97.06 379 ALA A C 1
ATOM 3072 O O . ALA A 1 379 ? 8.984 -25.297 -26.609 1 97.06 379 ALA A O 1
ATOM 3073 N N . MET A 1 380 ? 9.734 -27.25 -27.531 1 96.62 380 MET A N 1
ATOM 3074 C CA . MET A 1 380 ? 11.133 -26.938 -27.266 1 96.62 380 MET A CA 1
ATOM 3075 C C . MET A 1 380 ? 11.586 -25.703 -28.016 1 96.62 380 MET A C 1
ATOM 3077 O O . MET A 1 380 ? 12.289 -24.859 -27.484 1 96.62 380 MET A O 1
ATOM 3081 N N . ASP A 1 381 ? 11.164 -25.562 -29.219 1 95.38 381 ASP A N 1
ATOM 3082 C CA . ASP A 1 381 ? 11.523 -24.406 -30.047 1 95.38 381 ASP A CA 1
ATOM 3083 C C . ASP A 1 381 ? 10.945 -23.125 -29.453 1 95.38 381 ASP A C 1
ATOM 3085 O O . ASP A 1 381 ? 11.602 -22.078 -29.484 1 95.38 381 ASP A O 1
ATOM 3089 N N . ARG A 1 382 ? 9.75 -23.203 -29 1 94.94 382 ARG A N 1
ATOM 3090 C CA . ARG A 1 382 ? 9.078 -22.016 -28.453 1 94.94 382 ARG A CA 1
ATOM 3091 C C . ARG A 1 382 ? 9.727 -21.578 -27.141 1 94.94 382 ARG A C 1
ATOM 3093 O O . ARG A 1 382 ? 9.789 -20.375 -26.859 1 94.94 382 ARG A O 1
ATOM 3100 N N . ILE A 1 383 ? 10.125 -22.5 -26.344 1 95.75 383 ILE A N 1
ATOM 3101 C CA . ILE A 1 383 ? 10.641 -22.203 -25.016 1 95.75 383 ILE A CA 1
ATOM 3102 C C . ILE A 1 383 ? 12.102 -21.766 -25.109 1 95.75 383 ILE A C 1
ATOM 3104 O O . ILE A 1 383 ? 12.531 -20.844 -24.406 1 95.75 383 ILE A O 1
ATOM 3108 N N . PHE A 1 384 ? 12.945 -22.359 -25.984 1 90.69 384 PHE A N 1
ATOM 3109 C CA . PHE A 1 384 ? 14.391 -22.172 -26 1 90.69 384 PHE A CA 1
ATOM 3110 C C . PHE A 1 384 ? 14.812 -21.297 -27.172 1 90.69 384 PHE A C 1
ATOM 3112 O O . PHE A 1 384 ? 15.969 -20.875 -27.266 1 90.69 384 PHE A O 1
ATOM 3119 N N . ASP A 1 385 ? 14.32 -21.203 -28.344 1 72.69 385 ASP A N 1
ATOM 3120 C CA . ASP A 1 385 ? 14.766 -20.484 -29.531 1 72.69 385 ASP A CA 1
ATOM 3121 C C . ASP A 1 385 ? 15.102 -19.031 -29.188 1 72.69 385 ASP A C 1
ATOM 3123 O O . ASP A 1 385 ? 15.984 -18.438 -29.812 1 72.69 385 ASP A O 1
ATOM 3127 N N . GLY A 1 386 ? 14.578 -18.281 -28.375 1 55.22 386 GLY A N 1
ATOM 3128 C CA . GLY A 1 386 ? 15.305 -17.031 -28.188 1 55.22 386 GLY A CA 1
ATOM 3129 C C . GLY A 1 386 ? 16.578 -17.188 -27.375 1 55.22 386 GLY A C 1
ATOM 3130 O O . GLY A 1 386 ? 17.438 -16.312 -27.375 1 55.22 386 GLY A O 1
ATOM 3131 N N . SER A 1 387 ? 16.781 -18.078 -26.312 1 45.56 387 SER A N 1
ATOM 3132 C CA . SER A 1 387 ? 17.953 -18.469 -25.531 1 45.56 387 SER A CA 1
ATOM 3133 C C . SER A 1 387 ? 18.562 -19.75 -26.078 1 45.56 387 SER A C 1
ATOM 3135 O O . SER A 1 387 ? 17.844 -20.688 -26.438 1 45.56 387 SER A O 1
ATOM 3137 N N . GLY A 1 388 ? 19.625 -19.969 -26.891 1 35.75 388 GLY A N 1
ATOM 3138 C CA . GLY A 1 388 ? 20.359 -21.125 -27.375 1 35.75 388 GLY A CA 1
ATOM 3139 C C . GLY A 1 388 ? 20.328 -22.281 -26.406 1 35.75 388 GLY A C 1
ATOM 3140 O O . GLY A 1 388 ? 20.422 -22.094 -25.203 1 35.75 388 GLY A O 1
ATOM 3141 N N . LEU A 1 389 ? 19.609 -23.656 -26.609 1 36.66 389 LEU A N 1
ATOM 3142 C CA . LEU A 1 389 ? 19.891 -24.891 -25.906 1 36.66 389 LEU A CA 1
ATOM 3143 C C . LEU A 1 389 ? 21.375 -25.016 -25.578 1 36.66 389 LEU A C 1
ATOM 3145 O O . LEU A 1 389 ? 22.156 -25.484 -26.422 1 36.66 389 LEU A O 1
ATOM 3149 N N . ALA A 1 390 ? 22.047 -24.031 -25.094 1 30.88 390 ALA A N 1
ATOM 3150 C CA . ALA A 1 390 ? 23.422 -24.375 -24.75 1 30.88 390 ALA A CA 1
ATOM 3151 C C . ALA A 1 390 ? 23.453 -25.422 -23.641 1 30.88 390 ALA A C 1
ATOM 3153 O O . ALA A 1 390 ? 22.688 -25.359 -22.688 1 30.88 390 ALA A O 1
ATOM 3154 N N . MET B 1 1 ? -48.281 9.883 12.328 1 28.5 1 MET B N 1
ATOM 3155 C CA . MET B 1 1 ? -47.031 9.203 12.688 1 28.5 1 MET B CA 1
ATOM 3156 C C . MET B 1 1 ? -46.125 9.047 11.469 1 28.5 1 MET B C 1
ATOM 3158 O O . MET B 1 1 ? -46.469 8.312 10.539 1 28.5 1 MET B O 1
ATOM 3162 N N . GLN B 1 2 ? -45.406 10.078 11.016 1 34.19 2 GLN B N 1
ATOM 3163 C CA . GLN B 1 2 ? -44.625 10.125 9.789 1 34.19 2 GLN B CA 1
ATOM 3164 C C . GLN B 1 2 ? -43.531 9.055 9.789 1 34.19 2 GLN B C 1
ATOM 3166 O O . GLN B 1 2 ? -42.844 8.859 10.805 1 34.19 2 GLN B O 1
ATOM 3171 N N . THR B 1 3 ? -43.75 7.945 9.062 1 35.38 3 THR B N 1
ATOM 3172 C CA . THR B 1 3 ? -42.844 6.809 8.914 1 35.38 3 THR B CA 1
ATOM 3173 C C . THR B 1 3 ? -41.406 7.277 8.648 1 35.38 3 THR B C 1
ATOM 3175 O O . THR B 1 3 ? -41.156 8.055 7.723 1 35.38 3 THR B O 1
ATOM 3178 N N . ARG B 1 4 ? -40.531 7.402 9.633 1 42.12 4 ARG B N 1
ATOM 3179 C CA . ARG B 1 4 ? -39.094 7.637 9.5 1 42.12 4 ARG B CA 1
ATOM 3180 C C . ARG B 1 4 ? -38.5 6.781 8.383 1 42.12 4 ARG B C 1
ATOM 3182 O O . ARG B 1 4 ? -38.688 5.559 8.383 1 42.12 4 ARG B O 1
ATOM 3189 N N . ARG B 1 5 ? -38.406 7.285 7.211 1 40.28 5 ARG B N 1
ATOM 3190 C CA . ARG B 1 5 ? -37.719 6.609 6.098 1 40.28 5 ARG B CA 1
ATOM 3191 C C . ARG B 1 5 ? -36.438 5.977 6.547 1 40.28 5 ARG B C 1
ATOM 3193 O O . ARG B 1 5 ? -35.562 6.648 7.117 1 40.28 5 ARG B O 1
ATOM 3200 N N . SER B 1 6 ? -36.344 4.699 6.859 1 42.56 6 SER B N 1
ATOM 3201 C CA . SER B 1 6 ? -35.156 3.922 7.172 1 42.56 6 SER B CA 1
ATOM 3202 C C . SER B 1 6 ? -34.094 4.09 6.09 1 42.56 6 SER B C 1
ATOM 3204 O O . SER B 1 6 ? -34.375 3.861 4.906 1 42.56 6 SER B O 1
ATOM 3206 N N . HIS B 1 7 ? -33.312 5.094 6.105 1 46.34 7 HIS B N 1
ATOM 3207 C CA . HIS B 1 7 ? -32.25 5.262 5.129 1 46.34 7 HIS B CA 1
ATOM 3208 C C . HIS B 1 7 ? -31.328 4.055 5.113 1 46.34 7 HIS B C 1
ATOM 3210 O O . HIS B 1 7 ? -30.844 3.615 6.164 1 46.34 7 HIS B O 1
ATOM 3216 N N . ASN B 1 8 ? -31.391 3.316 4.164 1 48.22 8 ASN B N 1
ATOM 3217 C CA . ASN B 1 8 ? -30.516 2.172 3.904 1 48.22 8 ASN B CA 1
ATOM 3218 C C . ASN B 1 8 ? -29.047 2.576 3.869 1 48.22 8 ASN B C 1
ATOM 3220 O O . ASN B 1 8 ? -28.656 3.439 3.082 1 48.22 8 ASN B O 1
ATOM 3224 N N . LYS B 1 9 ? -28.422 2.502 4.996 1 54.91 9 LYS B N 1
ATOM 3225 C CA . LYS B 1 9 ? -26.984 2.725 5.152 1 54.91 9 LYS B CA 1
ATOM 3226 C C . LYS B 1 9 ? -26.188 1.88 4.168 1 54.91 9 LYS B C 1
ATOM 3228 O O . LYS B 1 9 ? -26.516 0.714 3.932 1 54.91 9 LYS B O 1
ATOM 3233 N N . SER B 1 10 ? -25.453 2.604 3.324 1 62.31 10 SER B N 1
ATOM 3234 C CA . SER B 1 10 ? -24.547 1.854 2.463 1 62.31 10 SER B CA 1
ATOM 3235 C C . SER B 1 10 ? -23.453 1.162 3.277 1 62.31 10 SER B C 1
ATOM 3237 O O . SER B 1 10 ? -22.703 1.817 3.998 1 62.31 10 SER B O 1
ATOM 3239 N N . ARG B 1 11 ? -23.5 -0.106 3.441 1 60.88 11 ARG B N 1
ATOM 3240 C CA . ARG B 1 11 ? -22.578 -0.906 4.246 1 60.88 11 ARG B CA 1
ATOM 3241 C C . ARG B 1 11 ? -21.156 -0.845 3.684 1 60.88 11 ARG B C 1
ATOM 3243 O O . ARG B 1 11 ? -20.188 -0.971 4.426 1 60.88 11 ARG B O 1
ATOM 3250 N N . ARG B 1 12 ? -21.062 -0.374 2.451 1 64.25 12 ARG B N 1
ATOM 3251 C CA . ARG B 1 12 ? -19.766 -0.417 1.807 1 64.25 12 ARG B CA 1
ATOM 3252 C C . ARG B 1 12 ? -19.328 0.973 1.347 1 64.25 12 ARG B C 1
ATOM 3254 O O . ARG B 1 12 ? -18.609 1.109 0.35 1 64.25 12 ARG B O 1
ATOM 3261 N N . GLY B 1 13 ? -19.922 1.878 2.074 1 73.25 13 GLY B N 1
ATOM 3262 C CA . GLY B 1 13 ? -19.609 3.25 1.705 1 73.25 13 GLY B CA 1
ATOM 3263 C C . GLY B 1 13 ? -18.234 3.699 2.162 1 73.25 13 GLY B C 1
ATOM 3264 O O . GLY B 1 13 ? -17.609 3.037 2.99 1 73.25 13 GLY B O 1
ATOM 3265 N N . CYS B 1 14 ? -17.75 4.789 1.551 1 77.38 14 CYS B N 1
ATOM 3266 C CA . CYS B 1 14 ? -16.453 5.34 1.917 1 77.38 14 CYS B CA 1
ATOM 3267 C C . CYS B 1 14 ? -16.484 5.926 3.324 1 77.38 14 CYS B C 1
ATOM 3269 O O . CYS B 1 14 ? -17.562 6.246 3.842 1 77.38 14 CYS B O 1
ATOM 3271 N N . LEU B 1 15 ? -15.367 5.961 3.961 1 74.44 15 LEU B N 1
ATOM 3272 C CA . LEU B 1 15 ? -15.258 6.422 5.34 1 74.44 15 LEU B CA 1
ATOM 3273 C C . LEU B 1 15 ? -15.773 7.855 5.477 1 74.44 15 LEU B C 1
ATOM 3275 O O . LEU B 1 15 ? -16.375 8.211 6.492 1 74.44 15 LEU B O 1
ATOM 3279 N N . GLU B 1 16 ? -15.555 8.562 4.422 1 77.12 16 GLU B N 1
ATOM 3280 C CA . GLU B 1 16 ? -15.984 9.961 4.469 1 77.12 16 GLU B CA 1
ATOM 3281 C C . GLU B 1 16 ? -17.516 10.062 4.457 1 77.12 16 GLU B C 1
ATOM 3283 O O . GLU B 1 16 ? -18.094 10.844 5.223 1 77.12 16 GLU B O 1
ATOM 3288 N N . CYS B 1 17 ? -18.141 9.289 3.67 1 78.12 17 CYS B N 1
ATOM 3289 C CA . CYS B 1 17 ? -19.594 9.305 3.613 1 78.12 17 CYS B CA 1
ATOM 3290 C C . CYS B 1 17 ? -20.188 8.773 4.91 1 78.12 17 CYS B C 1
ATOM 3292 O O . CYS B 1 17 ? -21.203 9.297 5.391 1 78.12 17 CYS B O 1
ATOM 3294 N N . LYS B 1 18 ? -19.562 7.809 5.484 1 74.56 18 LYS B N 1
ATOM 3295 C CA . LYS B 1 18 ? -20 7.262 6.766 1 74.56 18 LYS B CA 1
ATOM 3296 C C . LYS B 1 18 ? -19.875 8.297 7.879 1 74.56 18 LYS B C 1
ATOM 3298 O O . LYS B 1 18 ? -20.797 8.461 8.688 1 74.56 18 LYS B O 1
ATOM 3303 N N . ARG B 1 19 ? -18.844 8.938 7.809 1 72.31 19 ARG B N 1
ATOM 3304 C CA . ARG B 1 19 ? -18.594 9.984 8.797 1 72.31 19 ARG B CA 1
ATOM 3305 C C . ARG B 1 19 ? -19.641 11.102 8.688 1 72.31 19 ARG B C 1
ATOM 3307 O O . ARG B 1 19 ? -20.125 11.594 9.703 1 72.31 19 ARG B O 1
ATOM 3314 N N . ARG B 1 20 ? -19.953 11.328 7.488 1 75 20 ARG B N 1
ATOM 3315 C CA . ARG B 1 20 ? -20.891 12.406 7.227 1 75 20 ARG B CA 1
ATOM 3316 C C . ARG B 1 20 ? -22.328 11.914 7.316 1 75 20 ARG B C 1
ATOM 3318 O O . ARG B 1 20 ? -23.266 12.703 7.219 1 75 20 ARG B O 1
ATOM 3325 N N . ARG B 1 21 ? -22.469 10.594 7.398 1 74.12 21 ARG B N 1
ATOM 3326 C CA . ARG B 1 21 ? -23.766 9.938 7.527 1 74.12 21 ARG B CA 1
ATOM 3327 C C . ARG B 1 21 ? -24.625 10.195 6.305 1 74.12 21 ARG B C 1
ATOM 3329 O O . ARG B 1 21 ? -25.812 10.508 6.434 1 74.12 21 ARG B O 1
ATOM 3336 N N . VAL B 1 22 ? -23.984 10.195 5.148 1 81.69 22 VAL B N 1
ATOM 3337 C CA . VAL B 1 22 ? -24.719 10.289 3.887 1 81.69 22 VAL B CA 1
ATOM 3338 C C . VAL B 1 22 ? -24.625 8.961 3.139 1 81.69 22 VAL B C 1
ATOM 3340 O O . VAL B 1 22 ? -23.688 8.195 3.336 1 81.69 22 VAL B O 1
ATOM 3343 N N . LYS B 1 23 ? -25.625 8.727 2.316 1 80.94 23 LYS B N 1
ATOM 3344 C CA . LYS B 1 23 ? -25.641 7.492 1.536 1 80.94 23 LYS B CA 1
ATOM 3345 C C . LYS B 1 23 ? -24.547 7.512 0.467 1 80.94 23 LYS B C 1
ATOM 3347 O O . LYS B 1 23 ? -24.531 8.398 -0.39 1 80.94 23 LYS B O 1
ATOM 3352 N N . CYS B 1 24 ? -23.594 6.656 0.576 1 81 24 CYS B N 1
ATOM 3353 C CA . CYS B 1 24 ? -22.5 6.52 -0.378 1 81 24 CYS B CA 1
ATOM 3354 C C . CYS B 1 24 ? -22.938 5.695 -1.587 1 81 24 CYS B C 1
ATOM 3356 O O . CYS B 1 24 ? -23.641 4.699 -1.442 1 81 24 CYS B O 1
ATOM 3358 N N . ASP B 1 25 ? -22.688 6.043 -2.793 1 79.75 25 ASP B N 1
ATOM 3359 C CA . ASP B 1 25 ? -23.031 5.27 -3.988 1 79.75 25 ASP B CA 1
ATOM 3360 C C . ASP B 1 25 ? -22 4.16 -4.223 1 79.75 25 ASP B C 1
ATOM 3362 O O . ASP B 1 25 ? -22.094 3.43 -5.215 1 79.75 25 ASP B O 1
ATOM 3366 N N . GLU B 1 26 ? -21 4.074 -3.359 1 75.44 26 GLU B N 1
ATOM 3367 C CA . GLU B 1 26 ? -20 3.014 -3.291 1 75.44 26 GLU B CA 1
ATOM 3368 C C . GLU B 1 26 ? -19.219 2.916 -4.594 1 75.44 26 GLU B C 1
ATOM 3370 O O . GLU B 1 26 ? -18.609 1.882 -4.883 1 75.44 26 GLU B O 1
ATOM 3375 N N . THR B 1 27 ? -19.312 4.082 -5.297 1 76.88 27 THR B N 1
ATOM 3376 C CA . THR B 1 27 ? -18.516 4.094 -6.52 1 76.88 27 THR B CA 1
ATOM 3377 C C . THR B 1 27 ? -17.031 4.188 -6.191 1 76.88 27 THR B C 1
ATOM 3379 O O . THR B 1 27 ? -16.625 4.926 -5.289 1 76.88 27 THR B O 1
ATOM 3382 N N . ARG B 1 28 ? -16.172 3.221 -6.621 1 69.44 28 ARG B N 1
ATOM 3383 C CA . ARG B 1 28 ? -14.727 3.227 -6.457 1 69.44 28 ARG B CA 1
ATOM 3384 C C . ARG B 1 28 ? -14.031 3.648 -7.746 1 69.44 28 ARG B C 1
ATOM 3386 O O . ARG B 1 28 ? -14.547 3.418 -8.844 1 69.44 28 ARG B O 1
ATOM 3393 N N . PRO B 1 29 ? -12.82 4.441 -7.57 1 68.25 29 PRO B N 1
ATOM 3394 C CA . PRO B 1 29 ? -12.031 4.645 -6.352 1 68.25 29 PRO B CA 1
ATOM 3395 C C . PRO B 1 29 ? -12.547 5.801 -5.5 1 68.25 29 PRO B C 1
ATOM 3397 O O . PRO B 1 29 ? -12.195 5.914 -4.324 1 68.25 29 PRO B O 1
ATOM 3400 N N . GLN B 1 30 ? -13.406 6.609 -6.113 1 78.75 30 GLN B N 1
ATOM 3401 C CA . GLN B 1 30 ? -13.969 7.754 -5.406 1 78.75 30 GLN B CA 1
ATOM 3402 C C . GLN B 1 30 ? -15.492 7.805 -5.57 1 78.75 30 GLN B C 1
ATOM 3404 O O . GLN B 1 30 ? -16 7.707 -6.688 1 78.75 30 GLN B O 1
ATOM 3409 N N . CYS B 1 31 ? -16.219 7.91 -4.465 1 81.19 31 CYS B N 1
ATOM 3410 C CA . CYS B 1 31 ? -17.672 7.984 -4.539 1 81.19 31 CYS B CA 1
ATOM 3411 C C . CYS B 1 31 ? -18.125 9.359 -5.012 1 81.19 31 CYS B C 1
ATOM 3413 O O . CYS B 1 31 ? -17.359 10.32 -4.957 1 81.19 31 CYS B O 1
ATOM 3415 N N . SER B 1 32 ? -19.312 9.445 -5.586 1 81.25 32 SER B N 1
ATOM 3416 C CA . SER B 1 32 ? -19.844 10.672 -6.156 1 81.25 32 SER B CA 1
ATOM 3417 C C . SER B 1 32 ? -19.953 11.766 -5.105 1 81.25 32 SER B C 1
ATOM 3419 O O . SER B 1 32 ? -19.75 12.945 -5.402 1 81.25 32 SER B O 1
ATOM 3421 N N . ASN B 1 33 ? -20.219 11.359 -3.9 1 80.94 33 ASN B N 1
ATOM 3422 C CA . ASN B 1 33 ? -20.359 12.328 -2.814 1 80.94 33 ASN B CA 1
ATOM 3423 C C . ASN B 1 33 ? -19.031 13.008 -2.5 1 80.94 33 ASN B C 1
ATOM 3425 O O . ASN B 1 33 ? -18.953 14.227 -2.383 1 80.94 33 ASN B O 1
ATOM 3429 N N . CYS B 1 34 ? -18.047 12.188 -2.467 1 79.31 34 CYS B N 1
ATOM 3430 C CA . CYS B 1 34 ? -16.719 12.703 -2.145 1 79.31 34 CYS B CA 1
ATOM 3431 C C . CYS B 1 34 ? -16.156 13.5 -3.309 1 79.31 34 CYS B C 1
ATOM 3433 O O . CYS B 1 34 ? -15.539 14.555 -3.105 1 79.31 34 CYS B O 1
ATOM 3435 N N . ALA B 1 35 ? -16.469 13.031 -4.461 1 79.5 35 ALA B N 1
ATOM 3436 C CA . ALA B 1 35 ? -16 13.711 -5.664 1 79.5 35 ALA B CA 1
ATOM 3437 C C . ALA B 1 35 ? -16.609 15.109 -5.777 1 79.5 35 ALA B C 1
ATOM 3439 O O . ALA B 1 35 ? -15.914 16.078 -6.078 1 79.5 35 ALA B O 1
ATOM 3440 N N . ARG B 1 36 ? -17.859 15.148 -5.484 1 76.69 36 ARG B N 1
ATOM 3441 C CA . ARG B 1 36 ? -18.578 16.406 -5.605 1 76.69 36 ARG B CA 1
ATOM 3442 C C . ARG B 1 36 ? -18.062 17.422 -4.59 1 76.69 36 ARG B C 1
ATOM 3444 O O . ARG B 1 36 ? -18.016 18.625 -4.871 1 76.69 36 ARG B O 1
ATOM 3451 N N . ARG B 1 37 ? -17.641 16.891 -3.539 1 74.19 37 ARG B N 1
ATOM 3452 C CA . ARG B 1 37 ? -17.25 17.781 -2.439 1 74.19 37 ARG B CA 1
ATOM 3453 C C . ARG B 1 37 ? -15.734 17.891 -2.344 1 74.19 37 ARG B C 1
ATOM 3455 O O . ARG B 1 37 ? -15.211 18.5 -1.405 1 74.19 37 ARG B O 1
ATOM 3462 N N . HIS B 1 38 ? -15.047 17.203 -3.248 1 66 38 HIS B N 1
ATOM 3463 C CA . HIS B 1 38 ? -13.586 17.234 -3.318 1 66 38 HIS B CA 1
ATOM 3464 C C . HIS B 1 38 ? -12.969 16.75 -2.014 1 66 38 HIS B C 1
ATOM 3466 O O . HIS B 1 38 ? -12.039 17.375 -1.494 1 66 38 HIS B O 1
ATOM 3472 N N . MET B 1 39 ? -13.695 15.773 -1.455 1 70.94 39 MET B N 1
ATOM 3473 C CA . MET B 1 39 ? -13.188 15.164 -0.226 1 70.94 39 MET B CA 1
ATOM 3474 C C . MET B 1 39 ? -12.359 13.922 -0.532 1 70.94 39 MET B C 1
ATOM 3476 O O . MET B 1 39 ? -12.531 13.297 -1.58 1 70.94 39 MET B O 1
ATOM 3480 N N . THR B 1 40 ? -11.398 13.711 0.333 1 67.62 40 THR B N 1
ATOM 3481 C CA . THR B 1 40 ? -10.648 12.469 0.206 1 67.62 40 THR B CA 1
ATOM 3482 C C . THR B 1 40 ? -11.539 11.266 0.478 1 67.62 40 THR B C 1
ATOM 3484 O O . THR B 1 40 ? -12.094 11.125 1.571 1 67.62 40 THR B O 1
ATOM 3487 N N . CYS B 1 41 ? -11.789 10.555 -0.556 1 70 41 CYS B N 1
ATOM 3488 C CA . CYS B 1 41 ? -12.625 9.367 -0.478 1 70 41 CYS B CA 1
ATOM 3489 C C . CYS B 1 41 ? -11.812 8.156 -0.037 1 70 41 CYS B C 1
ATOM 3491 O O . CYS B 1 41 ? -10.844 7.781 -0.699 1 70 41 CYS B O 1
ATOM 3493 N N . ASP B 1 42 ? -12.062 7.793 1.178 1 67.69 42 ASP B N 1
ATOM 3494 C CA . ASP B 1 42 ? -11.359 6.637 1.715 1 67.69 42 ASP B CA 1
ATOM 3495 C C . ASP B 1 42 ? -12.328 5.52 2.082 1 67.69 42 ASP B C 1
ATOM 3497 O O . ASP B 1 42 ? -13.219 5.711 2.912 1 67.69 42 ASP B O 1
ATOM 3501 N N . TYR B 1 43 ? -12.43 4.539 1.325 1 60.84 43 TYR B N 1
ATOM 3502 C CA . TYR B 1 43 ? -13.305 3.418 1.654 1 60.84 43 TYR B CA 1
ATOM 3503 C C . TYR B 1 43 ? -12.742 2.613 2.82 1 60.84 43 TYR B C 1
ATOM 3505 O O . TYR B 1 43 ? -13.328 1.607 3.227 1 60.84 43 TYR B O 1
ATOM 3513 N N . GLY B 1 44 ? -12.234 3.264 3.693 1 52.62 44 GLY B N 1
ATOM 3514 C CA . GLY B 1 44 ? -11.703 2.766 4.953 1 52.62 44 GLY B CA 1
ATOM 3515 C C . GLY B 1 44 ? -11.445 1.271 4.941 1 52.62 44 GLY B C 1
ATOM 3516 O O . GLY B 1 44 ? -11.945 0.556 4.066 1 52.62 44 GLY B O 1
ATOM 3517 N N . THR B 1 45 ? -10.297 0.806 5.504 1 49.03 45 THR B N 1
ATOM 3518 C CA . THR B 1 45 ? -10.148 -0.582 5.93 1 49.03 45 THR B CA 1
ATOM 3519 C C . THR B 1 45 ? -11.031 -0.874 7.145 1 49.03 45 THR B C 1
ATOM 3521 O O . THR B 1 45 ? -11.055 -0.099 8.102 1 49.03 45 THR B O 1
ATOM 3524 N N . SER B 1 46 ? -12.195 -1.313 7.094 1 43.78 46 SER B N 1
ATOM 3525 C CA . SER B 1 46 ? -12.891 -1.725 8.305 1 43.78 46 SER B CA 1
ATOM 3526 C C . SER B 1 46 ? -11.914 -2.254 9.352 1 43.78 46 SER B C 1
ATOM 3528 O O . SER B 1 46 ? -11.141 -3.174 9.078 1 43.78 46 SER B O 1
ATOM 3530 N N . SER B 1 47 ? -11.586 -1.399 10.32 1 43.66 47 SER B N 1
ATOM 3531 C CA . SER B 1 47 ? -10.625 -1.702 11.383 1 43.66 47 SER B CA 1
ATOM 3532 C C . SER B 1 47 ? -10.977 -3.01 12.086 1 43.66 47 SER B C 1
ATOM 3534 O O . SER B 1 47 ? -12.086 -3.164 12.594 1 43.66 47 SER B O 1
ATOM 3536 N N . LEU B 1 48 ? -10.617 -4.168 11.688 1 40.91 48 LEU B N 1
ATOM 3537 C CA . LEU B 1 48 ? -10.875 -5.52 12.164 1 40.91 48 LEU B CA 1
ATOM 3538 C C . LEU B 1 48 ? -10.133 -5.785 13.477 1 40.91 48 LEU B C 1
ATOM 3540 O O . LEU B 1 48 ? -10.195 -6.891 14.016 1 40.91 48 LEU B O 1
ATOM 3544 N N . VAL B 1 49 ? -9.312 -4.875 14.094 1 39.84 49 VAL B N 1
ATOM 3545 C CA . VAL B 1 49 ? -8.641 -5.199 15.344 1 39.84 49 VAL B CA 1
ATOM 3546 C C . VAL B 1 49 ? -9.648 -5.773 16.344 1 39.84 49 VAL B C 1
ATOM 3548 O O . VAL B 1 49 ? -9.266 -6.43 17.312 1 39.84 49 VAL B O 1
ATOM 3551 N N . TRP B 1 50 ? -10.93 -5.445 16.344 1 36.19 50 TRP B N 1
ATOM 3552 C CA . TRP B 1 50 ? -11.773 -5.867 17.453 1 36.19 50 TRP B CA 1
ATOM 3553 C C . TRP B 1 50 ? -12.172 -7.336 17.297 1 36.19 50 TRP B C 1
ATOM 3555 O O . TRP B 1 50 ? -13.023 -7.828 18.031 1 36.19 50 TRP B O 1
ATOM 3565 N N . LYS B 1 51 ? -11.898 -7.844 16.219 1 43.16 51 LYS B N 1
ATOM 3566 C CA . LYS B 1 51 ? -12.258 -9.25 16.359 1 43.16 51 LYS B CA 1
ATOM 3567 C C . LYS B 1 51 ? -11.227 -9.992 17.219 1 43.16 51 LYS B C 1
ATOM 3569 O O . LYS B 1 51 ? -10.023 -9.883 16.969 1 43.16 51 LYS B O 1
ATOM 3574 N N . ASP B 1 52 ? -11.539 -10.133 18.547 1 37.88 52 ASP B N 1
ATOM 3575 C CA . ASP B 1 52 ? -10.812 -10.883 19.562 1 37.88 52 ASP B CA 1
ATOM 3576 C C . ASP B 1 52 ? -10.102 -12.086 18.953 1 37.88 52 ASP B C 1
ATOM 3578 O O . ASP B 1 52 ? -10.75 -13.016 18.469 1 37.88 52 ASP B O 1
ATOM 3582 N N . TRP B 1 53 ? -9.07 -11.805 18.359 1 37.41 53 TRP B N 1
ATOM 3583 C CA . TRP B 1 53 ? -8.266 -12.992 18.125 1 37.41 53 TRP B CA 1
ATOM 3584 C C . TRP B 1 53 ? -8.102 -13.812 19.406 1 37.41 53 TRP B C 1
ATOM 3586 O O . TRP B 1 53 ? -7.441 -13.375 20.344 1 37.41 53 TRP B O 1
ATOM 3596 N N . LYS B 1 54 ? -9.148 -14.445 20 1 35.41 54 LYS B N 1
ATOM 3597 C CA . LYS B 1 54 ? -8.922 -15.375 21.094 1 35.41 54 LYS B CA 1
ATOM 3598 C C . LYS B 1 54 ? -7.559 -16.047 20.969 1 35.41 54 LYS B C 1
ATOM 3600 O O . LYS B 1 54 ? -7.121 -16.375 19.859 1 35.41 54 LYS B O 1
ATOM 3605 N N . GLU B 1 55 ? -6.762 -16 22 1 35.78 55 GLU B N 1
ATOM 3606 C CA . GLU B 1 55 ? -5.5 -16.703 22.203 1 35.78 55 GLU B CA 1
ATOM 3607 C C . GLU B 1 55 ? -5.5 -18.062 21.516 1 35.78 55 GLU B C 1
ATOM 3609 O O . GLU B 1 55 ? -6.414 -18.875 21.719 1 35.78 55 GLU B O 1
ATOM 3614 N N . GLU B 1 56 ? -5.047 -18.109 20.469 1 33.94 56 GLU B N 1
ATOM 3615 C CA . GLU B 1 56 ? -4.738 -19.469 20 1 33.94 56 GLU B CA 1
ATOM 3616 C C . GLU B 1 56 ? -4.258 -20.344 21.141 1 33.94 56 GLU B C 1
ATOM 3618 O O . GLU B 1 56 ? -3.156 -20.156 21.672 1 33.94 56 GLU B O 1
ATOM 3623 N N . LYS B 1 57 ? -5.09 -20.734 22.172 1 31.27 57 LYS B N 1
ATOM 3624 C CA . LYS B 1 57 ? -4.594 -21.797 23.047 1 31.27 57 LYS B CA 1
ATOM 3625 C C . LYS B 1 57 ? -3.732 -22.781 22.266 1 31.27 57 LYS B C 1
ATOM 3627 O O . LYS B 1 57 ? -4.18 -23.359 21.266 1 31.27 57 LYS B O 1
ATOM 3632 N N . THR B 1 58 ? -2.451 -22.594 22.312 1 30.8 58 THR B N 1
ATOM 3633 C CA . THR B 1 58 ? -1.606 -23.734 21.969 1 30.8 58 THR B CA 1
ATOM 3634 C C . THR B 1 58 ? -2.215 -25.047 22.469 1 30.8 58 THR B C 1
ATOM 3636 O O . THR B 1 58 ? -2.281 -25.266 23.688 1 30.8 58 THR B O 1
ATOM 3639 N N . SER B 1 59 ? -3.303 -25.469 22.125 1 30.7 59 SER B N 1
ATOM 3640 C CA . SER B 1 59 ? -3.619 -26.797 22.609 1 30.7 59 SER B CA 1
ATOM 3641 C C . SER B 1 59 ? -2.357 -27.641 22.766 1 30.7 59 SER B C 1
ATOM 3643 O O . SER B 1 59 ? -1.438 -27.562 21.953 1 30.7 59 SER B O 1
ATOM 3645 N N . PRO B 1 60 ? -2.084 -28.219 23.984 1 30.36 60 PRO B N 1
ATOM 3646 C CA . PRO B 1 60 ? -1.002 -29.188 24.156 1 30.36 60 PRO B CA 1
ATOM 3647 C C . PRO B 1 60 ? -0.841 -30.109 22.953 1 30.36 60 PRO B C 1
ATOM 3649 O O . PRO B 1 60 ? -1.795 -30.312 22.188 1 30.36 60 PRO B O 1
ATOM 3652 N N . GLN B 1 61 ? 0.381 -30.469 22.594 1 30.95 61 GLN B N 1
ATOM 3653 C CA . GLN B 1 61 ? 0.809 -31.547 21.719 1 30.95 61 GLN B CA 1
ATOM 3654 C C . GLN B 1 61 ? -0.076 -32.781 21.875 1 30.95 61 GLN B C 1
ATOM 3656 O O . GLN B 1 61 ? 0.095 -33.562 22.828 1 30.95 61 GLN B O 1
ATOM 3661 N N . SER B 1 62 ? -1.338 -32.719 22.047 1 30.5 62 SER B N 1
ATOM 3662 C CA . SER B 1 62 ? -1.843 -34.094 22.078 1 30.5 62 SER B CA 1
ATOM 3663 C C . SER B 1 62 ? -1.155 -34.969 21.047 1 30.5 62 SER B C 1
ATOM 3665 O O . SER B 1 62 ? -0.678 -34.469 20.016 1 30.5 62 SER B O 1
ATOM 3667 N N . ASP B 1 63 ? -0.744 -36.219 21.453 1 30.33 63 ASP B N 1
ATOM 3668 C CA . ASP B 1 63 ? -0.269 -37.375 20.688 1 30.33 63 ASP B CA 1
ATOM 3669 C C . ASP B 1 63 ? -0.999 -37.469 19.344 1 30.33 63 ASP B C 1
ATOM 3671 O O . ASP B 1 63 ? -2.186 -37.812 19.312 1 30.33 63 ASP B O 1
ATOM 3675 N N . SER B 1 64 ? -0.889 -36.594 18.547 1 32.03 64 SER B N 1
ATOM 3676 C CA . SER B 1 64 ? -1.469 -36.656 17.203 1 32.03 64 SER B CA 1
ATOM 3677 C C . SER B 1 64 ? -1.369 -38.062 16.625 1 32.03 64 SER B C 1
ATOM 3679 O O . SER B 1 64 ? -0.268 -38.594 16.438 1 32.03 64 SER B O 1
ATOM 3681 N N . LYS B 1 65 ? -2.316 -38.938 16.969 1 33.44 65 LYS B N 1
ATOM 3682 C CA . LYS B 1 65 ? -2.545 -40.188 16.219 1 33.44 65 LYS B CA 1
ATOM 3683 C C . LYS B 1 65 ? -2.344 -39.969 14.727 1 33.44 65 LYS B C 1
ATOM 3685 O O . LYS B 1 65 ? -2.691 -38.906 14.188 1 33.44 65 LYS B O 1
ATOM 3690 N N . THR B 1 66 ? -1.401 -40.75 14.211 1 31.58 66 THR B N 1
ATOM 3691 C CA . THR B 1 66 ? -1.094 -40.969 12.797 1 31.58 66 THR B CA 1
ATOM 3692 C C . THR B 1 66 ? -2.371 -41 11.969 1 31.58 66 THR B C 1
ATOM 3694 O O . THR B 1 66 ? -3.25 -41.812 12.195 1 31.58 66 THR B O 1
ATOM 3697 N N . PRO B 1 67 ? -2.887 -39.812 11.562 1 33.31 67 PRO B N 1
ATOM 3698 C CA . PRO B 1 67 ? -4.07 -40.031 10.734 1 33.31 67 PRO B CA 1
ATOM 3699 C C . PRO B 1 67 ? -3.98 -41.344 9.938 1 33.31 67 PRO B C 1
ATOM 3701 O O . PRO B 1 67 ? -2.881 -41.812 9.633 1 33.31 67 PRO B O 1
ATOM 3704 N N . SER B 1 68 ? -4.969 -42.125 10.047 1 31 68 SER B N 1
ATOM 3705 C CA . SER B 1 68 ? -5.172 -43.312 9.203 1 31 68 SER B CA 1
ATOM 3706 C C . SER B 1 68 ? -4.758 -43.031 7.762 1 31 68 SER B C 1
ATOM 3708 O O . SER B 1 68 ? -4.879 -41.906 7.281 1 31 68 SER B O 1
ATOM 3710 N N . GLN B 1 69 ? -3.809 -43.812 7.102 1 33.22 69 GLN B N 1
ATOM 3711 C CA . GLN B 1 69 ? -3.193 -44.062 5.801 1 33.22 69 GLN B CA 1
ATOM 3712 C C . GLN B 1 69 ? -4.176 -43.781 4.668 1 33.22 69 GLN B C 1
ATOM 3714 O O . GLN B 1 69 ? -3.824 -43.875 3.492 1 33.22 69 GLN B O 1
ATOM 3719 N N . ASP B 1 70 ? -5.445 -43.938 4.902 1 33.66 70 ASP B N 1
ATOM 3720 C CA . ASP B 1 70 ? -6.199 -44.094 3.664 1 33.66 70 ASP B CA 1
ATOM 3721 C C . ASP B 1 70 ? -6.25 -42.781 2.871 1 33.66 70 ASP B C 1
ATOM 3723 O O . ASP B 1 70 ? -6.957 -42.688 1.867 1 33.66 70 ASP B O 1
ATOM 3727 N N . HIS B 1 71 ? -6.473 -41.594 3.574 1 37.34 71 HIS B N 1
ATOM 3728 C CA . HIS B 1 71 ? -6.977 -40.438 2.877 1 37.34 71 HIS B CA 1
ATOM 3729 C C . HIS B 1 71 ? -5.91 -39.812 1.973 1 37.34 71 HIS B C 1
ATOM 3731 O O . HIS B 1 71 ? -4.98 -39.156 2.453 1 37.34 71 HIS B O 1
ATOM 3737 N N . LYS B 1 72 ? -5.516 -40.156 0.773 1 41.19 72 LYS B N 1
ATOM 3738 C CA . LYS B 1 72 ? -4.707 -39.812 -0.391 1 41.19 72 LYS B CA 1
ATOM 3739 C C . LYS B 1 72 ? -4.516 -38.312 -0.491 1 41.19 72 LYS B C 1
ATOM 3741 O O . LYS B 1 72 ? -3.383 -37.812 -0.485 1 41.19 72 LYS B O 1
ATOM 3746 N N . ASP B 1 73 ? -5.375 -37.594 -1.378 1 47 73 ASP B N 1
ATOM 3747 C CA . ASP B 1 73 ? -5.137 -36.344 -2.139 1 47 73 ASP B CA 1
ATOM 3748 C C . ASP B 1 73 ? -5.199 -35.125 -1.236 1 47 73 ASP B C 1
ATOM 3750 O O . ASP B 1 73 ? -5.816 -34.125 -1.592 1 47 73 ASP B O 1
ATOM 3754 N N . ASP B 1 74 ? -4.922 -35.25 0.064 1 52.38 74 ASP B N 1
ATOM 3755 C CA . ASP B 1 74 ? -5.152 -34.125 0.966 1 52.38 74 ASP B CA 1
ATOM 3756 C C . ASP B 1 74 ? -4.18 -32.969 0.683 1 52.38 74 ASP B C 1
ATOM 3758 O O . ASP B 1 74 ? -2.967 -33.125 0.827 1 52.38 74 ASP B O 1
ATOM 3762 N N . ILE B 1 75 ? -4.555 -32 -0.001 1 60.38 75 ILE B N 1
ATOM 3763 C CA . ILE B 1 75 ? -3.859 -30.766 -0.354 1 60.38 75 ILE B CA 1
ATOM 3764 C C . ILE B 1 75 ? -3.01 -30.297 0.825 1 60.38 75 ILE B C 1
ATOM 3766 O O . ILE B 1 75 ? -1.888 -29.812 0.64 1 60.38 75 ILE B O 1
ATOM 3770 N N . PHE B 1 76 ? -3.389 -30.547 2.01 1 61.62 76 PHE B N 1
ATOM 3771 C CA . PHE B 1 76 ? -2.699 -30.031 3.186 1 61.62 76 PHE B CA 1
ATOM 3772 C C . PHE B 1 76 ? -1.429 -30.828 3.463 1 61.62 76 PHE B C 1
ATOM 3774 O O . PHE B 1 76 ? -0.409 -30.266 3.859 1 61.62 76 PHE B O 1
ATOM 3781 N N . VAL B 1 77 ? -1.658 -32.094 3.164 1 60.09 77 VAL B N 1
ATOM 3782 C CA . VAL B 1 77 ? -0.493 -32.969 3.391 1 60.09 77 VAL B CA 1
ATOM 3783 C C . VAL B 1 77 ? 0.625 -32.562 2.426 1 60.09 77 VAL B C 1
ATOM 3785 O O . VAL B 1 77 ? 1.79 -32.469 2.82 1 60.09 77 VAL B O 1
ATOM 3788 N N . THR B 1 78 ? 0.175 -32.312 1.245 1 61.66 78 THR B N 1
ATOM 3789 C CA . THR B 1 78 ? 1.155 -31.922 0.241 1 61.66 78 THR B CA 1
ATOM 3790 C C . THR B 1 78 ? 1.79 -30.578 0.604 1 61.66 78 THR B C 1
ATOM 3792 O O . THR B 1 78 ? 3.008 -30.422 0.512 1 61.66 78 THR B O 1
ATOM 3795 N N . LEU B 1 79 ? 1.01 -29.656 0.981 1 63.38 79 LEU B N 1
ATOM 3796 C CA . LEU B 1 79 ? 1.508 -28.328 1.323 1 63.38 79 LEU B CA 1
ATOM 3797 C C . LEU B 1 79 ? 2.406 -28.391 2.555 1 63.38 79 LEU B C 1
ATOM 3799 O O . LEU B 1 79 ? 3.416 -27.688 2.625 1 63.38 79 LEU B O 1
ATOM 3803 N N . GLU B 1 80 ? 2.012 -29.172 3.531 1 61.56 80 GLU B N 1
ATOM 3804 C CA . GLU B 1 80 ? 2.803 -29.328 4.75 1 61.56 80 GLU B CA 1
ATOM 3805 C C . GLU B 1 80 ? 4.168 -29.938 4.453 1 61.56 80 GLU B C 1
ATOM 3807 O O . GLU B 1 80 ? 5.184 -29.5 5 1 61.56 80 GLU B O 1
ATOM 3812 N N . ARG B 1 81 ? 4.098 -30.953 3.643 1 61.06 81 ARG B N 1
ATOM 3813 C CA . ARG B 1 81 ? 5.348 -31.594 3.254 1 61.06 81 ARG B CA 1
ATOM 3814 C C . ARG B 1 81 ? 6.266 -30.625 2.525 1 61.06 81 ARG B C 1
ATOM 3816 O O . ARG B 1 81 ? 7.477 -30.609 2.758 1 61.06 81 ARG B O 1
ATOM 3823 N N . TRP B 1 82 ? 5.609 -29.906 1.781 1 60.31 82 TRP B N 1
ATOM 3824 C CA . TRP B 1 82 ? 6.344 -28.906 0.999 1 60.31 82 TRP B CA 1
ATOM 3825 C C . TRP B 1 82 ? 6.941 -27.844 1.902 1 60.31 82 TRP B C 1
ATOM 3827 O O . TRP B 1 82 ? 8.117 -27.484 1.767 1 60.31 82 TRP B O 1
ATOM 3837 N N . THR B 1 83 ? 6.188 -27.312 2.74 1 61.5 83 THR B N 1
ATOM 3838 C CA . THR B 1 83 ? 6.633 -26.266 3.654 1 61.5 83 THR B CA 1
ATOM 3839 C C . THR B 1 83 ? 7.699 -26.797 4.605 1 61.5 83 THR B C 1
ATOM 3841 O O . THR B 1 83 ? 8.648 -26.078 4.949 1 61.5 83 THR B O 1
ATOM 3844 N N . ALA B 1 84 ? 7.457 -27.984 5.055 1 57.72 84 ALA B N 1
ATOM 3845 C CA . ALA B 1 84 ? 8.414 -28.641 5.957 1 57.72 84 ALA B CA 1
ATOM 3846 C C . ALA B 1 84 ? 9.766 -28.828 5.277 1 57.72 84 ALA B C 1
ATOM 3848 O O . ALA B 1 84 ? 10.805 -28.75 5.934 1 57.72 84 ALA B O 1
ATOM 3849 N N . SER B 1 85 ? 9.672 -29.125 4.043 1 56 85 SER B N 1
ATOM 3850 C CA . SER B 1 85 ? 10.914 -29.328 3.303 1 56 85 SER B CA 1
ATOM 3851 C C . SER B 1 85 ? 11.719 -28.031 3.203 1 56 85 SER B C 1
ATOM 3853 O O . SER B 1 85 ? 12.93 -28.062 2.992 1 56 85 SER B O 1
ATOM 3855 N N . GLN B 1 86 ? 11.039 -26.969 3.244 1 57.66 86 GLN B N 1
ATOM 3856 C CA . GLN B 1 86 ? 11.734 -25.688 3.098 1 57.66 86 GLN B CA 1
ATOM 3857 C C . GLN B 1 86 ? 12.352 -25.25 4.422 1 57.66 86 GLN B C 1
ATOM 3859 O O . GLN B 1 86 ? 13.047 -24.234 4.477 1 57.66 86 GLN B O 1
ATOM 3864 N N . GLY B 1 87 ? 12.492 -26.125 5.395 1 49 87 GLY B N 1
ATOM 3865 C CA . GLY B 1 87 ? 13.227 -25.922 6.629 1 49 87 GLY B CA 1
ATOM 3866 C C . GLY B 1 87 ? 12.617 -24.844 7.512 1 49 87 GLY B C 1
ATOM 3867 O O . GLY B 1 87 ? 13.344 -24.078 8.156 1 49 87 GLY B O 1
ATOM 3868 N N . ALA B 1 88 ? 11.414 -24.641 7.465 1 52.28 88 ALA B N 1
ATOM 3869 C CA . ALA B 1 88 ? 10.938 -23.562 8.328 1 52.28 88 ALA B CA 1
ATOM 3870 C C . ALA B 1 88 ? 11.289 -23.828 9.789 1 52.28 88 ALA B C 1
ATOM 3872 O O . ALA B 1 88 ? 10.844 -24.812 10.375 1 52.28 88 ALA B O 1
ATOM 3873 N N . GLU B 1 89 ? 12.492 -23.375 10.219 1 48.34 89 GLU B N 1
ATOM 3874 C CA . GLU B 1 89 ? 12.805 -23.359 11.641 1 48.34 89 GLU B CA 1
ATOM 3875 C C . GLU B 1 89 ? 11.766 -22.578 12.43 1 48.34 89 GLU B C 1
ATOM 3877 O O . GLU B 1 89 ? 11.211 -21.594 11.922 1 48.34 89 GLU B O 1
ATOM 3882 N N . PRO B 1 90 ? 11.203 -23.203 13.391 1 46.03 90 PRO B N 1
ATOM 3883 C CA . PRO B 1 90 ? 10.297 -22.438 14.242 1 46.03 90 PRO B CA 1
ATOM 3884 C C . PRO B 1 90 ? 10.844 -21.047 14.602 1 46.03 90 PRO B C 1
ATOM 3886 O O . PRO B 1 90 ? 11.961 -20.938 15.102 1 46.03 90 PRO B O 1
ATOM 3889 N N . MET B 1 91 ? 10.672 -20.141 13.805 1 47.28 91 MET B N 1
ATOM 3890 C CA . MET B 1 91 ? 11.055 -18.812 14.242 1 47.28 91 MET B CA 1
ATOM 3891 C C . MET B 1 91 ? 10.297 -18.422 15.508 1 47.28 91 MET B C 1
ATOM 3893 O O . MET B 1 91 ? 9.164 -18.859 15.719 1 47.28 91 MET B O 1
ATOM 3897 N N . PRO B 1 92 ? 11 -17.938 16.453 1 43.5 92 PRO B N 1
ATOM 3898 C CA . PRO B 1 92 ? 10.281 -17.5 17.641 1 43.5 92 PRO B CA 1
ATOM 3899 C C . PRO B 1 92 ? 9.016 -16.703 17.328 1 43.5 92 PRO B C 1
ATOM 3901 O O . PRO B 1 92 ? 8.984 -15.961 16.344 1 43.5 92 PRO B O 1
ATOM 3904 N N . VAL B 1 93 ? 7.906 -17.297 17.703 1 42.31 93 VAL B N 1
ATOM 3905 C CA . VAL B 1 93 ? 6.582 -16.703 17.609 1 42.31 93 VAL B CA 1
ATOM 3906 C C . VAL B 1 93 ? 6.652 -15.219 18 1 42.31 93 VAL B C 1
ATOM 3908 O O . VAL B 1 93 ? 6.73 -14.891 19.172 1 42.31 93 VAL B O 1
ATOM 3911 N N . THR B 1 94 ? 7.551 -14.43 17.484 1 46.41 94 THR B N 1
ATOM 3912 C CA . THR B 1 94 ? 7.344 -13.023 17.797 1 46.41 94 THR B CA 1
ATOM 3913 C C . THR B 1 94 ? 5.91 -12.602 17.484 1 46.41 94 THR B C 1
ATOM 3915 O O . THR B 1 94 ? 5.363 -12.969 16.438 1 46.41 94 THR B O 1
ATOM 3918 N N . GLU B 1 95 ? 5.188 -12.43 18.469 1 51.88 95 GLU B N 1
ATOM 3919 C CA . GLU B 1 95 ? 3.797 -11.984 18.391 1 51.88 95 GLU B CA 1
ATOM 3920 C C . GLU B 1 95 ? 3.623 -10.914 17.312 1 51.88 95 GLU B C 1
ATOM 3922 O O . GLU B 1 95 ? 4.324 -9.906 17.328 1 51.88 95 GLU B O 1
ATOM 3927 N N . VAL B 1 96 ? 3.256 -11.344 16.203 1 56.25 96 VAL B N 1
ATOM 3928 C CA . VAL B 1 96 ? 2.904 -10.391 15.148 1 56.25 96 VAL B CA 1
ATOM 3929 C C . VAL B 1 96 ? 1.89 -9.383 15.688 1 56.25 96 VAL B C 1
ATOM 3931 O O . VAL B 1 96 ? 0.853 -9.766 16.234 1 56.25 96 VAL B O 1
ATOM 3934 N N . ASN B 1 97 ? 2.371 -8.148 15.758 1 74.12 97 ASN B N 1
ATOM 3935 C CA . ASN B 1 97 ? 1.431 -7.086 16.109 1 74.12 97 ASN B CA 1
ATOM 3936 C C . ASN B 1 97 ? 0.505 -6.75 14.945 1 74.12 97 ASN B C 1
ATOM 3938 O O . ASN B 1 97 ? 0.869 -5.969 14.062 1 74.12 97 ASN B O 1
ATOM 3942 N N . VAL B 1 98 ? -0.64 -7.344 14.883 1 78.06 98 VAL B N 1
ATOM 3943 C CA . VAL B 1 98 ? -1.608 -7.254 13.797 1 78.06 98 VAL B CA 1
ATOM 3944 C C . VAL B 1 98 ? -2.033 -5.801 13.602 1 78.06 98 VAL B C 1
ATOM 3946 O O . VAL B 1 98 ? -2.248 -5.352 12.477 1 78.06 98 VAL B O 1
ATOM 3949 N N . VAL B 1 99 ? -2.025 -5.074 14.68 1 83.38 99 VAL B N 1
ATOM 3950 C CA . VAL B 1 99 ? -2.445 -3.68 14.594 1 83.38 99 VAL B CA 1
ATOM 3951 C C . VAL B 1 99 ? -1.406 -2.873 13.82 1 83.38 99 VAL B C 1
ATOM 3953 O O . VAL B 1 99 ? -1.758 -2.033 12.984 1 83.38 99 VAL B O 1
ATOM 3956 N N . ASP B 1 100 ? -0.202 -3.178 14.047 1 88.69 100 ASP B N 1
ATOM 3957 C CA . ASP B 1 100 ? 0.855 -2.467 13.328 1 88.69 100 ASP B CA 1
ATOM 3958 C C . ASP B 1 100 ? 0.83 -2.797 11.836 1 88.69 100 ASP B C 1
ATOM 3960 O O . ASP B 1 100 ? 1.126 -1.939 11.008 1 88.69 100 ASP B O 1
ATOM 3964 N N . LEU B 1 101 ? 0.477 -4.027 11.516 1 89.88 101 LEU B N 1
ATOM 3965 C CA . LEU B 1 101 ? 0.351 -4.402 10.109 1 89.88 101 LEU B CA 1
ATOM 3966 C C . LEU B 1 101 ? -0.806 -3.66 9.453 1 89.88 101 LEU B C 1
ATOM 3968 O O . LEU B 1 101 ? -0.692 -3.219 8.305 1 89.88 101 LEU B O 1
ATOM 3972 N N . GLU B 1 102 ? -1.846 -3.533 10.203 1 89.62 102 GLU B N 1
ATOM 3973 C CA . GLU B 1 102 ? -2.99 -2.777 9.703 1 89.62 102 GLU B CA 1
ATOM 3974 C C . GLU B 1 102 ? -2.621 -1.317 9.453 1 89.62 102 GLU B C 1
ATOM 3976 O O . GLU B 1 102 ? -3.02 -0.734 8.445 1 89.62 102 GLU B O 1
ATOM 3981 N N . LEU B 1 103 ? -1.892 -0.807 10.352 1 92.5 103 LEU B N 1
ATOM 3982 C CA . LEU B 1 103 ? -1.482 0.588 10.219 1 92.5 103 LEU B CA 1
ATOM 3983 C C . LEU B 1 103 ? -0.568 0.778 9.016 1 92.5 103 LEU B C 1
ATOM 3985 O O . LEU B 1 103 ? -0.697 1.762 8.281 1 92.5 103 LEU B O 1
ATOM 3989 N N . MET B 1 104 ? 0.322 -0.168 8.852 1 93.25 104 MET B N 1
ATOM 3990 C CA . MET B 1 104 ? 1.213 -0.084 7.699 1 93.25 104 MET B CA 1
ATOM 3991 C C . MET B 1 104 ? 0.427 -0.171 6.395 1 93.25 104 MET B C 1
ATOM 3993 O O . MET B 1 104 ? 0.68 0.591 5.461 1 93.25 104 MET B O 1
ATOM 3997 N N . MET B 1 105 ? -0.466 -1.083 6.348 1 91 105 MET B N 1
ATOM 3998 C CA . MET B 1 105 ? -1.328 -1.197 5.176 1 91 105 MET B CA 1
ATOM 3999 C C . MET B 1 105 ? -2.094 0.099 4.934 1 91 105 MET B C 1
ATOM 4001 O O . MET B 1 105 ? -2.205 0.557 3.797 1 91 105 MET B O 1
ATOM 4005 N N . HIS B 1 106 ? -2.627 0.643 6.043 1 91.81 106 HIS B N 1
ATOM 4006 C CA . HIS B 1 106 ? -3.404 1.872 5.949 1 91.81 106 HIS B CA 1
ATOM 4007 C C . HIS B 1 106 ? -2.553 3.025 5.43 1 91.81 106 HIS B C 1
ATOM 4009 O O . HIS B 1 106 ? -3.035 3.865 4.664 1 91.81 106 HIS B O 1
ATOM 4015 N N . TRP B 1 107 ? -1.361 3.068 5.844 1 94.94 107 TRP B N 1
ATOM 4016 C CA . TRP B 1 107 ? -0.456 4.082 5.312 1 94.94 107 TRP B CA 1
ATOM 4017 C C . TRP B 1 107 ? -0.321 3.951 3.797 1 94.94 107 TRP B C 1
ATOM 4019 O O . TRP B 1 107 ? -0.503 4.926 3.064 1 94.94 107 TRP B O 1
ATOM 4029 N N . CYS B 1 108 ? -0.011 2.73 3.387 1 91.56 108 CYS B N 1
ATOM 4030 C CA . CYS B 1 108 ? 0.286 2.469 1.982 1 91.56 108 CYS B CA 1
ATOM 4031 C C . CYS B 1 108 ? -0.939 2.719 1.11 1 91.56 108 CYS B C 1
ATOM 4033 O O . CYS B 1 108 ? -0.812 3.133 -0.043 1 91.56 108 CYS B O 1
ATOM 4035 N N . ASN B 1 109 ? -2.061 2.549 1.722 1 87.75 109 ASN B N 1
ATOM 4036 C CA . ASN B 1 109 ? -3.262 2.588 0.893 1 87.75 109 ASN B CA 1
ATOM 4037 C C . ASN B 1 109 ? -3.955 3.943 0.973 1 87.75 109 ASN B C 1
ATOM 4039 O O . ASN B 1 109 ? -4.691 4.324 0.061 1 87.75 109 ASN B O 1
ATOM 4043 N N . SER B 1 110 ? -3.701 4.727 2.125 1 90.06 110 SER B N 1
ATOM 4044 C CA . SER B 1 110 ? -4.578 5.887 2.25 1 90.06 110 SER B CA 1
ATOM 4045 C C . SER B 1 110 ? -3.873 7.039 2.957 1 90.06 110 SER B C 1
ATOM 4047 O O . SER B 1 110 ? -3.867 8.164 2.461 1 90.06 110 SER B O 1
ATOM 4049 N N . ALA B 1 111 ? -3.23 6.812 4.051 1 93.38 111 ALA B N 1
ATOM 4050 C CA . ALA B 1 111 ? -2.805 7.871 4.961 1 93.38 111 ALA B CA 1
ATOM 4051 C C . ALA B 1 111 ? -1.713 8.734 4.332 1 93.38 111 ALA B C 1
ATOM 4053 O O . ALA B 1 111 ? -1.577 9.914 4.656 1 93.38 111 ALA B O 1
ATOM 4054 N N . TYR B 1 112 ? -0.931 8.188 3.41 1 93.75 112 TYR B N 1
ATOM 4055 C CA . TYR B 1 112 ? 0.176 8.922 2.807 1 93.75 112 TYR B CA 1
ATOM 4056 C C . TYR B 1 112 ? -0.332 10.117 2.004 1 93.75 112 TYR B C 1
ATOM 4058 O O . TYR B 1 112 ? 0.408 11.07 1.77 1 93.75 112 TYR B O 1
ATOM 4066 N N . ALA B 1 113 ? -1.545 10.109 1.601 1 91.75 113 ALA B N 1
ATOM 4067 C CA . ALA B 1 113 ? -2.094 11.031 0.611 1 91.75 113 ALA B CA 1
ATOM 4068 C C . ALA B 1 113 ? -2.145 12.453 1.158 1 91.75 113 ALA B C 1
ATOM 4070 O O . ALA B 1 113 ? -2.078 13.422 0.396 1 91.75 113 ALA B O 1
ATOM 4071 N N . VAL B 1 114 ? -2.217 12.578 2.432 1 91.5 114 VAL B N 1
ATOM 4072 C CA . VAL B 1 114 ? -2.318 13.898 3.045 1 91.5 114 VAL B CA 1
ATOM 4073 C C . VAL B 1 114 ? -1.049 14.695 2.764 1 91.5 114 VAL B C 1
ATOM 4075 O O . VAL B 1 114 ? -1.081 15.93 2.717 1 91.5 114 VAL B O 1
ATOM 4078 N N . LEU B 1 115 ? 0.025 14.016 2.463 1 93.12 115 LEU B N 1
ATOM 4079 C CA . LEU B 1 115 ? 1.311 14.672 2.258 1 93.12 115 LEU B CA 1
ATOM 4080 C C . LEU B 1 115 ? 1.65 14.758 0.773 1 93.12 115 LEU B C 1
ATOM 4082 O O . LEU B 1 115 ? 2.625 15.406 0.389 1 93.12 115 LEU B O 1
ATOM 4086 N N . ALA B 1 116 ? 0.846 14.109 -0.016 1 91 116 ALA B N 1
ATOM 4087 C CA . ALA B 1 116 ? 1.127 14.055 -1.448 1 91 116 ALA B CA 1
ATOM 4088 C C . ALA B 1 116 ? 0.475 15.227 -2.18 1 91 116 ALA B C 1
ATOM 4090 O O . ALA B 1 116 ? -0.683 15.562 -1.92 1 91 116 ALA B O 1
ATOM 4091 N N . ARG B 1 117 ? 1.219 15.82 -3.105 1 87.12 117 ARG B N 1
ATOM 4092 C CA . ARG B 1 117 ? 0.717 16.938 -3.902 1 87.12 117 ARG B CA 1
ATOM 4093 C C . ARG B 1 117 ? 0.347 16.484 -5.312 1 87.12 117 ARG B C 1
ATOM 4095 O O . ARG B 1 117 ? -0.551 17.047 -5.938 1 87.12 117 ARG B O 1
ATOM 4102 N N . ASN B 1 118 ? 1.026 15.641 -5.781 1 86.62 118 ASN B N 1
ATOM 4103 C CA . ASN B 1 118 ? 0.865 15.055 -7.113 1 86.62 118 ASN B CA 1
ATOM 4104 C C . ASN B 1 118 ? 1.348 13.609 -7.156 1 86.62 118 ASN B C 1
ATOM 4106 O O . ASN B 1 118 ? 1.681 13.031 -6.117 1 86.62 118 ASN B O 1
ATOM 4110 N N . GLU B 1 119 ? 1.363 13.047 -8.289 1 87.31 119 GLU B N 1
ATOM 4111 C CA . GLU B 1 119 ? 1.709 11.633 -8.43 1 87.31 119 GLU B CA 1
ATOM 4112 C C . GLU B 1 119 ? 3.168 11.383 -8.062 1 87.31 119 GLU B C 1
ATOM 4114 O O . GLU B 1 119 ? 3.492 10.352 -7.461 1 87.31 119 GLU B O 1
ATOM 4119 N N . ALA B 1 120 ? 4.027 12.281 -8.445 1 87.5 120 ALA B N 1
ATOM 4120 C CA . ALA B 1 120 ? 5.453 12.133 -8.156 1 87.5 120 ALA B CA 1
ATOM 4121 C C . ALA B 1 120 ? 5.711 12.117 -6.656 1 87.5 120 ALA B C 1
ATOM 4123 O O . ALA B 1 120 ? 6.48 11.297 -6.156 1 87.5 120 ALA B O 1
ATOM 4124 N N . THR B 1 121 ? 5.062 13.016 -5.988 1 91.69 121 THR B N 1
ATOM 4125 C CA . THR B 1 121 ? 5.27 13.078 -4.547 1 91.69 121 THR B CA 1
ATOM 4126 C C . THR B 1 121 ? 4.523 11.953 -3.846 1 91.69 121 THR B C 1
ATOM 4128 O O . THR B 1 121 ? 4.938 11.492 -2.779 1 91.69 121 THR B O 1
ATOM 4131 N N . ALA B 1 122 ? 3.418 11.539 -4.426 1 91.75 122 ALA B N 1
ATOM 4132 C CA . ALA B 1 122 ? 2.703 10.383 -3.883 1 91.75 122 ALA B CA 1
ATOM 4133 C C . ALA B 1 122 ? 3.59 9.141 -3.877 1 91.75 122 ALA B C 1
ATOM 4135 O O . ALA B 1 122 ? 3.598 8.383 -2.904 1 91.75 122 ALA B O 1
ATOM 4136 N N . TRP B 1 123 ? 4.309 8.992 -4.875 1 90.56 123 TRP B N 1
ATOM 4137 C CA . TRP B 1 123 ? 5.227 7.859 -4.969 1 90.56 123 TRP B CA 1
ATOM 4138 C C . TRP B 1 123 ? 6.277 7.918 -3.867 1 90.56 123 TRP B C 1
ATOM 4140 O O . TRP B 1 123 ? 6.613 6.895 -3.268 1 90.56 123 TRP B O 1
ATOM 4150 N N . VAL B 1 124 ? 6.758 9.062 -3.615 1 93.88 124 VAL B N 1
ATOM 4151 C CA . VAL B 1 124 ? 7.785 9.227 -2.594 1 93.88 124 VAL B CA 1
ATOM 4152 C C . VAL B 1 124 ? 7.211 8.891 -1.221 1 93.88 124 VAL B C 1
ATOM 4154 O O . VAL B 1 124 ? 7.762 8.055 -0.493 1 93.88 124 VAL B O 1
ATOM 4157 N N . TRP B 1 125 ? 6.094 9.422 -0.878 1 95.25 125 TRP B N 1
ATOM 4158 C CA . TRP B 1 125 ? 5.523 9.25 0.454 1 95.25 125 TRP B CA 1
ATOM 4159 C C . TRP B 1 125 ? 5.016 7.828 0.652 1 95.25 125 TRP B C 1
ATOM 4161 O O . TRP B 1 125 ? 5.113 7.273 1.751 1 95.25 125 TRP B O 1
ATOM 4171 N N . ARG B 1 126 ? 4.531 7.246 -0.365 1 92.69 126 ARG B N 1
ATOM 4172 C CA . ARG B 1 126 ? 3.912 5.926 -0.276 1 92.69 126 ARG B CA 1
ATOM 4173 C C . ARG B 1 126 ? 4.965 4.824 -0.293 1 92.69 126 ARG B C 1
ATOM 4175 O O . ARG B 1 126 ? 4.824 3.814 0.402 1 92.69 126 ARG B O 1
ATOM 4182 N N . GLN B 1 127 ? 6 5.074 -1.047 1 90.25 127 GLN B N 1
ATOM 4183 C CA . GLN B 1 127 ? 6.945 3.994 -1.303 1 90.25 127 GLN B CA 1
ATOM 4184 C C . GLN B 1 127 ? 8.305 4.293 -0.676 1 90.25 127 GLN B C 1
ATOM 4186 O O . GLN B 1 127 ? 8.82 3.494 0.112 1 90.25 127 GLN B O 1
ATOM 4191 N N . LEU B 1 128 ? 8.898 5.414 -0.968 1 93 128 LEU B N 1
ATOM 4192 C CA . LEU B 1 128 ? 10.297 5.676 -0.618 1 93 128 LEU B CA 1
ATOM 4193 C C . LEU B 1 128 ? 10.43 6.004 0.865 1 93 128 LEU B C 1
ATOM 4195 O O . LEU B 1 128 ? 11.406 5.609 1.505 1 93 128 LEU B O 1
ATOM 4199 N N . VAL B 1 129 ? 9.461 6.688 1.394 1 95.69 129 VAL B N 1
ATOM 4200 C CA . VAL B 1 129 ? 9.539 7.082 2.797 1 95.69 129 VAL B CA 1
ATOM 4201 C C . VAL B 1 129 ? 9.453 5.848 3.688 1 95.69 129 VAL B C 1
ATOM 4203 O O . VAL B 1 129 ? 10.281 5.668 4.586 1 95.69 129 VAL B O 1
ATOM 4206 N N . PRO B 1 130 ? 8.492 4.953 3.449 1 93.69 130 PRO B N 1
ATOM 4207 C CA . PRO B 1 130 ? 8.5 3.736 4.262 1 93.69 130 PRO B CA 1
ATOM 4208 C C . PRO B 1 130 ? 9.773 2.914 4.078 1 93.69 130 PRO B C 1
ATOM 4210 O O . PRO B 1 130 ? 10.273 2.311 5.035 1 93.69 130 PRO B O 1
ATOM 4213 N N . GLN B 1 131 ? 10.305 2.91 2.914 1 89.31 131 GLN B N 1
ATOM 4214 C CA . GLN B 1 131 ? 11.57 2.205 2.697 1 89.31 131 GLN B CA 1
ATOM 4215 C C . GLN B 1 131 ? 12.688 2.801 3.547 1 89.31 131 GLN B C 1
ATOM 4217 O O . GLN B 1 131 ? 13.469 2.068 4.156 1 89.31 131 GLN B O 1
ATOM 4222 N N . GLU B 1 132 ? 12.758 4.129 3.541 1 92.56 132 GLU B N 1
ATOM 4223 C CA . GLU B 1 132 ? 13.727 4.84 4.371 1 92.56 132 GLU B CA 1
ATOM 4224 C C . GLU B 1 132 ? 13.5 4.551 5.852 1 92.56 132 GLU B C 1
ATOM 4226 O O . GLU B 1 132 ? 14.453 4.48 6.633 1 92.56 132 GLU B O 1
ATOM 4231 N N . ALA B 1 133 ? 12.266 4.367 6.203 1 93.94 133 ALA B N 1
ATOM 4232 C CA . ALA B 1 133 ? 11.867 4.188 7.598 1 93.94 133 ALA B CA 1
ATOM 4233 C C . ALA B 1 133 ? 12.398 2.871 8.156 1 93.94 133 ALA B C 1
ATOM 4235 O O . ALA B 1 133 ? 12.609 2.74 9.367 1 93.94 133 ALA B O 1
ATOM 4236 N N . PHE B 1 134 ? 12.57 1.946 7.336 1 86.38 134 PHE B N 1
ATOM 4237 C CA . PHE B 1 134 ? 13.047 0.655 7.82 1 86.38 134 PHE B CA 1
ATOM 4238 C C . PHE B 1 134 ? 14.484 0.752 8.305 1 86.38 134 PHE B C 1
ATOM 4240 O O . PHE B 1 134 ? 14.953 -0.109 9.047 1 86.38 134 PHE B O 1
ATOM 4247 N N . SER B 1 135 ? 15.195 1.851 7.969 1 87.12 135 SER B N 1
ATOM 4248 C CA . SER B 1 135 ? 16.531 2.107 8.469 1 87.12 135 SER B CA 1
ATOM 4249 C C . SER B 1 135 ? 16.516 3.123 9.609 1 87.12 135 SER B C 1
ATOM 4251 O O . SER B 1 135 ? 17.547 3.369 10.242 1 87.12 135 SER B O 1
ATOM 4253 N N . HIS B 1 136 ? 15.461 3.717 9.797 1 91.5 136 HIS B N 1
ATOM 4254 C CA . HIS B 1 136 ? 15.312 4.75 10.812 1 91.5 136 HIS B CA 1
ATOM 4255 C C . HIS B 1 136 ? 14.016 4.574 11.594 1 91.5 136 HIS B C 1
ATOM 4257 O O . HIS B 1 136 ? 12.977 5.117 11.203 1 91.5 136 HIS B O 1
ATOM 4263 N N . ARG B 1 137 ? 14.062 4.051 12.75 1 89.44 137 ARG B N 1
ATOM 4264 C CA . ARG B 1 137 ? 12.898 3.598 13.5 1 89.44 137 ARG B CA 1
ATOM 4265 C C . ARG B 1 137 ? 11.992 4.77 13.867 1 89.44 137 ARG B C 1
ATOM 4267 O O . ARG B 1 137 ? 10.766 4.617 13.93 1 89.44 137 ARG B O 1
ATOM 4274 N N . PHE B 1 138 ? 12.609 5.883 14.172 1 91.38 138 PHE B N 1
ATOM 4275 C CA . PHE B 1 138 ? 11.766 7.012 14.539 1 91.38 138 PHE B CA 1
ATOM 4276 C C . PHE B 1 138 ? 10.805 7.355 13.398 1 91.38 138 PHE B C 1
ATOM 4278 O O . PHE B 1 138 ? 9.656 7.727 13.648 1 91.38 138 PHE B O 1
ATOM 4285 N N . LEU B 1 139 ? 11.273 7.188 12.18 1 95.75 139 LEU B N 1
ATOM 4286 C CA . LEU B 1 139 ? 10.422 7.453 11.023 1 95.75 139 LEU B CA 1
ATOM 4287 C C . LEU B 1 139 ? 9.328 6.395 10.906 1 95.75 139 LEU B C 1
ATOM 4289 O O . LEU B 1 139 ? 8.18 6.719 10.586 1 95.75 139 LEU B O 1
ATOM 4293 N N . LEU B 1 140 ? 9.695 5.156 11.164 1 94.44 140 LEU B N 1
ATOM 4294 C CA . LEU B 1 140 ? 8.719 4.078 11.102 1 94.44 140 LEU B CA 1
ATOM 4295 C C . LEU B 1 140 ? 7.605 4.289 12.117 1 94.44 140 LEU B C 1
ATOM 4297 O O . LEU B 1 140 ? 6.426 4.156 11.789 1 94.44 140 LEU B O 1
ATOM 4301 N N . TRP B 1 141 ? 8.008 4.641 13.312 1 93.56 141 TRP B N 1
ATOM 4302 C CA . TRP B 1 141 ? 7.027 4.922 14.352 1 93.56 141 TRP B CA 1
ATOM 4303 C C . TRP B 1 141 ? 6.164 6.117 13.977 1 93.56 141 TRP B C 1
ATOM 4305 O O . TRP B 1 141 ? 4.961 6.133 14.25 1 93.56 141 TRP B O 1
ATOM 4315 N N . GLY B 1 142 ? 6.789 7.09 13.391 1 95 142 GLY B N 1
ATOM 4316 C CA . GLY B 1 142 ? 6.039 8.25 12.93 1 95 142 GLY B CA 1
ATOM 4317 C C . GLY B 1 142 ? 4.98 7.906 11.898 1 95 142 GLY B C 1
ATOM 4318 O O . GLY B 1 142 ? 3.857 8.414 11.961 1 95 142 GLY B O 1
ATOM 4319 N N . ILE B 1 143 ? 5.34 7.031 10.984 1 96.88 143 ILE B N 1
ATOM 4320 C CA . ILE B 1 143 ? 4.414 6.586 9.945 1 96.88 143 ILE B CA 1
ATOM 4321 C C . ILE B 1 143 ? 3.229 5.871 10.586 1 96.88 143 ILE B C 1
ATOM 4323 O O . ILE B 1 143 ? 2.074 6.16 10.266 1 96.88 143 ILE B O 1
ATOM 4327 N N . LEU B 1 144 ? 3.525 4.996 11.5 1 95.12 144 LEU B N 1
ATOM 4328 C CA . LEU B 1 144 ? 2.469 4.242 12.172 1 95.12 144 LEU B CA 1
ATOM 4329 C C . LEU B 1 144 ? 1.599 5.168 13.016 1 95.12 144 LEU B C 1
ATOM 4331 O O . LEU B 1 144 ? 0.386 4.965 13.117 1 95.12 144 LEU B O 1
ATOM 4335 N N . SER B 1 145 ? 2.219 6.152 13.602 1 93.81 145 SER B N 1
ATOM 4336 C CA . SER B 1 145 ? 1.489 7.125 14.406 1 93.81 145 SER B CA 1
ATOM 4337 C C . SER B 1 145 ? 0.47 7.887 13.57 1 93.81 145 SER B C 1
ATOM 4339 O O . SER B 1 145 ? -0.704 7.973 13.938 1 93.81 145 SER B O 1
ATOM 4341 N N . VAL B 1 146 ? 0.867 8.375 12.469 1 95.62 146 VAL B N 1
ATOM 4342 C CA . VAL B 1 146 ? -0.01 9.156 11.609 1 95.62 146 VAL B CA 1
ATOM 4343 C C . VAL B 1 146 ? -1.083 8.258 11 1 95.62 146 VAL B C 1
ATOM 4345 O O . VAL B 1 146 ? -2.234 8.672 10.844 1 95.62 146 VAL B O 1
ATOM 4348 N N . ALA B 1 147 ? -0.674 7.059 10.664 1 95.44 147 ALA B N 1
ATOM 4349 C CA . ALA B 1 147 ? -1.654 6.109 10.141 1 95.44 147 ALA B CA 1
ATOM 4350 C C . ALA B 1 147 ? -2.746 5.824 11.172 1 95.44 147 ALA B C 1
ATOM 4352 O O . ALA B 1 147 ? -3.932 5.785 10.828 1 95.44 147 ALA B O 1
ATOM 4353 N N . ALA B 1 148 ? -2.332 5.633 12.414 1 92.5 148 ALA B N 1
ATOM 4354 C CA . ALA B 1 148 ? -3.293 5.383 13.484 1 92.5 148 ALA B CA 1
ATOM 4355 C C . ALA B 1 148 ? -4.207 6.59 13.688 1 92.5 148 ALA B C 1
ATOM 4357 O O . ALA B 1 148 ? -5.418 6.434 13.875 1 92.5 148 ALA B O 1
ATOM 4358 N N . LEU B 1 149 ? -3.623 7.715 13.633 1 91.56 149 LEU B N 1
ATOM 4359 C CA . LEU B 1 149 ? -4.398 8.938 13.789 1 91.56 149 LEU B CA 1
ATOM 4360 C C . LEU B 1 149 ? -5.406 9.094 12.656 1 91.56 149 LEU B C 1
ATOM 4362 O O . LEU B 1 149 ? -6.555 9.477 12.891 1 91.56 149 LEU B O 1
ATOM 4366 N N . HIS B 1 150 ? -5 8.859 11.516 1 93.12 150 HIS B N 1
ATOM 4367 C CA . HIS B 1 150 ? -5.879 8.93 10.352 1 93.12 150 HIS B CA 1
ATOM 4368 C C . HIS B 1 150 ? -7.035 7.945 10.477 1 93.12 150 HIS B C 1
ATOM 4370 O O . HIS B 1 150 ? -8.188 8.289 10.195 1 93.12 150 HIS B O 1
ATOM 4376 N N . LEU B 1 151 ? -6.695 6.793 10.875 1 88.69 151 LEU B N 1
ATOM 4377 C CA . LEU B 1 151 ? -7.723 5.766 11.047 1 88.69 151 LEU B CA 1
ATOM 4378 C C . LEU B 1 151 ? -8.734 6.176 12.109 1 88.69 151 LEU B C 1
ATOM 4380 O O . LEU B 1 151 ? -9.922 5.883 11.984 1 88.69 151 LEU B O 1
ATOM 4384 N N . SER B 1 152 ? -8.266 6.746 13.141 1 86.62 152 SER B N 1
ATOM 4385 C CA . SER B 1 152 ? -9.148 7.152 14.234 1 86.62 152 SER B CA 1
ATOM 4386 C C . SER B 1 152 ? -10.172 8.188 13.766 1 86.62 152 SER B C 1
ATOM 4388 O O . SER B 1 152 ? -11.266 8.273 14.32 1 86.62 152 SER B O 1
ATOM 4390 N N . TYR B 1 153 ? -9.797 8.93 12.797 1 82.81 153 TYR B N 1
ATOM 4391 C CA . TYR B 1 153 ? -10.672 9.977 12.289 1 82.81 153 TYR B CA 1
ATOM 4392 C C . TYR B 1 153 ? -11.891 9.383 11.602 1 82.81 153 TYR B C 1
ATOM 4394 O O . TYR B 1 153 ? -12.977 9.961 11.641 1 82.81 153 TYR B O 1
ATOM 4402 N N . PHE B 1 154 ? -11.75 8.227 11.031 1 77.31 154 PHE B N 1
ATOM 4403 C CA . PHE B 1 154 ? -12.82 7.664 10.211 1 77.31 154 PHE B CA 1
ATOM 4404 C C . PHE B 1 154 ? -13.555 6.559 10.953 1 77.31 154 PHE B C 1
ATOM 4406 O O . PHE B 1 154 ? -14.555 6.035 10.469 1 77.31 154 PHE B O 1
ATOM 4413 N N . ARG B 1 155 ? -13.109 6.215 12.047 1 73.5 155 ARG B N 1
ATOM 4414 C CA . ARG B 1 155 ? -13.734 5.121 12.789 1 73.5 155 ARG B CA 1
ATOM 4415 C C . ARG B 1 155 ? -14.773 5.648 13.773 1 73.5 155 ARG B C 1
ATOM 4417 O O . ARG B 1 155 ? -14.695 6.797 14.211 1 73.5 155 ARG B O 1
ATOM 4424 N N . PRO B 1 156 ? -15.734 4.727 14 1 69.12 156 PRO B N 1
ATOM 4425 C CA . PRO B 1 156 ? -16.703 5.113 15.023 1 69.12 156 PRO B CA 1
ATOM 4426 C C . PRO B 1 156 ? -16.062 5.367 16.391 1 69.12 156 PRO B C 1
ATOM 4428 O O . PRO B 1 156 ? -14.977 4.863 16.656 1 69.12 156 PRO B O 1
ATOM 4431 N N . ALA B 1 157 ? -16.766 6.062 17.172 1 67.88 157 ALA B N 1
ATOM 4432 C CA . ALA B 1 157 ? -16.25 6.551 18.453 1 67.88 157 ALA B CA 1
ATOM 4433 C C . ALA B 1 157 ? -15.758 5.398 19.312 1 67.88 157 ALA B C 1
ATOM 4435 O O . ALA B 1 157 ? -14.75 5.527 20.016 1 67.88 157 ALA B O 1
ATOM 4436 N N . GLU B 1 158 ? -16.453 4.336 19.188 1 66.56 158 GLU B N 1
ATOM 4437 C CA . GLU B 1 158 ? -16.125 3.188 20.031 1 66.56 158 GLU B CA 1
ATOM 4438 C C . GLU B 1 158 ? -14.734 2.643 19.703 1 66.56 158 GLU B C 1
ATOM 4440 O O . GLU B 1 158 ? -14.062 2.094 20.578 1 66.56 158 GLU B O 1
ATOM 4445 N N . HIS B 1 159 ? -14.305 2.891 18.531 1 73.38 159 HIS B N 1
ATOM 4446 C CA . HIS B 1 159 ? -13.023 2.328 18.109 1 73.38 159 HIS B CA 1
ATOM 4447 C C . HIS B 1 159 ? -11.969 3.418 17.953 1 73.38 159 HIS B C 1
ATOM 4449 O O . HIS B 1 159 ? -10.789 3.123 17.781 1 73.38 159 HIS B O 1
ATOM 4455 N N . GLN B 1 160 ? -12.375 4.551 18.078 1 81.12 160 GLN B N 1
ATOM 4456 C CA . GLN B 1 160 ? -11.484 5.691 17.859 1 81.12 160 GLN B CA 1
ATOM 4457 C C . GLN B 1 160 ? -10.406 5.758 18.938 1 81.12 160 GLN B C 1
ATOM 4459 O O . GLN B 1 160 ? -9.25 6.059 18.641 1 81.12 160 GLN B O 1
ATOM 4464 N N . SER B 1 161 ? -10.828 5.352 20.109 1 77.88 161 SER B N 1
ATOM 4465 C CA . SER B 1 161 ? -9.938 5.52 21.266 1 77.88 161 SER B CA 1
ATOM 4466 C C . SER B 1 161 ? -8.711 4.621 21.141 1 77.88 161 SER B C 1
ATOM 4468 O O . SER B 1 161 ? -7.605 5.023 21.5 1 77.88 161 SER B O 1
ATOM 4470 N N . ILE B 1 162 ? -8.891 3.477 20.578 1 79.69 162 ILE B N 1
ATOM 4471 C CA . ILE B 1 162 ? -7.781 2.537 20.453 1 79.69 162 ILE B CA 1
ATOM 4472 C C . ILE B 1 162 ? -6.738 3.094 19.484 1 79.69 162 ILE B C 1
ATOM 4474 O O . ILE B 1 162 ? -5.535 3.041 19.75 1 79.69 162 ILE B O 1
ATOM 4478 N N . TYR B 1 163 ? -7.164 3.611 18.438 1 86.12 163 TYR B N 1
ATOM 4479 C CA . TYR B 1 163 ? -6.246 4.137 17.422 1 86.12 163 TYR B CA 1
ATOM 4480 C C . TYR B 1 163 ? -5.598 5.43 17.906 1 86.12 163 TYR B C 1
ATOM 4482 O O . TYR B 1 163 ? -4.434 5.699 17.594 1 86.12 163 TYR B O 1
ATOM 4490 N N . LEU B 1 164 ? -6.352 6.191 18.656 1 84.88 164 LEU B N 1
ATOM 4491 C CA . LEU B 1 164 ? -5.77 7.402 19.219 1 84.88 164 LEU B CA 1
ATOM 4492 C C . LEU B 1 164 ? -4.664 7.059 20.219 1 84.88 164 LEU B C 1
ATOM 4494 O O . LEU B 1 164 ? -3.617 7.715 20.234 1 84.88 164 LEU B O 1
ATOM 4498 N N . LYS B 1 165 ? -4.906 6.051 20.969 1 83.38 165 LYS B N 1
ATOM 4499 C CA . LYS B 1 165 ? -3.893 5.598 21.906 1 83.38 165 LYS B CA 1
ATOM 4500 C C . LYS B 1 165 ? -2.666 5.051 21.188 1 83.38 165 LYS B C 1
ATOM 4502 O O . LYS B 1 165 ? -1.531 5.312 21.594 1 83.38 165 LYS B O 1
ATOM 4507 N N . LYS B 1 166 ? -2.916 4.363 20.109 1 87.19 166 LYS B N 1
ATOM 4508 C CA . LYS B 1 166 ? -1.812 3.826 19.328 1 87.19 166 LYS B CA 1
ATOM 4509 C C . LYS B 1 166 ? -1.022 4.945 18.656 1 87.19 166 LYS B C 1
ATOM 4511 O O . LYS B 1 166 ? 0.203 4.871 18.547 1 87.19 166 LYS B O 1
ATOM 4516 N N . ALA B 1 167 ? -1.776 5.906 18.172 1 90.12 167 ALA B N 1
ATOM 4517 C CA . ALA B 1 167 ? -1.121 7.059 17.547 1 90.12 167 ALA B CA 1
ATOM 4518 C C . ALA B 1 167 ? -0.181 7.746 18.547 1 90.12 167 ALA B C 1
ATOM 4520 O O . ALA B 1 167 ? 0.98 8.008 18.219 1 90.12 167 ALA B O 1
ATOM 4521 N N . ALA B 1 168 ? -0.66 7.938 19.734 1 84.94 168 ALA B N 1
ATOM 4522 C CA . ALA B 1 168 ? 0.137 8.594 20.766 1 84.94 168 ALA B CA 1
ATOM 4523 C C . ALA B 1 168 ? 1.328 7.73 21.172 1 84.94 168 ALA B C 1
ATOM 4525 O O . ALA B 1 168 ? 2.432 8.242 21.375 1 84.94 168 ALA B O 1
ATOM 4526 N N . PHE B 1 169 ? 1.065 6.488 21.266 1 85.81 169 PHE B N 1
ATOM 4527 C CA . PHE B 1 169 ? 2.109 5.543 21.641 1 85.81 169 PHE B CA 1
ATOM 4528 C C . PHE B 1 169 ? 3.262 5.586 20.641 1 85.81 169 PHE B C 1
ATOM 4530 O O . PHE B 1 169 ? 4.422 5.746 21.031 1 85.81 169 PHE B O 1
ATOM 4537 N N . HIS B 1 170 ? 2.986 5.426 19.391 1 90.31 170 HIS B N 1
ATOM 4538 C CA . HIS B 1 170 ? 4.012 5.43 18.359 1 90.31 170 HIS B CA 1
ATOM 4539 C C . HIS B 1 170 ? 4.684 6.797 18.25 1 90.31 170 HIS B C 1
ATOM 4541 O O . HIS B 1 170 ? 5.887 6.883 18 1 90.31 170 HIS B O 1
ATOM 4547 N N . GLN B 1 171 ? 3.904 7.836 18.453 1 89.25 171 GLN B N 1
ATOM 4548 C CA . GLN B 1 171 ? 4.469 9.18 18.375 1 89.25 171 GLN B CA 1
ATOM 4549 C C . GLN B 1 171 ? 5.504 9.398 19.469 1 89.25 171 GLN B C 1
ATOM 4551 O O . GLN B 1 171 ? 6.57 9.969 19.219 1 89.25 171 GLN B O 1
ATOM 4556 N N . ASN B 1 172 ? 5.184 8.961 20.656 1 83.5 172 ASN B N 1
ATOM 4557 C CA . ASN B 1 172 ? 6.109 9.117 21.766 1 83.5 172 ASN B CA 1
ATOM 4558 C C . ASN B 1 172 ? 7.418 8.367 21.531 1 83.5 172 ASN B C 1
ATOM 4560 O O . ASN B 1 172 ? 8.5 8.891 21.8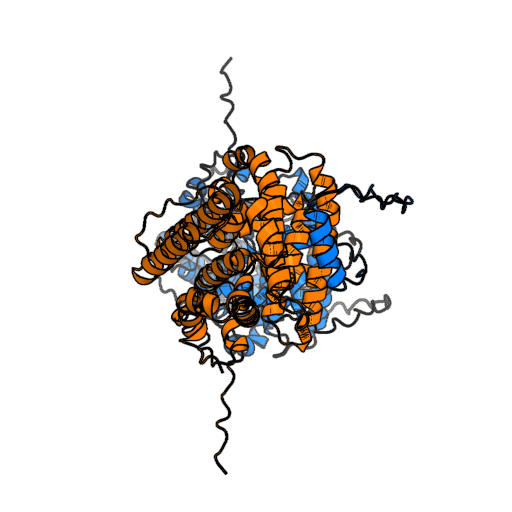12 1 83.5 172 ASN B O 1
ATOM 4564 N N . ARG B 1 173 ? 7.289 7.254 21 1 85.31 173 ARG B N 1
ATOM 4565 C CA . ARG B 1 173 ? 8.469 6.465 20.672 1 85.31 173 ARG B CA 1
ATOM 4566 C C . ARG B 1 173 ? 9.289 7.129 19.578 1 85.31 173 ARG B C 1
ATOM 4568 O O . ARG B 1 173 ? 10.523 7.168 19.641 1 85.31 173 ARG B O 1
ATOM 4575 N N . ALA B 1 174 ? 8.578 7.59 18.594 1 90.56 174 ALA B N 1
ATOM 4576 C CA . ALA B 1 174 ? 9.242 8.25 17.469 1 90.56 174 ALA B CA 1
ATOM 4577 C C . ALA B 1 174 ? 10.008 9.484 17.938 1 90.56 174 ALA B C 1
ATOM 4579 O O . ALA B 1 174 ? 11.172 9.672 17.562 1 90.56 174 ALA B O 1
ATOM 4580 N N . LEU B 1 175 ? 9.383 10.242 18.766 1 85.5 175 LEU B N 1
ATOM 4581 C CA . LEU B 1 175 ? 9.977 11.492 19.219 1 85.5 175 LEU B CA 1
ATOM 4582 C C . LEU B 1 175 ? 11.219 11.227 20.062 1 85.5 175 LEU B C 1
ATOM 4584 O O . LEU B 1 175 ? 12.203 11.953 19.969 1 85.5 175 LEU B O 1
ATOM 4588 N N . THR B 1 176 ? 11.164 10.211 20.875 1 81 176 THR B N 1
ATOM 4589 C CA . THR B 1 176 ? 12.289 9.852 21.719 1 81 176 THR B CA 1
ATOM 4590 C C . THR B 1 176 ? 13.508 9.492 20.875 1 81 176 THR B C 1
ATOM 4592 O O . THR B 1 176 ? 14.609 10 21.109 1 81 176 THR B O 1
ATOM 4595 N N . LEU B 1 177 ? 13.297 8.758 19.938 1 85.69 177 LEU B N 1
ATOM 4596 C CA . LEU B 1 177 ? 14.383 8.328 19.062 1 85.69 177 LEU B CA 1
ATOM 4597 C C . LEU B 1 177 ? 14.844 9.469 18.156 1 85.69 177 LEU B C 1
ATOM 4599 O O . LEU B 1 177 ? 16.031 9.578 17.844 1 85.69 177 LEU B O 1
ATOM 4603 N N . PHE B 1 178 ? 13.969 10.25 17.75 1 87.19 178 PHE B N 1
ATOM 4604 C CA . PHE B 1 178 ? 14.266 11.375 16.875 1 87.19 178 PHE B CA 1
ATOM 4605 C C . PHE B 1 178 ? 15.188 12.367 17.562 1 87.19 178 PHE B C 1
ATOM 4607 O O . PHE B 1 178 ? 16.125 12.883 16.953 1 87.19 178 PHE B O 1
ATOM 4614 N N . ARG B 1 179 ? 14.867 12.625 18.75 1 81.75 179 ARG B N 1
ATOM 4615 C CA . ARG B 1 179 ? 15.703 13.539 19.531 1 81.75 179 ARG B CA 1
ATOM 4616 C C . ARG B 1 179 ? 17.156 13.07 19.562 1 81.75 179 ARG B C 1
ATOM 4618 O O . ARG B 1 179 ? 18.078 13.875 19.422 1 81.75 179 ARG B O 1
ATOM 4625 N N . GLU B 1 180 ? 17.281 11.867 19.688 1 82.25 180 GLU B N 1
ATOM 4626 C CA . GLU B 1 180 ? 18.625 11.289 19.672 1 82.25 180 GLU B CA 1
ATOM 4627 C C . GLU B 1 180 ? 19.281 11.453 18.312 1 82.25 180 GLU B C 1
ATOM 4629 O O . GLU B 1 180 ? 20.484 11.727 18.219 1 82.25 180 GLU B O 1
ATOM 4634 N N . SER B 1 181 ? 18.516 11.32 17.312 1 83.56 181 SER B N 1
ATOM 4635 C CA . SER B 1 181 ? 19.031 11.367 15.953 1 83.56 181 SER B CA 1
ATOM 4636 C C . SER B 1 181 ? 19.406 12.789 15.555 1 83.56 181 SER B C 1
ATOM 4638 O O . SER B 1 181 ? 20.219 12.992 14.648 1 83.56 181 SER B O 1
ATOM 4640 N N . LEU B 1 182 ? 18.812 13.789 16.125 1 80.5 182 LEU B N 1
ATOM 4641 C CA . LEU B 1 182 ? 19.031 15.18 15.766 1 80.5 182 LEU B CA 1
ATOM 4642 C C . LEU B 1 182 ? 20.422 15.641 16.188 1 80.5 182 LEU B C 1
ATOM 4644 O O . LEU B 1 182 ? 20.922 16.656 15.711 1 80.5 182 LEU B O 1
ATOM 4648 N N . GLU B 1 183 ? 20.969 14.867 17.062 1 77.56 183 GLU B N 1
ATOM 4649 C CA . GLU B 1 183 ? 22.328 15.188 17.5 1 77.56 183 GLU B CA 1
ATOM 4650 C C . GLU B 1 183 ? 23.344 14.992 16.375 1 77.56 183 GLU B C 1
ATOM 4652 O O . GLU B 1 183 ? 24.406 15.617 16.375 1 77.56 183 GLU B O 1
ATOM 4657 N N . SER B 1 184 ? 22.984 14.203 15.445 1 80.88 184 SER B N 1
ATOM 4658 C CA . SER B 1 184 ? 23.875 13.938 14.32 1 80.88 184 SER B CA 1
ATOM 4659 C C . SER B 1 184 ? 23.094 13.883 13.008 1 80.88 184 SER B C 1
ATOM 4661 O O . SER B 1 184 ? 22.922 12.812 12.422 1 80.88 184 SER B O 1
ATOM 4663 N N . VAL B 1 185 ? 22.75 15.047 12.586 1 83.31 185 VAL B N 1
ATOM 4664 C CA . VAL B 1 185 ? 22.016 15.102 11.32 1 83.31 185 VAL B CA 1
ATOM 4665 C C . VAL B 1 185 ? 23 15.203 10.156 1 83.31 185 VAL B C 1
ATOM 4667 O O . VAL B 1 185 ? 23.953 15.984 10.211 1 83.31 185 VAL B O 1
ATOM 4670 N N . GLY B 1 186 ? 22.906 14.375 9.211 1 80.5 186 GLY B N 1
ATOM 4671 C CA . GLY B 1 186 ? 23.75 14.367 8.031 1 80.5 186 GLY B CA 1
ATOM 4672 C C . GLY B 1 186 ? 23.125 13.672 6.84 1 80.5 186 GLY B C 1
ATOM 4673 O O . GLY B 1 186 ? 21.906 13.516 6.781 1 80.5 186 GLY B O 1
ATOM 4674 N N . SER B 1 187 ? 23.922 13.32 5.93 1 83.06 187 SER B N 1
ATOM 4675 C CA . SER B 1 187 ? 23.438 12.711 4.691 1 83.06 187 SER B CA 1
ATOM 4676 C C . SER B 1 187 ? 22.859 11.32 4.949 1 83.06 187 SER B C 1
ATOM 4678 O O . SER B 1 187 ? 21.984 10.875 4.219 1 83.06 187 SER B O 1
ATOM 4680 N N . TRP B 1 188 ? 23.234 10.727 6.047 1 86.19 188 TRP B N 1
ATOM 4681 C CA . TRP B 1 188 ? 22.828 9.344 6.316 1 86.19 188 TRP B CA 1
ATOM 4682 C C . TRP B 1 188 ? 21.406 9.281 6.848 1 86.19 188 TRP B C 1
ATOM 4684 O O . TRP B 1 188 ? 20.734 8.258 6.715 1 86.19 188 TRP B O 1
ATOM 4694 N N . ASN B 1 189 ? 20.953 10.352 7.438 1 90.31 189 ASN B N 1
ATOM 4695 C CA . ASN B 1 189 ? 19.609 10.305 7.984 1 90.31 189 ASN B CA 1
ATOM 4696 C C . ASN B 1 189 ? 18.781 11.516 7.551 1 90.31 189 ASN B C 1
ATOM 4698 O O . ASN B 1 189 ? 17.703 11.758 8.078 1 90.31 189 ASN B O 1
ATOM 4702 N N . GLY B 1 190 ? 19.312 12.305 6.605 1 91.44 190 GLY B N 1
ATOM 4703 C CA . GLY B 1 190 ? 18.656 13.531 6.172 1 91.44 190 GLY B CA 1
ATOM 4704 C C . GLY B 1 190 ? 17.266 13.305 5.613 1 91.44 190 GLY B C 1
ATOM 4705 O O . GLY B 1 190 ? 16.328 14.039 5.941 1 91.44 190 GLY B O 1
ATOM 4706 N N . LYS B 1 191 ? 17.078 12.312 4.797 1 94.06 191 LYS B N 1
ATOM 4707 C CA . LYS B 1 191 ? 15.781 11.969 4.23 1 94.06 191 LYS B CA 1
ATOM 4708 C C . LYS B 1 191 ? 14.781 11.625 5.324 1 94.06 191 LYS B C 1
ATOM 4710 O O . LYS B 1 191 ? 13.641 12.094 5.305 1 94.06 191 LYS B O 1
ATOM 4715 N N . ALA B 1 192 ? 15.312 10.859 6.27 1 94.19 192 ALA B N 1
ATOM 4716 C CA . ALA B 1 192 ? 14.445 10.406 7.355 1 94.19 192 ALA B CA 1
ATOM 4717 C C . ALA B 1 192 ? 14.031 11.57 8.25 1 94.19 192 ALA B C 1
ATOM 4719 O O . ALA B 1 192 ? 12.875 11.664 8.664 1 94.19 192 ALA B O 1
ATOM 4720 N N . VAL B 1 193 ? 14.953 12.398 8.508 1 90.69 193 VAL B N 1
ATOM 4721 C CA . VAL B 1 193 ? 14.703 13.555 9.359 1 90.69 193 VAL B CA 1
ATOM 4722 C C . VAL B 1 193 ? 13.664 14.469 8.711 1 90.69 193 VAL B C 1
ATOM 4724 O O . VAL B 1 193 ? 12.734 14.938 9.367 1 90.69 193 VAL B O 1
ATOM 4727 N N . PHE B 1 194 ? 13.805 14.688 7.5 1 91.88 194 PHE B N 1
ATOM 4728 C CA . PHE B 1 194 ? 12.844 15.5 6.77 1 91.88 194 PHE B CA 1
ATOM 4729 C C . PHE B 1 194 ? 11.461 14.867 6.805 1 91.88 194 PHE B C 1
ATOM 4731 O O . PHE B 1 194 ? 10.469 15.539 7.105 1 91.88 194 PHE B O 1
ATOM 4738 N N . ALA B 1 195 ? 11.406 13.633 6.422 1 94.69 195 ALA B N 1
ATOM 4739 C CA . ALA B 1 195 ? 10.125 12.938 6.348 1 94.69 195 ALA B CA 1
ATOM 4740 C C . ALA B 1 195 ? 9.422 12.93 7.703 1 94.69 195 ALA B C 1
ATOM 4742 O O . ALA B 1 195 ? 8.219 13.188 7.785 1 94.69 195 ALA B O 1
ATOM 4743 N N . PHE B 1 196 ? 10.156 12.664 8.695 1 93.75 196 PHE B N 1
ATOM 4744 C CA . PHE B 1 196 ? 9.555 12.625 10.023 1 93.75 196 PHE B CA 1
ATOM 4745 C C . PHE B 1 196 ? 9.07 14.008 10.438 1 93.75 196 PHE B C 1
ATOM 4747 O O . PHE B 1 196 ? 8.008 14.141 11.047 1 93.75 196 PHE B O 1
ATOM 4754 N N . SER B 1 197 ? 9.805 14.977 10.148 1 88.56 197 SER B N 1
ATOM 4755 C CA . SER B 1 197 ? 9.375 16.344 10.453 1 88.56 197 SER B CA 1
ATOM 4756 C C . SER B 1 197 ? 8.039 16.656 9.789 1 88.56 197 SER B C 1
ATOM 4758 O O . SER B 1 197 ? 7.195 17.344 10.383 1 88.56 197 SER B O 1
ATOM 4760 N N . SER B 1 198 ? 7.887 16.234 8.586 1 91.38 198 SER B N 1
ATOM 4761 C CA . SER B 1 198 ? 6.617 16.422 7.887 1 91.38 198 SER B CA 1
ATOM 4762 C C . SER B 1 198 ? 5.488 15.664 8.586 1 91.38 198 SER B C 1
ATOM 4764 O O . SER B 1 198 ? 4.371 16.172 8.688 1 91.38 198 SER B O 1
ATOM 4766 N N . LEU B 1 199 ? 5.809 14.477 9.047 1 93.81 199 LEU B N 1
ATOM 4767 C CA . LEU B 1 199 ? 4.812 13.672 9.75 1 93.81 199 LEU B CA 1
ATOM 4768 C C . LEU B 1 199 ? 4.406 14.344 11.055 1 93.81 199 LEU B C 1
ATOM 4770 O O . LEU B 1 199 ? 3.24 14.273 11.461 1 93.81 199 LEU B O 1
ATOM 4774 N N . VAL B 1 200 ? 5.34 14.938 11.703 1 89.19 200 VAL B N 1
ATOM 4775 C CA . VAL B 1 200 ? 5.066 15.633 12.953 1 89.19 200 VAL B CA 1
ATOM 4776 C C . VAL B 1 200 ? 4.066 16.766 12.711 1 89.19 200 VAL B C 1
ATOM 4778 O O . VAL B 1 200 ? 3.17 16.984 13.531 1 89.19 200 VAL B O 1
ATOM 4781 N N . ALA B 1 201 ? 4.227 17.422 11.617 1 88.44 201 ALA B N 1
ATOM 4782 C CA . ALA B 1 201 ? 3.295 18.5 11.281 1 88.44 201 ALA B CA 1
ATOM 4783 C C . ALA B 1 201 ? 1.88 17.969 11.094 1 88.44 201 ALA B C 1
ATOM 4785 O O . ALA B 1 201 ? 0.916 18.547 11.602 1 88.44 201 ALA B O 1
ATOM 4786 N N . VAL B 1 202 ? 1.725 16.875 10.375 1 92 202 VAL B N 1
ATOM 4787 C CA . VAL B 1 202 ? 0.422 16.266 10.141 1 92 202 VAL B CA 1
ATOM 4788 C C . VAL B 1 202 ? -0.167 15.789 11.469 1 92 202 VAL B C 1
ATOM 4790 O O . VAL B 1 202 ? -1.358 15.984 11.727 1 92 202 VAL B O 1
ATOM 4793 N N . TYR B 1 203 ? 0.708 15.195 12.211 1 90.81 203 TYR B N 1
ATOM 4794 C CA . TYR B 1 203 ? 0.257 14.703 13.516 1 90.81 203 TYR B CA 1
ATOM 4795 C C . TYR B 1 203 ? -0.221 15.859 14.391 1 90.81 203 TYR B C 1
ATOM 4797 O O . TYR B 1 203 ? -1.218 15.727 15.102 1 90.81 203 TYR B O 1
ATOM 4805 N N . ALA B 1 204 ? 0.501 16.906 14.375 1 86.06 204 ALA B N 1
ATOM 4806 C CA . ALA B 1 204 ? 0.136 18.078 15.18 1 86.06 204 ALA B CA 1
ATOM 4807 C C . ALA B 1 204 ? -1.249 18.594 14.797 1 86.06 204 ALA B C 1
ATOM 4809 O O . ALA B 1 204 ? -2.092 18.828 15.664 1 86.06 204 ALA B O 1
ATOM 4810 N N . PHE B 1 205 ? -1.541 18.703 13.562 1 89 205 PHE B N 1
ATOM 4811 C CA . PHE B 1 205 ? -2.848 19.172 13.102 1 89 205 PHE B CA 1
ATOM 4812 C C . PHE B 1 205 ? -3.928 18.141 13.438 1 89 205 PHE B C 1
ATOM 4814 O O . PHE B 1 205 ? -5.062 18.516 13.75 1 89 205 PHE B O 1
ATOM 4821 N N . GLY B 1 206 ? -3.588 16.906 13.367 1 88.5 206 GLY B N 1
ATOM 4822 C CA . GLY B 1 206 ? -4.598 15.867 13.477 1 88.5 206 GLY B CA 1
ATOM 4823 C C . GLY B 1 206 ? -4.898 15.477 14.914 1 88.5 206 GLY B C 1
ATOM 4824 O O . GLY B 1 206 ? -5.973 14.945 15.203 1 88.5 206 GLY B O 1
ATOM 4825 N N . SER B 1 207 ? -3.988 15.57 15.766 1 81.31 207 SER B N 1
ATOM 4826 C CA . SER B 1 207 ? -4.148 15.062 17.125 1 81.31 207 SER B CA 1
ATOM 4827 C C . SER B 1 207 ? -4.871 16.062 18.016 1 81.31 207 SER B C 1
ATOM 4829 O O . SER B 1 207 ? -5.512 15.688 19 1 81.31 207 SER B O 1
ATOM 4831 N N . LEU B 1 208 ? -4.652 17.297 17.953 1 64.75 208 LEU B N 1
ATOM 4832 C CA . LEU B 1 208 ? -5.066 18.297 18.922 1 64.75 208 LEU B CA 1
ATOM 4833 C C . LEU B 1 208 ? -6.566 18.547 18.844 1 64.75 208 LEU B C 1
ATOM 4835 O O . LEU B 1 208 ? -7.141 19.203 19.719 1 64.75 208 LEU B O 1
ATOM 4839 N N . HIS B 1 209 ? -7.289 17.922 17.938 1 55.66 209 HIS B N 1
ATOM 4840 C CA . HIS B 1 209 ? -8.672 18.375 17.844 1 55.66 209 HIS B CA 1
ATOM 4841 C C . HIS B 1 209 ? -9.523 17.781 18.969 1 55.66 209 HIS B C 1
ATOM 4843 O O . HIS B 1 209 ? -10.516 18.391 19.375 1 55.66 209 HIS B O 1
ATOM 4849 N N . ASN B 1 210 ? -9.156 16.641 19.406 1 52.91 210 ASN B N 1
ATOM 4850 C CA . ASN B 1 210 ? -10.164 15.93 20.188 1 52.91 210 ASN B CA 1
ATOM 4851 C C . ASN B 1 210 ? -10.227 16.453 21.625 1 52.91 210 ASN B C 1
ATOM 4853 O O . ASN B 1 210 ? -11.016 15.961 22.438 1 52.91 210 ASN B O 1
ATOM 4857 N N . GLN B 1 211 ? -9.516 17.578 21.828 1 54.75 211 GLN B N 1
ATOM 4858 C CA . GLN B 1 211 ? -9.617 17.891 23.25 1 54.75 211 GLN B CA 1
ATOM 4859 C C . GLN B 1 211 ? -10.602 19.031 23.484 1 54.75 211 GLN B C 1
ATOM 4861 O O . GLN B 1 211 ? -10.328 20.188 23.156 1 54.75 211 GLN B O 1
ATOM 4866 N N . GLU B 1 212 ? -11.922 18.719 23.453 1 53.16 212 GLU B N 1
ATOM 4867 C CA . GLU B 1 212 ? -13.008 19.656 23.688 1 53.16 212 GLU B CA 1
ATOM 4868 C C . GLU B 1 212 ? -12.578 20.766 24.641 1 53.16 212 GLU B C 1
ATOM 4870 O O . GLU B 1 212 ? -13.039 21.906 24.531 1 53.16 212 GLU B O 1
ATOM 4875 N N . MET B 1 213 ? -11.625 20.469 25.484 1 57.69 213 MET B N 1
ATOM 4876 C CA . MET B 1 213 ? -11.43 21.438 26.562 1 57.69 213 MET B CA 1
ATOM 4877 C C . MET B 1 213 ? -10.195 22.297 26.297 1 57.69 213 MET B C 1
ATOM 4879 O O . MET B 1 213 ? -9.883 23.203 27.078 1 57.69 213 MET B O 1
ATOM 4883 N N . SER B 1 214 ? -9.773 22.219 25.062 1 77.06 214 SER B N 1
ATOM 4884 C CA . SER B 1 214 ? -8.523 22.953 24.938 1 77.06 214 SER B CA 1
ATOM 4885 C C . SER B 1 214 ? -8.734 24.281 24.234 1 77.06 214 SER B C 1
ATOM 4887 O O . SER B 1 214 ? -9.781 24.516 23.625 1 77.06 214 SER B O 1
ATOM 4889 N N . ASP B 1 215 ? -7.984 25.328 24.609 1 87.88 215 ASP B N 1
ATOM 4890 C CA . ASP B 1 215 ? -7.969 26.641 23.953 1 87.88 215 ASP B CA 1
ATOM 4891 C C . ASP B 1 215 ? -7.48 26.531 22.516 1 87.88 215 ASP B C 1
ATOM 4893 O O . ASP B 1 215 ? -6.293 26.312 22.266 1 87.88 215 ASP B O 1
ATOM 4897 N N . PRO B 1 216 ? -8.406 26.719 21.594 1 91.06 216 PRO B N 1
ATOM 4898 C CA . PRO B 1 216 ? -8.055 26.531 20.188 1 91.06 216 PRO B CA 1
ATOM 4899 C C . PRO B 1 216 ? -6.934 27.469 19.734 1 91.06 216 PRO B C 1
ATOM 4901 O O . PRO B 1 216 ? -6.137 27.094 18.859 1 91.06 216 PRO B O 1
ATOM 4904 N N . ILE B 1 217 ? -6.875 28.672 20.266 1 93.62 217 ILE B N 1
ATOM 4905 C CA . ILE B 1 217 ? -5.848 29.625 19.875 1 93.62 217 ILE B CA 1
ATOM 4906 C C . ILE B 1 217 ? -4.484 29.141 20.359 1 93.62 217 ILE B C 1
ATOM 4908 O O . ILE B 1 217 ? -3.488 29.234 19.641 1 93.62 217 ILE B O 1
ATOM 4912 N N . GLN B 1 218 ? -4.492 28.672 21.562 1 88.75 218 GLN B N 1
ATOM 4913 C CA . GLN B 1 218 ? -3.25 28.109 22.094 1 88.75 218 GLN B CA 1
ATOM 4914 C C . GLN B 1 218 ? -2.809 26.891 21.281 1 88.75 218 GLN B C 1
ATOM 4916 O O . GLN B 1 218 ? -1.615 26.703 21.047 1 88.75 218 GLN B O 1
ATOM 4921 N N . ASP B 1 219 ? -3.746 26.078 20.906 1 87.19 219 ASP B N 1
ATOM 4922 C CA . ASP B 1 219 ? -3.447 24.859 20.156 1 87.19 219 ASP B CA 1
ATOM 4923 C C . ASP B 1 219 ? -2.83 25.188 18.812 1 87.19 219 ASP B C 1
ATOM 4925 O O . ASP B 1 219 ? -1.818 24.594 18.422 1 87.19 219 ASP B O 1
ATOM 4929 N N . ILE B 1 220 ? -3.465 26.062 18.078 1 92 220 ILE B N 1
ATOM 4930 C CA . ILE B 1 220 ? -2.961 26.391 16.766 1 92 220 ILE B CA 1
ATOM 4931 C C . ILE B 1 220 ? -1.605 27.094 16.875 1 92 220 ILE B C 1
ATOM 4933 O O . ILE B 1 220 ? -0.735 26.922 16.031 1 92 220 ILE B O 1
ATOM 4937 N N . TYR B 1 221 ? -1.478 27.906 17.938 1 90.94 221 TYR B N 1
ATOM 4938 C CA . TYR B 1 221 ? -0.183 28.531 18.203 1 90.94 221 TYR B CA 1
ATOM 4939 C C . TYR B 1 221 ? 0.907 27.469 18.344 1 90.94 221 TYR B C 1
ATOM 4941 O O . TYR B 1 221 ? 1.982 27.594 17.75 1 90.94 221 TYR B O 1
ATOM 4949 N N . GLN B 1 222 ? 0.625 26.484 19.062 1 85.19 222 GLN B N 1
ATOM 4950 C CA . GLN B 1 222 ? 1.589 25.406 19.281 1 85.19 222 GLN B CA 1
ATOM 4951 C C . GLN B 1 222 ? 1.926 24.688 17.969 1 85.19 222 GLN B C 1
ATOM 4953 O O . GLN B 1 222 ? 3.074 24.312 17.75 1 85.19 222 GLN B O 1
ATOM 4958 N N . ILE B 1 223 ? 0.97 24.469 17.188 1 88.94 223 ILE B N 1
ATOM 4959 C CA . ILE B 1 223 ? 1.167 23.828 15.883 1 88.94 223 ILE B CA 1
ATOM 4960 C C . ILE B 1 223 ? 2.098 24.688 15.023 1 88.94 223 ILE B C 1
ATOM 4962 O O . ILE B 1 223 ? 3.037 24.172 14.422 1 88.94 223 ILE B O 1
ATOM 4966 N N . LEU B 1 224 ? 1.849 25.984 15 1 91.56 224 LEU B N 1
ATOM 4967 C CA . LEU B 1 224 ? 2.658 26.906 14.195 1 91.56 224 LEU B CA 1
ATOM 4968 C C . LEU B 1 224 ? 4.109 26.891 14.664 1 91.56 224 LEU B C 1
ATOM 4970 O O . LEU B 1 224 ? 5.027 26.844 13.844 1 91.56 224 LEU B O 1
ATOM 4974 N N . VAL B 1 225 ? 4.281 26.906 15.969 1 87.69 225 VAL B N 1
ATOM 4975 C CA . VAL B 1 225 ? 5.621 26.906 16.547 1 87.69 225 VAL B CA 1
ATOM 4976 C C . VAL B 1 225 ? 6.332 25.609 16.203 1 87.69 225 VAL B C 1
ATOM 4978 O O . VAL B 1 225 ? 7.52 25.609 15.867 1 87.69 225 VAL B O 1
ATOM 4981 N N . LEU B 1 226 ? 5.609 24.547 16.281 1 83.5 226 LEU B N 1
ATOM 4982 C CA . LEU B 1 226 ? 6.168 23.234 15.984 1 83.5 226 LEU B CA 1
ATOM 4983 C C . LEU B 1 226 ? 6.625 23.141 14.531 1 83.5 226 LEU B C 1
ATOM 4985 O O . LEU B 1 226 ? 7.727 22.672 14.242 1 83.5 226 LEU B O 1
ATOM 4989 N N . ILE B 1 227 ? 5.793 23.516 13.656 1 87.44 227 ILE B N 1
ATOM 4990 C CA . ILE B 1 227 ? 6.094 23.469 12.227 1 87.44 227 ILE B CA 1
ATOM 4991 C C . ILE B 1 227 ? 7.297 24.359 11.922 1 87.44 227 ILE B C 1
ATOM 4993 O O . ILE B 1 227 ? 8.195 23.953 11.172 1 87.44 227 ILE B O 1
ATOM 4997 N N . ARG B 1 228 ? 7.332 25.469 12.492 1 85.81 228 ARG B N 1
ATOM 4998 C CA . ARG B 1 228 ? 8.461 26.375 12.32 1 85.81 228 ARG B CA 1
ATOM 4999 C C . ARG B 1 228 ? 9.758 25.734 12.82 1 85.81 228 ARG B C 1
ATOM 5001 O O . ARG B 1 228 ? 10.797 25.844 12.172 1 85.81 228 ARG B O 1
ATOM 5008 N N . GLY B 1 229 ? 9.742 25.125 13.938 1 76.25 229 GLY B N 1
ATOM 5009 C CA . GLY B 1 229 ? 10.906 24.469 14.516 1 76.25 229 GLY B CA 1
ATOM 5010 C C . GLY B 1 229 ? 11.453 23.359 13.633 1 76.25 229 GLY B C 1
ATOM 5011 O O . GLY B 1 229 ? 12.672 23.203 13.523 1 76.25 229 GLY B O 1
ATOM 5012 N N . THR B 1 230 ? 10.617 22.625 12.953 1 77.38 230 THR B N 1
ATOM 5013 C CA . THR B 1 230 ? 11.039 21.531 12.094 1 77.38 230 THR B CA 1
ATOM 5014 C C . THR B 1 230 ? 11.719 22.062 10.836 1 77.38 230 THR B C 1
ATOM 5016 O O . THR B 1 230 ? 12.562 21.375 10.25 1 77.38 230 THR B O 1
ATOM 5019 N N . ASN B 1 231 ? 11.352 23.266 10.453 1 78.25 231 ASN B N 1
ATOM 5020 C CA . ASN B 1 231 ? 11.953 23.859 9.25 1 78.25 231 ASN B CA 1
ATOM 5021 C C . ASN B 1 231 ? 13.453 24.062 9.422 1 78.25 231 ASN B C 1
ATOM 5023 O O . ASN B 1 231 ? 14.211 23.984 8.453 1 78.25 231 ASN B O 1
ATOM 5027 N N . GLN B 1 232 ? 13.914 24.375 10.57 1 75 232 GLN B N 1
ATOM 5028 C CA . GLN B 1 232 ? 15.344 24.531 10.812 1 75 232 GLN B CA 1
ATOM 5029 C C . GLN B 1 232 ? 16.094 23.25 10.492 1 75 232 GLN B C 1
ATOM 5031 O O . GLN B 1 232 ? 17.203 23.297 9.953 1 75 232 GLN B O 1
ATOM 5036 N N . ILE B 1 233 ? 15.43 22.25 10.719 1 74 233 ILE B N 1
ATOM 5037 C CA . ILE B 1 233 ? 16.016 20.938 10.453 1 74 233 ILE B CA 1
ATOM 5038 C C . ILE B 1 233 ? 15.992 20.656 8.953 1 74 233 ILE B C 1
ATOM 5040 O O . ILE B 1 233 ? 16.969 20.172 8.398 1 74 233 ILE B O 1
ATOM 5044 N N . VAL B 1 234 ? 14.875 21.031 8.375 1 76.62 234 VAL B N 1
ATOM 5045 C CA . VAL B 1 234 ? 14.695 20.781 6.945 1 76.62 234 VAL B CA 1
ATOM 5046 C C . VAL B 1 234 ? 15.727 21.562 6.148 1 76.62 234 VAL B C 1
ATOM 5048 O O . VAL B 1 234 ? 16.297 21.062 5.172 1 76.62 234 VAL B O 1
ATOM 5051 N N . ALA B 1 235 ? 16.016 22.703 6.605 1 79.12 235 ALA B N 1
ATOM 5052 C CA . ALA B 1 235 ? 16.984 23.547 5.922 1 79.12 235 ALA B CA 1
ATOM 5053 C C . ALA B 1 235 ? 18.375 22.938 5.957 1 79.12 235 ALA B C 1
ATOM 5055 O O . ALA B 1 235 ? 19.156 23.062 5.004 1 79.12 235 ALA B O 1
ATOM 5056 N N . ARG B 1 236 ? 18.656 22.203 6.941 1 80.62 236 ARG B N 1
ATOM 5057 C CA . ARG B 1 236 ? 19.969 21.594 7.129 1 80.62 236 ARG B CA 1
ATOM 5058 C C . ARG B 1 236 ? 20.141 20.391 6.203 1 80.62 236 ARG B C 1
ATOM 5060 O O . ARG B 1 236 ? 21.266 20.031 5.855 1 80.62 236 ARG B O 1
ATOM 5067 N N . VAL B 1 237 ? 19.062 19.844 5.777 1 85.81 237 VAL B N 1
ATOM 5068 C CA . VAL B 1 237 ? 19.188 18.594 5.027 1 85.81 237 VAL B CA 1
ATOM 5069 C C . VAL B 1 237 ? 18.703 18.797 3.596 1 85.81 237 VAL B C 1
ATOM 5071 O O . VAL B 1 237 ? 18.609 17.844 2.816 1 85.81 237 VAL B O 1
ATOM 5074 N N . SER B 1 238 ? 18.422 19.984 3.211 1 85.44 238 SER B N 1
ATOM 5075 C CA . SER B 1 238 ? 17.812 20.281 1.919 1 85.44 238 SER B CA 1
ATOM 5076 C C . SER B 1 238 ? 18.703 19.828 0.768 1 85.44 238 SER B C 1
ATOM 5078 O O . SER B 1 238 ? 18.203 19.281 -0.227 1 85.44 238 SER B O 1
ATOM 5080 N N . GLN B 1 239 ? 19.953 20 0.886 1 86.5 239 GLN B N 1
ATOM 5081 C CA . GLN B 1 239 ? 20.875 19.594 -0.174 1 86.5 239 GLN B CA 1
ATOM 5082 C C . GLN B 1 239 ? 20.891 18.078 -0.345 1 86.5 239 GLN B C 1
ATOM 5084 O O . GLN B 1 239 ? 20.875 17.578 -1.471 1 86.5 239 GLN B O 1
ATOM 5089 N N . THR B 1 240 ? 20.859 17.438 0.734 1 87.31 240 THR B N 1
ATOM 5090 C CA . THR B 1 240 ? 20.812 15.977 0.711 1 87.31 240 THR B CA 1
ATOM 5091 C C . THR B 1 240 ? 19.562 15.484 -0.001 1 87.31 240 THR B C 1
ATOM 5093 O O . THR B 1 240 ? 19.609 14.523 -0.767 1 87.31 240 THR B O 1
ATOM 5096 N N . LEU B 1 241 ? 18.484 16.125 0.208 1 89.44 241 LEU B N 1
ATOM 5097 C CA . LEU B 1 241 ? 17.203 15.734 -0.386 1 89.44 241 LEU B CA 1
ATOM 5098 C C . LEU B 1 241 ? 17.219 15.961 -1.894 1 89.44 241 LEU B C 1
ATOM 5100 O O . LEU B 1 241 ? 16.734 15.117 -2.656 1 89.44 241 LEU B O 1
ATOM 5104 N N . LEU B 1 242 ? 17.812 17.047 -2.291 1 89.06 242 LEU B N 1
ATOM 5105 C CA . LEU B 1 242 ? 17.828 17.406 -3.703 1 89.06 242 LEU B CA 1
ATOM 5106 C C . LEU B 1 242 ? 18.656 16.406 -4.512 1 89.06 242 LEU B C 1
ATOM 5108 O O . LEU B 1 242 ? 18.375 16.172 -5.691 1 89.06 242 LEU B O 1
ATOM 5112 N N . GLU B 1 243 ? 19.531 15.828 -3.846 1 90.56 243 GLU B N 1
ATOM 5113 C CA . GLU B 1 243 ? 20.422 14.867 -4.508 1 90.56 243 GLU B CA 1
ATOM 5114 C C . GLU B 1 243 ? 19.906 13.445 -4.348 1 90.56 243 GLU B C 1
ATOM 5116 O O . GLU B 1 243 ? 20.562 12.492 -4.789 1 90.56 243 GLU B O 1
ATOM 5121 N N . SER B 1 244 ? 18.781 13.336 -3.768 1 91.12 244 SER B N 1
ATOM 5122 C CA . SER B 1 244 ? 18.234 12.008 -3.508 1 91.12 244 SER B CA 1
ATOM 5123 C C . SER B 1 244 ? 16.953 11.766 -4.289 1 91.12 244 SER B C 1
ATOM 5125 O O . SER B 1 244 ? 16.516 12.625 -5.066 1 91.12 244 SER B O 1
ATOM 5127 N N . ASP B 1 245 ? 16.359 10.633 -4.082 1 91.12 245 ASP B N 1
ATOM 5128 C CA . ASP B 1 245 ? 15.102 10.289 -4.723 1 91.12 245 ASP B CA 1
ATOM 5129 C C . ASP B 1 245 ? 13.922 10.969 -4.027 1 91.12 245 ASP B C 1
ATOM 5131 O O . ASP B 1 245 ? 12.773 10.828 -4.457 1 91.12 245 ASP B O 1
ATOM 5135 N N . PHE B 1 246 ? 14.242 11.797 -3.053 1 93.06 246 PHE B N 1
ATOM 5136 C CA . PHE B 1 246 ? 13.211 12.602 -2.398 1 93.06 246 PHE B CA 1
ATOM 5137 C C . PHE B 1 246 ? 13.102 13.969 -3.051 1 93.06 246 PHE B C 1
ATOM 5139 O O . PHE B 1 246 ? 12.266 14.789 -2.66 1 93.06 246 PHE B O 1
ATOM 5146 N N . ALA B 1 247 ? 13.805 14.242 -4.09 1 91.38 247 ALA B N 1
ATOM 5147 C CA . ALA B 1 247 ? 13.93 15.555 -4.719 1 91.38 247 ALA B CA 1
ATOM 5148 C C . ALA B 1 247 ? 12.562 16.094 -5.117 1 91.38 247 ALA B C 1
ATOM 5150 O O . ALA B 1 247 ? 12.305 17.297 -4.992 1 91.38 247 ALA B O 1
ATOM 5151 N N . PRO B 1 248 ? 11.641 15.258 -5.582 1 89.88 248 PRO B N 1
ATOM 5152 C CA . PRO B 1 248 ? 10.328 15.773 -5.977 1 89.88 248 PRO B CA 1
ATOM 5153 C C . PRO B 1 248 ? 9.602 16.484 -4.836 1 89.88 248 PRO B C 1
ATOM 5155 O O . PRO B 1 248 ? 8.75 17.344 -5.078 1 89.88 248 PRO B O 1
ATOM 5158 N N . LEU B 1 249 ? 9.914 16.141 -3.617 1 88.62 249 LEU B N 1
ATOM 5159 C CA . LEU B 1 249 ? 9.242 16.75 -2.471 1 88.62 249 LEU B CA 1
ATOM 5160 C C . LEU B 1 249 ? 9.617 18.219 -2.336 1 88.62 249 LEU B C 1
ATOM 5162 O O . LEU B 1 249 ? 8.883 19 -1.721 1 88.62 249 LEU B O 1
ATOM 5166 N N . LEU B 1 250 ? 10.758 18.562 -2.889 1 84.94 250 LEU B N 1
ATOM 5167 C CA . LEU B 1 250 ? 11.242 19.938 -2.746 1 84.94 250 LEU B CA 1
ATOM 5168 C C . LEU B 1 250 ? 10.906 20.766 -3.984 1 84.94 250 LEU B C 1
ATOM 5170 O O . LEU B 1 250 ? 11.086 21.984 -3.988 1 84.94 250 LEU B O 1
ATOM 5174 N N . GLN B 1 251 ? 10.453 20.078 -4.957 1 76.94 251 GLN B N 1
ATOM 5175 C CA . GLN B 1 251 ? 10.141 20.781 -6.199 1 76.94 251 GLN B CA 1
ATOM 5176 C C . GLN B 1 251 ? 8.711 21.312 -6.18 1 76.94 251 GLN B C 1
ATOM 5178 O O . GLN B 1 251 ? 7.75 20.547 -6.258 1 76.94 251 GLN B O 1
ATOM 5183 N N . VAL B 1 252 ? 8.586 22.516 -5.688 1 68.75 252 VAL B N 1
ATOM 5184 C CA . VAL B 1 252 ? 7.262 23.125 -5.633 1 68.75 252 VAL B CA 1
ATOM 5185 C C . VAL B 1 252 ? 7.023 23.953 -6.898 1 68.75 252 VAL B C 1
ATOM 5187 O O . VAL B 1 252 ? 7.914 24.656 -7.363 1 68.75 252 VAL B O 1
ATOM 5190 N N . ASN B 1 253 ? 5.945 23.562 -7.539 1 63.47 253 ASN B N 1
ATOM 5191 C CA . ASN B 1 253 ? 5.578 24.312 -8.742 1 63.47 253 ASN B CA 1
ATOM 5192 C C . ASN B 1 253 ? 5.289 25.781 -8.422 1 63.47 253 ASN B C 1
ATOM 5194 O O . ASN B 1 253 ? 4.766 26.094 -7.355 1 63.47 253 ASN B O 1
ATOM 5198 N N . GLU B 1 254 ? 5.922 26.547 -9.195 1 64.38 254 GLU B N 1
ATOM 5199 C CA . GLU B 1 254 ? 5.629 27.984 -9.094 1 64.38 254 GLU B CA 1
ATOM 5200 C C . GLU B 1 254 ? 4.273 28.312 -9.703 1 64.38 254 GLU B C 1
ATOM 5202 O O . GLU B 1 254 ? 4.004 27.953 -10.852 1 64.38 254 GLU B O 1
ATOM 5207 N N . TYR B 1 255 ? 3.393 28.422 -8.773 1 62.72 255 TYR B N 1
ATOM 5208 C CA . TYR B 1 255 ? 2.066 28.766 -9.273 1 62.72 255 TYR B CA 1
ATOM 5209 C C . TYR B 1 255 ? 1.849 30.281 -9.227 1 62.72 255 TYR B C 1
ATOM 5211 O O . TYR B 1 255 ? 2.238 30.938 -8.266 1 62.72 255 TYR B O 1
ATOM 5219 N N . ARG B 1 256 ? 1.82 30.891 -10.32 1 65 256 ARG B N 1
ATOM 5220 C CA . ARG B 1 256 ? 1.509 32.312 -10.344 1 65 256 ARG B CA 1
ATOM 5221 C C . ARG B 1 256 ? 0.068 32.562 -10.781 1 65 256 ARG B C 1
ATOM 5223 O O . ARG B 1 256 ? -0.208 32.688 -11.969 1 65 256 ARG B O 1
ATOM 5230 N N . ASN B 1 257 ? -0.793 32.156 -9.859 1 71.94 257 ASN B N 1
ATOM 5231 C CA . ASN B 1 257 ? -2.158 32.438 -10.281 1 71.94 257 ASN B CA 1
ATOM 5232 C C . ASN B 1 257 ? -2.717 33.656 -9.531 1 71.94 257 ASN B C 1
ATOM 5234 O O . ASN B 1 257 ? -2.217 34.031 -8.469 1 71.94 257 ASN B O 1
ATOM 5238 N N . GLU B 1 258 ? -3.652 34.219 -10.164 1 83.44 258 GLU B N 1
ATOM 5239 C CA . GLU B 1 258 ? -4.375 35.344 -9.562 1 83.44 258 GLU B CA 1
ATOM 5240 C C . GLU B 1 258 ? -5.301 34.875 -8.445 1 83.44 258 GLU B C 1
ATOM 5242 O O . GLU B 1 258 ? -5.902 33.781 -8.547 1 83.44 258 GLU B O 1
ATOM 5247 N N . ILE B 1 259 ? -5.266 35.625 -7.305 1 89.88 259 ILE B N 1
ATOM 5248 C CA . ILE B 1 259 ? -6.16 35.344 -6.191 1 89.88 259 ILE B CA 1
ATOM 5249 C C . ILE B 1 259 ? -7.496 36.062 -6.391 1 89.88 259 ILE B C 1
ATOM 5251 O O . ILE B 1 259 ? -7.551 37.125 -7.012 1 89.88 259 ILE B O 1
ATOM 5255 N N . PRO B 1 260 ? -8.578 35.531 -5.969 1 92.44 260 PRO B N 1
ATOM 5256 C CA . PRO B 1 260 ? -9.891 36.156 -6.074 1 92.44 260 PRO B CA 1
ATOM 5257 C C . PRO B 1 260 ? -9.891 37.594 -5.555 1 92.44 260 PRO B C 1
ATOM 5259 O O . PRO B 1 260 ? -9.164 37.938 -4.613 1 92.44 260 PRO B O 1
ATOM 5262 N N . ALA B 1 261 ? -10.758 38.375 -6.086 1 94 261 ALA B N 1
ATOM 5263 C CA . ALA B 1 261 ? -10.82 39.812 -5.785 1 94 261 ALA B CA 1
ATOM 5264 C C . ALA B 1 261 ? -11.148 40.062 -4.316 1 94 261 ALA B C 1
ATOM 5266 O O . ALA B 1 261 ? -10.625 40.969 -3.697 1 94 261 ALA B O 1
ATOM 5267 N N . ASP B 1 262 ? -12.016 39.344 -3.809 1 94.56 262 ASP B N 1
ATOM 5268 C CA . ASP B 1 262 ? -12.414 39.531 -2.418 1 94.56 262 ASP B CA 1
ATOM 5269 C C . ASP B 1 262 ? -11.266 39.219 -1.466 1 94.56 262 ASP B C 1
ATOM 5271 O O . ASP B 1 262 ? -11.102 39.875 -0.438 1 94.56 262 ASP B O 1
ATOM 5275 N N . THR B 1 263 ? -10.523 38.188 -1.809 1 95.69 263 THR B N 1
ATOM 5276 C CA . THR B 1 263 ? -9.352 37.844 -1.013 1 95.69 263 THR B CA 1
ATOM 5277 C C . THR B 1 263 ? -8.305 38.969 -1.091 1 95.69 263 THR B C 1
ATOM 5279 O O . THR B 1 263 ? -7.707 39.344 -0.077 1 95.69 263 THR B O 1
ATOM 5282 N N . LYS B 1 264 ? -8.094 39.469 -2.236 1 95.75 264 LYS B N 1
ATOM 5283 C CA . LYS B 1 264 ? -7.164 40.562 -2.43 1 95.75 264 LYS B CA 1
ATOM 5284 C C . LYS B 1 264 ? -7.574 41.781 -1.598 1 95.75 264 LYS B C 1
ATOM 5286 O O . LYS B 1 264 ? -6.73 42.438 -0.995 1 95.75 264 LYS B O 1
ATOM 5291 N N . ALA B 1 265 ? -8.852 42.062 -1.631 1 97 265 ALA B N 1
ATOM 5292 C CA . ALA B 1 265 ? -9.375 43.188 -0.86 1 97 265 ALA B CA 1
ATOM 5293 C C . ALA B 1 265 ? -9.18 42.969 0.637 1 97 265 ALA B C 1
ATOM 5295 O O . ALA B 1 265 ? -8.859 43.906 1.372 1 97 265 ALA B O 1
ATOM 5296 N N . ALA B 1 266 ? -9.438 41.812 1.08 1 97.44 266 ALA B N 1
ATOM 5297 C CA . ALA B 1 266 ? -9.266 41.469 2.492 1 97.44 266 ALA B CA 1
ATOM 5298 C C . ALA B 1 266 ? -7.812 41.656 2.924 1 97.44 266 ALA B C 1
ATOM 5300 O O . ALA B 1 266 ? -7.539 42.188 4.004 1 97.44 266 ALA B O 1
ATOM 5301 N N . ILE B 1 267 ? -6.871 41.25 2.094 1 97.75 267 ILE B N 1
ATOM 5302 C CA . ILE B 1 267 ? -5.445 41.375 2.371 1 97.75 267 ILE B CA 1
ATOM 5303 C C . ILE B 1 267 ? -5.059 42.875 2.391 1 97.75 267 ILE B C 1
ATOM 5305 O O . ILE B 1 267 ? -4.297 43.281 3.26 1 97.75 267 ILE B O 1
ATOM 5309 N N . ALA B 1 268 ? -5.578 43.562 1.477 1 97.75 268 ALA B N 1
ATOM 5310 C CA . ALA B 1 268 ? -5.316 45 1.43 1 97.75 268 ALA B CA 1
ATOM 5311 C C . ALA B 1 268 ? -5.824 45.719 2.693 1 97.75 268 ALA B C 1
ATOM 5313 O O . ALA B 1 268 ? -5.184 46.625 3.201 1 97.75 268 ALA B O 1
ATOM 5314 N N . ARG B 1 269 ? -6.938 45.312 3.143 1 97.44 269 ARG B N 1
ATOM 5315 C CA . ARG B 1 269 ? -7.496 45.875 4.367 1 97.44 269 ARG B CA 1
ATOM 5316 C C . ARG B 1 269 ? -6.594 45.594 5.562 1 97.44 269 ARG B C 1
ATOM 5318 O O . ARG B 1 269 ? -6.445 46.438 6.457 1 97.44 269 ARG B O 1
ATOM 5325 N N . LEU B 1 270 ? -6.008 44.375 5.613 1 97.88 270 LEU B N 1
ATOM 5326 C CA . LEU B 1 270 ? -5.074 44.031 6.68 1 97.88 270 LEU B CA 1
ATOM 5327 C C . LEU B 1 270 ? -3.869 44.969 6.664 1 97.88 270 LEU B C 1
ATOM 5329 O O . LEU B 1 270 ? -3.422 45.438 7.719 1 97.88 270 LEU B O 1
ATOM 5333 N N . HIS B 1 271 ? -3.367 45.25 5.453 1 97.81 271 HIS B N 1
ATOM 5334 C CA . HIS B 1 271 ? -2.242 46.188 5.336 1 97.81 271 HIS B CA 1
ATOM 5335 C C . HIS B 1 271 ? -2.617 47.562 5.824 1 97.81 271 HIS B C 1
ATOM 5337 O O . HIS B 1 271 ? -1.84 48.219 6.531 1 97.81 271 HIS B O 1
ATOM 5343 N N . ALA B 1 272 ? -3.805 48 5.426 1 97.12 272 ALA B N 1
ATOM 5344 C CA . ALA B 1 272 ? -4.281 49.312 5.844 1 97.12 272 ALA B CA 1
ATOM 5345 C C . ALA B 1 272 ? -4.426 49.406 7.363 1 97.12 272 ALA B C 1
ATOM 5347 O O . ALA B 1 272 ? -4.082 50.406 7.98 1 97.12 272 ALA B O 1
ATOM 5348 N N . LEU B 1 273 ? -4.934 48.375 7.938 1 96.25 273 LEU B N 1
ATOM 5349 C CA . LEU B 1 273 ? -5.09 48.312 9.383 1 96.25 273 LEU B CA 1
ATOM 5350 C C . LEU B 1 273 ? -3.734 48.344 10.086 1 96.25 273 LEU B C 1
ATOM 5352 O O . LEU B 1 273 ? -3.564 49.031 11.086 1 96.25 273 LEU B O 1
ATOM 5356 N N . ASN B 1 274 ? -2.789 47.594 9.562 1 97.19 274 ASN B N 1
ATOM 5357 C CA . ASN B 1 274 ? -1.441 47.594 10.117 1 97.19 274 ASN B CA 1
ATOM 5358 C C . ASN B 1 274 ? -0.828 48.969 10.109 1 97.19 274 ASN B C 1
ATOM 5360 O O . ASN B 1 274 ? -0.184 49.375 11.078 1 97.19 274 ASN B O 1
ATOM 5364 N N . ASP B 1 275 ? -1.005 49.656 9.016 1 95.56 275 ASP B N 1
ATOM 5365 C CA . ASP B 1 275 ? -0.435 51 8.844 1 95.56 275 ASP B CA 1
ATOM 5366 C C . ASP B 1 275 ? -1.071 52 9.812 1 95.56 275 ASP B C 1
ATOM 5368 O O . ASP B 1 275 ? -0.434 52.969 10.211 1 95.56 275 ASP B O 1
ATOM 5372 N N . SER B 1 276 ? -2.309 51.719 1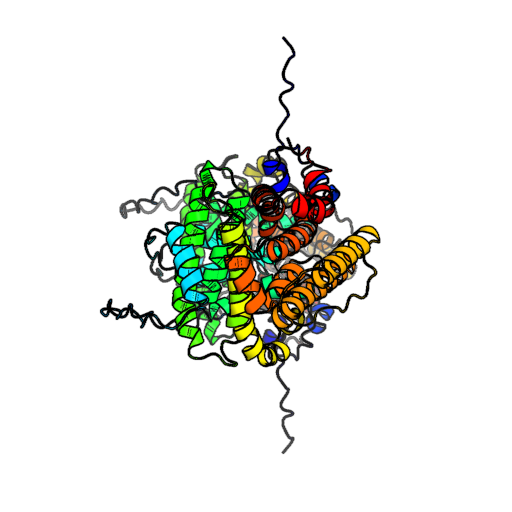0.203 1 93.69 276 SER B N 1
ATOM 5373 C CA . SER B 1 276 ? -3.059 52.688 11.031 1 93.69 276 SER B CA 1
ATOM 5374 C C . SER B 1 276 ? -2.781 52.438 12.516 1 93.69 276 SER B C 1
ATOM 5376 O O . SER B 1 276 ? -3.074 53.312 13.344 1 93.69 276 SER B O 1
ATOM 5378 N N . LEU B 1 277 ? -2.168 51.312 12.836 1 91.94 277 LEU B N 1
ATOM 5379 C CA . LEU B 1 277 ? -1.923 51 14.234 1 91.94 277 LEU B CA 1
ATOM 5380 C C . LEU B 1 277 ? -0.819 51.875 14.812 1 91.94 277 LEU B C 1
ATOM 5382 O O . LEU B 1 277 ? 0.138 52.219 14.117 1 91.94 277 LEU B O 1
ATOM 5386 N N . GLN B 1 278 ? -1.034 52.281 16 1 88.5 278 GLN B N 1
ATOM 5387 C CA . GLN B 1 278 ? -0.022 53.062 16.703 1 88.5 278 GLN B CA 1
ATOM 5388 C C . GLN B 1 278 ? 0.977 52.156 17.422 1 88.5 278 GLN B C 1
ATOM 5390 O O . GLN B 1 278 ? 0.96 52.062 18.656 1 88.5 278 GLN B O 1
ATOM 5395 N N . GLU B 1 279 ? 1.782 51.438 16.766 1 89.81 279 GLU B N 1
ATOM 5396 C CA . GLU B 1 279 ? 2.793 50.531 17.297 1 89.81 279 GLU B CA 1
ATOM 5397 C C . GLU B 1 279 ? 4.18 50.875 16.75 1 89.81 279 GLU B C 1
ATOM 5399 O O . GLU B 1 279 ? 4.328 51.781 15.945 1 89.81 279 GLU B O 1
ATOM 5404 N N . GLY B 1 280 ? 5.242 50.312 17.219 1 90.69 280 GLY B N 1
ATOM 5405 C CA . GLY B 1 280 ? 6.617 50.531 16.797 1 90.69 280 GLY B CA 1
ATOM 5406 C C . GLY B 1 280 ? 6.926 49.906 15.445 1 90.69 280 GLY B C 1
ATOM 5407 O O . GLY B 1 280 ? 6.168 49.062 14.953 1 90.69 280 GLY B O 1
ATOM 5408 N N . PRO B 1 281 ? 7.996 50.344 14.805 1 93.94 281 PRO B N 1
ATOM 5409 C CA . PRO B 1 281 ? 8.367 49.875 13.469 1 93.94 281 PRO B CA 1
ATOM 5410 C C . PRO B 1 281 ? 8.57 48.375 13.422 1 93.94 281 PRO B C 1
ATOM 5412 O O . PRO B 1 281 ? 8.25 47.719 12.414 1 93.94 281 PRO B O 1
ATOM 5415 N N . GLU B 1 282 ? 9.094 47.812 14.5 1 95 282 GLU B N 1
ATOM 5416 C CA . GLU B 1 282 ? 9.344 46.375 14.531 1 95 282 GLU B CA 1
ATOM 5417 C C . GLU B 1 282 ? 8.031 45.594 14.508 1 95 282 GLU B C 1
ATOM 5419 O O . GLU B 1 282 ? 7.945 44.531 13.875 1 95 282 GLU B O 1
ATOM 5424 N N . SER B 1 283 ? 7.094 46.062 15.203 1 95.19 283 SER B N 1
ATOM 5425 C CA . SER B 1 283 ? 5.773 45.438 15.211 1 95.19 283 SER B CA 1
ATOM 5426 C C . SER B 1 283 ? 5.117 45.5 13.836 1 95.19 283 SER B C 1
ATOM 5428 O O . SER B 1 283 ? 4.562 44.531 13.359 1 95.19 283 SER B O 1
ATOM 5430 N N . HIS B 1 284 ? 5.223 46.719 13.211 1 96.44 284 HIS B N 1
ATOM 5431 C CA . HIS B 1 284 ? 4.672 46.875 11.875 1 96.44 284 HIS B CA 1
ATOM 5432 C C . HIS B 1 284 ? 5.316 45.906 10.883 1 96.44 284 HIS B C 1
ATOM 5434 O O . HIS B 1 284 ? 4.629 45.344 10.039 1 96.44 284 HIS B O 1
ATOM 5440 N N . LYS B 1 285 ? 6.594 45.812 11.016 1 97.12 285 LYS B N 1
ATOM 5441 C CA . LYS B 1 285 ? 7.336 44.938 10.117 1 97.12 285 LYS B CA 1
ATOM 5442 C C . LYS B 1 285 ? 6.922 43.469 10.312 1 97.12 285 LYS B C 1
ATOM 5444 O O . LYS B 1 285 ? 6.758 42.719 9.344 1 97.12 285 LYS B O 1
ATOM 5449 N N . ALA B 1 286 ? 6.797 43 11.523 1 97.25 286 ALA B N 1
ATOM 5450 C CA . ALA B 1 286 ? 6.398 41.625 11.836 1 97.25 286 ALA B CA 1
ATOM 5451 C C . ALA B 1 286 ? 5.016 41.312 11.266 1 97.25 286 ALA B C 1
ATOM 5453 O O . ALA B 1 286 ? 4.809 40.25 10.664 1 97.25 286 ALA B O 1
ATOM 5454 N N . HIS B 1 287 ? 4.078 42.281 11.508 1 98.06 287 HIS B N 1
ATOM 5455 C CA . HIS B 1 287 ? 2.725 42.094 10.992 1 98.06 287 HIS B CA 1
ATOM 5456 C C . HIS B 1 287 ? 2.711 42.094 9.469 1 98.06 287 HIS B C 1
ATOM 5458 O O . HIS B 1 287 ? 2.031 41.281 8.836 1 98.06 287 HIS B O 1
ATOM 5464 N N . ARG B 1 288 ? 3.449 43.062 8.906 1 98.06 288 ARG B N 1
ATOM 5465 C CA . ARG B 1 288 ? 3.518 43.156 7.453 1 98.06 288 ARG B CA 1
ATOM 5466 C C . ARG B 1 288 ? 4.035 41.844 6.844 1 98.06 288 ARG B C 1
ATOM 5468 O O . ARG B 1 288 ? 3.496 41.375 5.844 1 98.06 288 ARG B O 1
ATOM 5475 N N . GLY B 1 289 ? 5.074 41.344 7.426 1 98.06 289 GLY B N 1
ATOM 5476 C CA . GLY B 1 289 ? 5.617 40.094 6.957 1 98.06 289 GLY B CA 1
ATOM 5477 C C . GLY B 1 289 ? 4.605 38.938 7 1 98.06 289 GLY B C 1
ATOM 5478 O O . GLY B 1 289 ? 4.492 38.188 6.051 1 98.06 289 GLY B O 1
ATOM 5479 N N . ALA B 1 290 ? 3.908 38.781 8.086 1 98.38 290 ALA B N 1
ATOM 5480 C CA . ALA B 1 290 ? 2.9 37.75 8.25 1 98.38 290 ALA B CA 1
ATOM 5481 C C . ALA B 1 290 ? 1.798 37.875 7.203 1 98.38 290 ALA B C 1
ATOM 5483 O O . ALA B 1 290 ? 1.321 36.875 6.66 1 98.38 290 ALA B O 1
ATOM 5484 N N . ILE B 1 291 ? 1.354 39.156 6.918 1 98.62 291 ILE B N 1
ATOM 5485 C CA . ILE B 1 291 ? 0.296 39.438 5.949 1 98.62 291 ILE B CA 1
ATOM 5486 C C . ILE B 1 291 ? 0.788 39.094 4.543 1 98.62 291 ILE B C 1
ATOM 5488 O O . ILE B 1 291 ? 0.081 38.469 3.764 1 98.62 291 ILE B O 1
ATOM 5492 N N . ASP B 1 292 ? 2.006 39.531 4.227 1 97.81 292 ASP B N 1
ATOM 5493 C CA . ASP B 1 292 ? 2.594 39.25 2.918 1 97.81 292 ASP B CA 1
ATOM 5494 C C . ASP B 1 292 ? 2.697 37.75 2.66 1 97.81 292 ASP B C 1
ATOM 5496 O O . ASP B 1 292 ? 2.373 37.281 1.569 1 97.81 292 ASP B O 1
ATOM 5500 N N . ASP B 1 293 ? 3.178 37.094 3.625 1 96.88 293 ASP B N 1
ATOM 5501 C CA . ASP B 1 293 ? 3.324 35.625 3.506 1 96.88 293 ASP B CA 1
ATOM 5502 C C . ASP B 1 293 ? 1.966 34.969 3.336 1 96.88 293 ASP B C 1
ATOM 5504 O O . ASP B 1 293 ? 1.84 34 2.592 1 96.88 293 ASP B O 1
ATOM 5508 N N . LEU B 1 294 ? 1.009 35.406 4.07 1 97.75 294 LEU B N 1
ATOM 5509 C CA . LEU B 1 294 ? -0.335 34.844 3.943 1 97.75 294 LEU B CA 1
ATOM 5510 C C . LEU B 1 294 ? -0.87 35.031 2.527 1 97.75 294 LEU B C 1
ATOM 5512 O O . LEU B 1 294 ? -1.496 34.125 1.967 1 97.75 294 LEU B O 1
ATOM 5516 N N . GLU B 1 295 ? -0.662 36.219 1.99 1 96.06 295 GLU B N 1
ATOM 5517 C CA . GLU B 1 295 ? -1.057 36.5 0.609 1 96.06 295 GLU B CA 1
ATOM 5518 C C . GLU B 1 295 ? -0.403 35.5 -0.349 1 96.06 295 GLU B C 1
ATOM 5520 O O . GLU B 1 295 ? -1.057 34.969 -1.259 1 96.06 295 GLU B O 1
ATOM 5525 N N . GLU B 1 296 ? 0.821 35.281 -0.133 1 93.06 296 GLU B N 1
ATOM 5526 C CA . GLU B 1 296 ? 1.551 34.344 -0.978 1 93.06 296 GLU B CA 1
ATOM 5527 C C . GLU B 1 296 ? 0.958 32.938 -0.879 1 93.06 296 GLU B C 1
ATOM 5529 O O . GLU B 1 296 ? 0.945 32.188 -1.861 1 93.06 296 GLU B O 1
ATOM 5534 N N . MET B 1 297 ? 0.537 32.562 0.305 1 94.25 297 MET B N 1
ATOM 5535 C CA . MET B 1 297 ? -0.069 31.234 0.475 1 94.25 297 MET B CA 1
ATOM 5536 C C . MET B 1 297 ? -1.388 31.141 -0.285 1 94.25 297 MET B C 1
ATOM 5538 O O . MET B 1 297 ? -1.707 30.094 -0.855 1 94.25 297 MET B O 1
ATOM 5542 N N . PHE B 1 298 ? -2.18 32.25 -0.276 1 94.56 298 PHE B N 1
ATOM 5543 C CA . PHE B 1 298 ? -3.404 32.25 -1.067 1 94.56 298 PHE B CA 1
ATOM 5544 C C . PHE B 1 298 ? -3.09 32.125 -2.553 1 94.56 298 PHE B C 1
ATOM 5546 O O . PHE B 1 298 ? -3.805 31.438 -3.285 1 94.56 298 PHE B O 1
ATOM 5553 N N . VAL B 1 299 ? -2.043 32.75 -2.939 1 91.62 299 VAL B N 1
ATOM 5554 C CA . VAL B 1 299 ? -1.624 32.656 -4.336 1 91.62 299 VAL B CA 1
ATOM 5555 C C . VAL B 1 299 ? -1.261 31.234 -4.68 1 91.62 299 VAL B C 1
ATOM 5557 O O . VAL B 1 299 ? -1.638 30.719 -5.738 1 91.62 299 VAL B O 1
ATOM 5560 N N . LEU B 1 300 ? -0.562 30.641 -3.805 1 88.56 300 LEU B N 1
ATOM 5561 C CA . LEU B 1 300 ? -0.171 29.25 -4.012 1 88.56 300 LEU B CA 1
ATOM 5562 C C . LEU B 1 300 ? -1.398 28.344 -4.109 1 88.56 300 LEU B C 1
ATOM 5564 O O . LEU B 1 300 ? -1.494 27.516 -5.016 1 88.56 300 LEU B O 1
ATOM 5568 N N . PHE B 1 301 ? -2.283 28.484 -3.26 1 90.31 301 PHE B N 1
ATOM 5569 C CA . PHE B 1 301 ? -3.486 27.672 -3.225 1 90.31 301 PHE B CA 1
ATOM 5570 C C . PHE B 1 301 ? -4.297 27.844 -4.504 1 90.31 301 PHE B C 1
ATOM 5572 O O . PHE B 1 301 ? -4.688 26.859 -5.137 1 90.31 301 PHE B O 1
ATOM 5579 N N . HIS B 1 302 ? -4.539 29.031 -4.84 1 88.5 302 HIS B N 1
ATOM 5580 C CA . HIS B 1 302 ? -5.352 29.297 -6.023 1 88.5 302 HIS B CA 1
ATOM 5581 C C . HIS B 1 302 ? -4.598 28.938 -7.301 1 88.5 302 HIS B C 1
ATOM 5583 O O . HIS B 1 302 ? -5.199 28.828 -8.367 1 88.5 302 HIS B O 1
ATOM 5589 N N . GLY B 1 303 ? -3.342 28.828 -7.148 1 83.44 303 GLY B N 1
ATOM 5590 C CA . GLY B 1 303 ? -2.537 28.375 -8.273 1 83.44 303 GLY B CA 1
ATOM 5591 C C . GLY B 1 303 ? -2.555 26.859 -8.438 1 83.44 303 GLY B C 1
ATOM 5592 O O . GLY B 1 303 ? -2.008 26.328 -9.406 1 83.44 303 GLY B O 1
ATOM 5593 N N . GLY B 1 304 ? -3.137 26.172 -7.492 1 80 304 GLY B N 1
ATOM 5594 C CA . GLY B 1 304 ? -3.291 24.75 -7.664 1 80 304 GLY B CA 1
ATOM 5595 C C . GLY B 1 304 ? -2.611 23.938 -6.578 1 80 304 GLY B C 1
ATOM 5596 O O . GLY B 1 304 ? -2.678 22.703 -6.578 1 80 304 GLY B O 1
ATOM 5597 N N . ALA B 1 305 ? -1.942 24.625 -5.668 1 79.44 305 ALA B N 1
ATOM 5598 C CA . ALA B 1 305 ? -1.324 23.906 -4.551 1 79.44 305 ALA B CA 1
ATOM 5599 C C . ALA B 1 305 ? -2.361 23.547 -3.494 1 79.44 305 ALA B C 1
ATOM 5601 O O . ALA B 1 305 ? -2.48 24.219 -2.467 1 79.44 305 ALA B O 1
ATOM 5602 N N . THR B 1 306 ? -2.945 22.406 -3.705 1 79.12 306 THR B N 1
ATOM 5603 C CA . THR B 1 306 ? -4.066 22.031 -2.848 1 79.12 306 THR B CA 1
ATOM 5604 C C . THR B 1 306 ? -3.611 21.094 -1.733 1 79.12 306 THR B C 1
ATOM 5606 O O . THR B 1 306 ? -4.434 20.594 -0.966 1 79.12 306 THR B O 1
ATOM 5609 N N . SER B 1 307 ? -2.352 20.906 -1.726 1 85.06 307 SER B N 1
ATOM 5610 C CA . SER B 1 307 ? -1.805 20.156 -0.602 1 85.06 307 SER B CA 1
ATOM 5611 C C . SER B 1 307 ? -1.773 21 0.667 1 85.06 307 SER B C 1
ATOM 5613 O O . SER B 1 307 ? -2.162 22.172 0.65 1 85.06 307 SER B O 1
ATOM 5615 N N . MET B 1 308 ? -1.331 20.469 1.773 1 88.19 308 MET B N 1
ATOM 5616 C CA . MET B 1 308 ? -1.285 21.203 3.039 1 88.19 308 MET B CA 1
ATOM 5617 C C . MET B 1 308 ? -0.086 22.141 3.084 1 88.19 308 MET B C 1
ATOM 5619 O O . MET B 1 308 ? 0.061 22.922 4.027 1 88.19 308 MET B O 1
ATOM 5623 N N . THR B 1 309 ? 0.658 22.141 2.08 1 84.5 309 THR B N 1
ATOM 5624 C CA . THR B 1 309 ? 1.939 22.828 2.018 1 84.5 309 THR B CA 1
ATOM 5625 C C . THR B 1 309 ? 1.767 24.312 2.326 1 84.5 309 THR B C 1
ATOM 5627 O O . THR B 1 309 ? 2.523 24.891 3.117 1 84.5 309 THR B O 1
ATOM 5630 N N . PRO B 1 310 ? 0.763 24.969 1.768 1 89.12 310 PRO B N 1
ATOM 5631 C CA . PRO B 1 310 ? 0.618 26.391 2.068 1 89.12 310 PRO B CA 1
ATOM 5632 C C . PRO B 1 310 ? 0.437 26.672 3.561 1 89.12 310 PRO B C 1
ATOM 5634 O O . PRO B 1 310 ? 0.943 27.672 4.074 1 89.12 310 PRO B O 1
ATOM 5637 N N . SER B 1 311 ? -0.298 25.812 4.227 1 92.12 311 SER B N 1
ATOM 5638 C CA . SER B 1 311 ? -0.519 26 5.656 1 92.12 311 SER B CA 1
ATOM 5639 C C . SER B 1 311 ? 0.791 25.906 6.434 1 92.12 311 SER B C 1
ATOM 5641 O O . SER B 1 311 ? 1.052 26.734 7.312 1 92.12 311 SER B O 1
ATOM 5643 N N . GLY B 1 312 ? 1.581 24.969 6.09 1 90.88 312 GLY B N 1
ATOM 5644 C CA . GLY B 1 312 ? 2.857 24.812 6.766 1 90.88 312 GLY B CA 1
ATOM 5645 C C . GLY B 1 312 ? 3.873 25.875 6.387 1 90.88 312 GLY B C 1
ATOM 5646 O O . GLY B 1 312 ? 4.652 26.312 7.23 1 90.88 312 GLY B O 1
ATOM 5647 N N . LYS B 1 313 ? 3.875 26.266 5.152 1 89.69 313 LYS B N 1
ATOM 5648 C CA . LYS B 1 313 ? 4.82 27.281 4.672 1 89.69 313 LYS B CA 1
ATOM 5649 C C . LYS B 1 313 ? 4.605 28.609 5.367 1 89.69 313 LYS B C 1
ATOM 5651 O O . LYS B 1 313 ? 5.559 29.344 5.621 1 89.69 313 LYS B O 1
ATOM 5656 N N . TRP B 1 314 ? 3.379 28.969 5.605 1 95.5 314 TRP B N 1
ATOM 5657 C CA . TRP B 1 314 ? 3.104 30.188 6.344 1 95.5 314 TRP B CA 1
ATOM 5658 C C . TRP B 1 314 ? 3.744 30.156 7.727 1 95.5 314 TRP B C 1
ATOM 5660 O O . TRP B 1 314 ? 4.383 31.125 8.148 1 95.5 314 TRP B O 1
ATOM 5670 N N . ALA B 1 315 ? 3.586 29.031 8.43 1 92.81 315 ALA B N 1
ATOM 5671 C CA . ALA B 1 315 ? 4.145 28.875 9.766 1 92.81 315 ALA B CA 1
ATOM 5672 C C . ALA B 1 315 ? 5.664 29.031 9.75 1 92.81 315 ALA B C 1
ATOM 5674 O O . ALA B 1 315 ? 6.234 29.688 10.625 1 92.81 315 ALA B O 1
ATOM 5675 N N . ILE B 1 316 ? 6.25 28.5 8.812 1 89.62 316 ILE B N 1
ATOM 5676 C CA . ILE B 1 316 ? 7.703 28.484 8.688 1 89.62 316 ILE B CA 1
ATOM 5677 C C . ILE B 1 316 ? 8.219 29.906 8.5 1 89.62 316 ILE B C 1
ATOM 5679 O O . ILE B 1 316 ? 9.281 30.266 9.008 1 89.62 316 ILE B O 1
ATOM 5683 N N . ARG B 1 317 ? 7.508 30.75 7.887 1 92.75 317 ARG B N 1
ATOM 5684 C CA . ARG B 1 317 ? 7.973 32.062 7.488 1 92.75 317 ARG B CA 1
ATOM 5685 C C . ARG B 1 317 ? 7.625 33.125 8.539 1 92.75 317 ARG B C 1
ATOM 5687 O O . ARG B 1 317 ? 8.102 34.25 8.477 1 92.75 317 ARG B O 1
ATOM 5694 N N . LEU B 1 318 ? 6.891 32.781 9.508 1 95.12 318 LEU B N 1
ATOM 5695 C CA . LEU B 1 318 ? 6.48 33.719 10.539 1 95.12 318 LEU B CA 1
ATOM 5696 C C . LEU B 1 318 ? 7.68 34.188 11.352 1 95.12 318 LEU B C 1
ATOM 5698 O O . LEU B 1 318 ? 8.578 33.406 11.656 1 95.12 318 LEU B O 1
ATOM 5702 N N . SER B 1 319 ? 7.699 35.469 11.625 1 94.94 319 SER B N 1
ATOM 5703 C CA . SER B 1 319 ? 8.75 36.031 12.477 1 94.94 319 SER B CA 1
ATOM 5704 C C . SER B 1 319 ? 8.539 35.625 13.938 1 94.94 319 SER B C 1
ATOM 5706 O O . SER B 1 319 ? 7.402 35.469 14.383 1 94.94 319 SER B O 1
ATOM 5708 N N . PRO B 1 320 ? 9.672 35.562 14.75 1 92.69 320 PRO B N 1
ATOM 5709 C CA . PRO B 1 320 ? 9.531 35.281 16.188 1 92.69 320 PRO B CA 1
ATOM 5710 C C . PRO B 1 320 ? 8.688 36.344 16.906 1 92.69 320 PRO B C 1
ATOM 5712 O O . PRO B 1 320 ? 7.945 36 17.828 1 92.69 320 PRO B O 1
ATOM 5715 N N . LEU B 1 321 ? 8.789 37.5 16.438 1 95.75 321 LEU B N 1
ATOM 5716 C CA . LEU B 1 321 ? 8.062 38.594 17.078 1 95.75 321 LEU B CA 1
ATOM 5717 C C . LEU B 1 321 ? 6.559 38.438 16.859 1 95.75 321 LEU B C 1
ATOM 5719 O O . LEU B 1 321 ? 5.77 38.688 17.781 1 95.75 321 LEU B O 1
ATOM 5723 N N . TYR B 1 322 ? 6.148 38.094 15.688 1 97.19 322 TYR B N 1
ATOM 5724 C CA . TYR B 1 322 ? 4.73 37.844 15.445 1 97.19 322 TYR B CA 1
ATOM 5725 C C . TYR B 1 322 ? 4.207 36.75 16.359 1 97.19 322 TYR B C 1
ATOM 5727 O O . TYR B 1 322 ? 3.1 36.844 16.891 1 97.19 322 TYR B O 1
ATOM 5735 N N . LEU B 1 323 ? 4.965 35.688 16.484 1 95.56 323 LEU B N 1
ATOM 5736 C CA . LEU B 1 323 ? 4.559 34.562 17.328 1 95.56 323 LEU B CA 1
ATOM 5737 C C . LEU B 1 323 ? 4.445 35 18.781 1 95.56 323 LEU B C 1
ATOM 5739 O O . LEU B 1 323 ? 3.555 34.531 19.5 1 95.56 323 LEU B O 1
ATOM 5743 N N . GLU B 1 324 ? 5.352 35.812 19.188 1 95.44 324 GLU B N 1
ATOM 5744 C CA . GLU B 1 324 ? 5.254 36.375 20.531 1 95.44 324 GLU B CA 1
ATOM 5745 C C . GLU B 1 324 ? 3.957 37.156 20.703 1 95.44 324 GLU B C 1
ATOM 5747 O O . GLU B 1 324 ? 3.285 37.031 21.734 1 95.44 324 GLU B O 1
ATOM 5752 N N . TYR B 1 325 ? 3.615 37.938 19.719 1 96.94 325 TYR B N 1
ATOM 5753 C CA . TYR B 1 325 ? 2.385 38.75 19.766 1 96.94 325 TYR B CA 1
ATOM 5754 C C . TYR B 1 325 ? 1.16 37.844 19.797 1 96.94 325 TYR B C 1
ATOM 5756 O O . TYR B 1 325 ? 0.163 38.156 20.438 1 96.94 325 TYR B O 1
ATOM 5764 N N . LEU B 1 326 ? 1.243 36.812 19.047 1 96.56 326 LEU B N 1
ATOM 5765 C CA . LEU B 1 326 ? 0.145 35.844 19.016 1 96.56 326 LEU B CA 1
ATOM 5766 C C . LEU B 1 326 ? -0.006 35.156 20.375 1 96.56 326 LEU B C 1
ATOM 5768 O O . LEU B 1 326 ? -1.126 34.938 20.844 1 96.56 326 LEU B O 1
ATOM 5772 N N . GLN B 1 327 ? 1.108 34.812 20.938 1 93.75 327 GLN B N 1
ATOM 5773 C CA . GLN B 1 327 ? 1.099 34.219 22.266 1 93.75 327 GLN B CA 1
ATOM 5774 C C . GLN B 1 327 ? 0.491 35.156 23.297 1 93.75 327 GLN B C 1
ATOM 5776 O O . GLN B 1 327 ? -0.216 34.719 24.203 1 93.75 327 GLN B O 1
ATOM 5781 N N . GLU B 1 328 ? 0.755 36.406 23.125 1 95.56 328 GLU B N 1
ATOM 5782 C CA . GLU B 1 328 ? 0.209 37.438 24 1 95.56 328 GLU B CA 1
ATOM 5783 C C . GLU B 1 328 ? -1.244 37.75 23.656 1 95.56 328 GLU B C 1
ATOM 5785 O O . GLU B 1 328 ? -1.91 38.5 24.359 1 95.56 328 GLU B O 1
ATOM 5790 N N . ARG B 1 329 ? -1.75 37.219 22.594 1 96.19 329 ARG B N 1
ATOM 5791 C CA . ARG B 1 329 ? -3.121 37.406 22.109 1 96.19 329 ARG B CA 1
ATOM 5792 C C . ARG B 1 329 ? -3.4 38.875 21.781 1 96.19 329 ARG B C 1
ATOM 5794 O O . ARG B 1 329 ? -4.453 39.406 22.141 1 96.19 329 ARG B O 1
ATOM 5801 N N . ARG B 1 330 ? -2.4 39.438 21.188 1 95.81 330 ARG B N 1
ATOM 5802 C CA . ARG B 1 330 ? -2.641 40.781 20.719 1 95.81 330 ARG B CA 1
ATOM 5803 C C . ARG B 1 330 ? -3.719 40.812 19.641 1 95.81 330 ARG B C 1
ATOM 5805 O O . ARG B 1 330 ? -3.768 39.938 18.781 1 95.81 330 ARG B O 1
ATOM 5812 N N . SER B 1 331 ? -4.551 41.812 19.672 1 95.94 331 SER B N 1
ATOM 5813 C CA . SER B 1 331 ? -5.762 41.875 18.859 1 95.94 331 SER B CA 1
ATOM 5814 C C . SER B 1 331 ? -5.434 41.781 17.375 1 95.94 331 SER B C 1
ATOM 5816 O O . SER B 1 331 ? -6.047 41 16.656 1 95.94 331 SER B O 1
ATOM 5818 N N . PHE B 1 332 ? -4.492 42.531 16.922 1 97.06 332 PHE B N 1
ATOM 5819 C CA . PHE B 1 332 ? -4.227 42.562 15.484 1 97.06 332 PHE B CA 1
ATOM 5820 C C . PHE B 1 332 ? -3.607 41.25 15.016 1 97.06 332 PHE B C 1
ATOM 5822 O O . PHE B 1 332 ? -3.867 40.781 13.898 1 97.06 332 PHE B O 1
ATOM 5829 N N . SER B 1 333 ? -2.723 40.625 15.828 1 97.75 333 SER B N 1
ATOM 5830 C CA . SER B 1 333 ? -2.178 39.344 15.492 1 97.75 333 SER B CA 1
ATOM 5831 C C . SER B 1 333 ? -3.281 38.281 15.367 1 97.75 333 SER B C 1
ATOM 5833 O O . SER B 1 333 ? -3.211 37.406 14.508 1 97.75 333 SER B O 1
ATOM 5835 N N . LEU B 1 334 ? -4.254 38.406 16.188 1 98.31 334 LEU B N 1
ATOM 5836 C CA . LEU B 1 334 ? -5.406 37.5 16.109 1 98.31 334 LEU B CA 1
ATOM 5837 C C . LEU B 1 334 ? -6.215 37.75 14.844 1 98.31 334 LEU B C 1
ATOM 5839 O O . LEU B 1 334 ? -6.766 36.844 14.258 1 98.31 334 LEU B O 1
ATOM 5843 N N . VAL B 1 335 ? -6.34 39 14.5 1 98.25 335 VAL B N 1
ATOM 5844 C CA . VAL B 1 335 ? -7.039 39.344 13.266 1 98.25 335 VAL B CA 1
ATOM 5845 C C . VAL B 1 335 ? -6.363 38.656 12.078 1 98.25 335 VAL B C 1
ATOM 5847 O O . VAL B 1 335 ? -7.031 38.094 11.219 1 98.25 335 VAL B O 1
ATOM 5850 N N . ILE B 1 336 ? -5.035 38.719 12 1 98.56 336 ILE B N 1
ATOM 5851 C CA . ILE B 1 336 ? -4.281 38.094 10.93 1 98.56 336 ILE B CA 1
ATOM 5852 C C . ILE B 1 336 ? -4.492 36.562 10.984 1 98.56 336 ILE B C 1
ATOM 5854 O O . ILE B 1 336 ? -4.695 35.938 9.953 1 98.56 336 ILE B O 1
ATOM 5858 N N . LEU B 1 337 ? -4.477 36.031 12.18 1 98.69 337 LEU B N 1
ATOM 5859 C CA . LEU B 1 337 ? -4.703 34.594 12.367 1 98.69 337 LEU B CA 1
ATOM 5860 C C . LEU B 1 337 ? -6.078 34.188 11.852 1 98.69 337 LEU B C 1
ATOM 5862 O O . LEU B 1 337 ? -6.238 33.094 11.289 1 98.69 337 LEU B O 1
ATOM 5866 N N . ALA B 1 338 ? -7.07 35 12.102 1 98.44 338 ALA B N 1
ATOM 5867 C CA . ALA B 1 338 ? -8.406 34.688 11.594 1 98.44 338 ALA B CA 1
ATOM 5868 C C . ALA B 1 338 ? -8.406 34.562 10.07 1 98.44 338 ALA B C 1
ATOM 5870 O O . ALA B 1 338 ? -9.117 33.719 9.516 1 98.44 338 ALA B O 1
ATOM 5871 N N . HIS B 1 339 ? -7.656 35.406 9.406 1 98.5 339 HIS B N 1
ATOM 5872 C CA . HIS B 1 339 ? -7.555 35.344 7.949 1 98.5 339 HIS B CA 1
ATOM 5873 C C . HIS B 1 339 ? -6.797 34.094 7.523 1 98.5 339 HIS B C 1
ATOM 5875 O O . HIS B 1 339 ? -7.07 33.5 6.461 1 98.5 339 HIS B O 1
ATOM 5881 N N . TYR B 1 340 ? -5.82 33.656 8.312 1 98.25 340 TYR B N 1
ATOM 5882 C CA . TYR B 1 340 ? -5.156 32.375 8.102 1 98.25 340 TYR B CA 1
ATOM 5883 C C . TYR B 1 340 ? -6.152 31.234 8.18 1 98.25 340 TYR B C 1
ATOM 5885 O O . TYR B 1 340 ? -6.047 30.25 7.434 1 98.25 340 TYR B O 1
ATOM 5893 N N . CYS B 1 341 ? -7.105 31.344 9.031 1 97.81 341 CYS B N 1
ATOM 5894 C CA . CYS B 1 341 ? -8.133 30.312 9.156 1 97.81 341 CYS B CA 1
ATOM 5895 C C . CYS B 1 341 ? -8.93 30.172 7.863 1 97.81 341 CYS B C 1
ATOM 5897 O O . CYS B 1 341 ? -9.438 29.094 7.555 1 97.81 341 CYS B O 1
ATOM 5899 N N . VAL B 1 342 ? -9.039 31.234 7.105 1 97.81 342 VAL B N 1
ATOM 5900 C CA . VAL B 1 342 ? -9.695 31.141 5.805 1 97.81 342 VAL B CA 1
ATOM 5901 C C . VAL B 1 342 ? -8.875 30.25 4.879 1 97.81 342 VAL B C 1
ATOM 5903 O O . VAL B 1 342 ? -9.438 29.453 4.125 1 97.81 342 VAL B O 1
ATOM 5906 N N . LEU B 1 343 ? -7.586 30.422 4.945 1 97.06 343 LEU B N 1
ATOM 5907 C CA . LEU B 1 343 ? -6.719 29.547 4.172 1 97.06 343 LEU B CA 1
ATOM 5908 C C . LEU B 1 343 ? -6.918 28.094 4.582 1 97.06 343 LEU B C 1
ATOM 5910 O O . LEU B 1 343 ? -7.023 27.203 3.729 1 97.06 343 LEU B O 1
ATOM 5914 N N . LEU B 1 344 ? -6.914 27.844 5.902 1 96.56 344 LEU B N 1
ATOM 5915 C CA . LEU B 1 344 ? -7.152 26.5 6.398 1 96.56 344 LEU B CA 1
ATOM 5916 C C . LEU B 1 344 ? -8.508 25.969 5.922 1 96.56 344 LEU B C 1
ATOM 5918 O O . LEU B 1 344 ? -8.648 24.781 5.625 1 96.56 344 LEU B O 1
ATOM 5922 N N . HIS B 1 345 ? -9.461 26.859 5.891 1 95.88 345 HIS B N 1
ATOM 5923 C CA . HIS B 1 345 ? -10.789 26.469 5.406 1 95.88 345 HIS B CA 1
ATOM 5924 C C . HIS B 1 345 ? -10.734 26.047 3.943 1 95.88 345 HIS B C 1
ATOM 5926 O O . HIS B 1 345 ? -11.422 25.094 3.547 1 95.88 345 HIS B O 1
ATOM 5932 N N . CYS B 1 346 ? -9.961 26.781 3.188 1 94.12 346 CYS B N 1
ATOM 5933 C CA . CYS B 1 346 ? -9.773 26.391 1.793 1 94.12 346 CYS B CA 1
ATOM 5934 C C . CYS B 1 346 ? -9.164 25 1.69 1 94.12 346 CYS B C 1
ATOM 5936 O O . CYS B 1 346 ? -9.445 24.266 0.748 1 94.12 346 CYS B O 1
ATOM 5938 N N . LEU B 1 347 ? -8.406 24.656 2.676 1 93.62 347 LEU B N 1
ATOM 5939 C CA . LEU B 1 347 ? -7.672 23.406 2.666 1 93.62 347 LEU B CA 1
ATOM 5940 C C . LEU B 1 347 ? -8.398 22.344 3.492 1 93.62 347 LEU B C 1
ATOM 5942 O O . LEU B 1 347 ? -7.797 21.344 3.885 1 93.62 347 LEU B O 1
ATOM 5946 N N . ARG B 1 348 ? -9.664 22.469 3.74 1 91.25 348 ARG B N 1
ATOM 5947 C CA . ARG B 1 348 ? -10.406 21.672 4.707 1 91.25 348 ARG B CA 1
ATOM 5948 C C . ARG B 1 348 ? -10.625 20.25 4.191 1 91.25 348 ARG B C 1
ATOM 5950 O O . ARG B 1 348 ? -11.023 19.359 4.945 1 91.25 348 ARG B O 1
ATOM 5957 N N . ARG B 1 349 ? -10.25 20 2.971 1 87.81 349 ARG B N 1
ATOM 5958 C CA . ARG B 1 349 ? -10.344 18.656 2.432 1 87.81 349 ARG B CA 1
ATOM 5959 C C . ARG B 1 349 ? -9.398 17.703 3.162 1 87.81 349 ARG B C 1
ATOM 5961 O O . ARG B 1 349 ? -9.609 16.484 3.156 1 87.81 349 ARG B O 1
ATOM 5968 N N . HIS B 1 350 ? -8.414 18.219 3.711 1 91.25 350 HIS B N 1
ATOM 5969 C CA . HIS B 1 350 ? -7.477 17.422 4.496 1 91.25 350 HIS B CA 1
ATOM 5970 C C . HIS B 1 350 ? -7.996 17.203 5.91 1 91.25 350 HIS B C 1
ATOM 5972 O O . HIS B 1 350 ? -8.25 18.156 6.645 1 91.25 350 HIS B O 1
ATOM 5978 N N . TRP B 1 351 ? -8.078 15.93 6.277 1 89.31 351 TRP B N 1
ATOM 5979 C CA . TRP B 1 351 ? -8.734 15.508 7.508 1 89.31 351 TRP B CA 1
ATOM 5980 C C . TRP B 1 351 ? -8.125 16.203 8.719 1 89.31 351 TRP B C 1
ATOM 5982 O O . TRP B 1 351 ? -8.836 16.547 9.672 1 89.31 351 TRP B O 1
ATOM 5992 N N . CYS B 1 352 ? -6.832 16.438 8.727 1 91.69 352 CYS B N 1
ATOM 5993 C CA . CYS B 1 352 ? -6.156 16.969 9.906 1 91.69 352 CYS B CA 1
ATOM 5994 C C . CYS B 1 352 ? -6.34 18.484 10 1 91.69 352 CYS B C 1
ATOM 5996 O O . CYS B 1 352 ? -6.156 19.062 11.062 1 91.69 352 CYS B O 1
ATOM 5998 N N . ILE B 1 353 ? -6.75 19.141 8.922 1 92.62 353 ILE B N 1
ATOM 5999 C CA . ILE B 1 353 ? -6.887 20.594 8.867 1 92.62 353 ILE B CA 1
ATOM 6000 C C . ILE B 1 353 ? -8.352 20.984 9.062 1 92.62 353 ILE B C 1
ATOM 6002 O O . ILE B 1 353 ? -8.648 22.047 9.609 1 92.62 353 ILE B O 1
ATOM 6006 N N . ALA B 1 354 ? -9.273 20.203 8.773 1 89.56 354 ALA B N 1
ATOM 6007 C CA . ALA B 1 354 ? -10.703 20.453 8.617 1 89.56 354 ALA B CA 1
ATOM 6008 C C . ALA B 1 354 ? -11.297 21.062 9.891 1 89.56 354 ALA B C 1
ATOM 6010 O O . ALA B 1 354 ? -12.117 21.984 9.828 1 89.56 354 ALA B O 1
ATOM 6011 N N . PRO B 1 355 ? -10.883 20.688 11.023 1 87.62 355 PRO B N 1
ATOM 6012 C CA . PRO B 1 355 ? -11.555 21.188 12.227 1 87.62 355 PRO B CA 1
ATOM 6013 C C . PRO B 1 355 ? -11.062 22.562 12.648 1 87.62 355 PRO B C 1
ATOM 6015 O O . PRO B 1 355 ? -11.727 23.25 13.422 1 87.62 355 PRO B O 1
ATOM 6018 N N . TRP B 1 356 ? -10.031 23.016 12.156 1 93.12 356 TRP B N 1
ATOM 6019 C CA . TRP B 1 356 ? -9.305 24.141 12.75 1 93.12 356 TRP B CA 1
ATOM 6020 C C . TRP B 1 356 ? -9.953 25.469 12.375 1 93.12 356 TRP B C 1
ATOM 6022 O O . TRP B 1 356 ? -10.156 26.328 13.234 1 93.12 356 TRP B O 1
ATOM 6032 N N . PRO B 1 357 ? -10.312 25.688 11.109 1 95.25 357 PRO B N 1
ATOM 6033 C CA . PRO B 1 357 ? -10.828 27.016 10.758 1 95.25 357 PRO B CA 1
ATOM 6034 C C . PRO B 1 357 ? -12 27.438 11.633 1 95.25 357 PRO B C 1
ATOM 6036 O O . PRO B 1 357 ? -11.992 28.547 12.188 1 95.25 357 PRO B O 1
ATOM 6039 N N . THR B 1 358 ? -12.977 26.609 11.867 1 93.44 358 THR B N 1
ATOM 6040 C CA . THR B 1 358 ? -14.172 26.953 12.633 1 93.44 358 THR B CA 1
ATOM 6041 C C . THR B 1 358 ? -13.828 27.125 14.109 1 93.44 358 THR B C 1
ATOM 6043 O O . THR B 1 358 ? -14.266 28.094 14.742 1 93.44 358 THR B O 1
ATOM 6046 N N . ARG B 1 359 ? -13.055 26.266 14.625 1 92.56 359 ARG B N 1
ATOM 6047 C CA . ARG B 1 359 ? -12.719 26.281 16.047 1 92.56 359 ARG B CA 1
ATOM 6048 C C . ARG B 1 359 ? -11.906 27.516 16.406 1 92.56 359 ARG B C 1
ATOM 6050 O O . ARG B 1 359 ? -12.219 28.203 17.391 1 92.56 359 ARG B O 1
ATOM 6057 N N . VAL B 1 360 ? -10.93 27.766 15.664 1 95.81 360 VAL B N 1
ATOM 6058 C CA . VAL B 1 360 ? -10.023 28.875 15.961 1 95.81 360 VAL B CA 1
ATOM 6059 C C . VAL B 1 360 ? -10.719 30.203 15.672 1 95.81 360 VAL B C 1
ATOM 6061 O O . VAL B 1 360 ? -10.625 31.156 16.453 1 95.81 360 VAL B O 1
ATOM 6064 N N . ALA B 1 361 ? -11.461 30.297 14.586 1 96.25 361 ALA B N 1
ATOM 6065 C CA . ALA B 1 361 ? -12.156 31.531 14.227 1 96.25 361 ALA B CA 1
ATOM 6066 C C . ALA B 1 361 ? -13.172 31.922 15.289 1 96.25 361 ALA B C 1
ATOM 6068 O O . ALA B 1 361 ? -13.305 33.094 15.641 1 96.25 361 ALA B O 1
ATOM 6069 N N . LYS B 1 362 ? -13.891 30.953 15.742 1 94.62 362 LYS B N 1
ATOM 6070 C CA . LYS B 1 362 ? -14.859 31.219 16.797 1 94.62 362 LYS B CA 1
ATOM 6071 C C . LYS B 1 362 ? -14.172 31.734 18.062 1 94.62 362 LYS B C 1
ATOM 6073 O O . LYS B 1 362 ? -14.672 32.656 18.703 1 94.62 362 LYS B O 1
ATOM 6078 N N . ALA B 1 363 ? -13.109 31.109 18.422 1 95.19 363 ALA B N 1
ATOM 6079 C CA . ALA B 1 363 ? -12.367 31.531 19.609 1 95.19 363 ALA B CA 1
ATOM 6080 C C . ALA B 1 363 ? -11.852 32.938 19.453 1 95.19 363 ALA B C 1
ATOM 6082 O O . ALA B 1 363 ? -11.883 33.75 20.406 1 95.19 363 ALA B O 1
ATOM 6083 N N . ILE B 1 364 ? -11.367 33.25 18.281 1 97.25 364 ILE B N 1
ATOM 6084 C CA . ILE B 1 364 ? -10.859 34.594 18 1 97.25 364 ILE B CA 1
ATOM 6085 C C . ILE B 1 364 ? -11.992 35.625 18.094 1 97.25 364 ILE B C 1
ATOM 6087 O O . ILE B 1 364 ? -11.836 36.688 18.703 1 97.25 364 ILE B O 1
ATOM 6091 N N . TRP B 1 365 ? -13.086 35.312 17.5 1 96 365 TRP B N 1
ATOM 6092 C CA . TRP B 1 365 ? -14.25 36.188 17.547 1 96 365 TRP B CA 1
ATOM 6093 C C . TRP B 1 365 ? -14.625 36.531 18.984 1 96 365 TRP B C 1
ATOM 6095 O O . TRP B 1 365 ? -14.93 37.688 19.297 1 96 365 TRP B O 1
ATOM 6105 N N . ASN B 1 366 ? -14.57 35.531 19.812 1 95 366 ASN B N 1
ATOM 6106 C CA . ASN B 1 366 ? -14.969 35.719 21.203 1 95 366 ASN B CA 1
ATOM 6107 C C . ASN B 1 366 ? -13.953 36.562 21.984 1 95 366 ASN B C 1
ATOM 6109 O O . ASN B 1 366 ? -14.289 37.156 23 1 95 366 ASN B O 1
ATOM 6113 N N . MET B 1 367 ? -12.75 36.625 21.531 1 94.81 367 MET B N 1
ATOM 6114 C CA . MET B 1 367 ? -11.68 37.312 22.25 1 94.81 367 MET B CA 1
ATOM 6115 C C . MET B 1 367 ? -11.586 38.75 21.797 1 94.81 367 MET B C 1
ATOM 6117 O O . MET B 1 367 ? -11.086 39.625 22.531 1 94.81 367 MET B O 1
ATOM 6121 N N . LEU B 1 368 ? -12 39.031 20.609 1 95.5 368 LEU B N 1
ATOM 6122 C CA . LEU B 1 368 ? -11.805 40.344 20.016 1 95.5 368 LEU B CA 1
ATOM 6123 C C . LEU B 1 368 ? -12.914 41.312 20.453 1 95.5 368 LEU B C 1
ATOM 6125 O O . LEU B 1 368 ? -14.047 40.875 20.703 1 95.5 368 LEU B O 1
ATOM 6129 N N . ASP B 1 369 ? -12.531 42.531 20.594 1 92 369 ASP B N 1
ATOM 6130 C CA . ASP B 1 369 ? -13.523 43.562 20.812 1 92 369 ASP B CA 1
ATOM 6131 C C . ASP B 1 369 ? -14.281 43.906 19.531 1 92 369 ASP B C 1
ATOM 6133 O O . ASP B 1 369 ? -13.977 43.344 18.469 1 92 369 ASP B O 1
ATOM 6137 N N . LEU B 1 370 ? -15.25 44.75 19.625 1 89.19 370 LEU B N 1
ATOM 6138 C CA . LEU B 1 370 ? -16.172 45.031 18.547 1 89.19 370 LEU B CA 1
ATOM 6139 C C . LEU B 1 370 ? -15.438 45.625 17.344 1 89.19 370 LEU B C 1
ATOM 6141 O O . LEU B 1 370 ? -15.734 45.281 16.188 1 89.19 370 LEU B O 1
ATOM 6145 N N . GLN B 1 371 ? -14.492 46.531 17.547 1 86.25 371 GLN B N 1
ATOM 6146 C CA . GLN B 1 371 ? -13.75 47.156 16.469 1 86.25 371 GLN B CA 1
ATOM 6147 C C . GLN B 1 371 ? -12.984 46.125 15.656 1 86.25 371 GLN B C 1
ATOM 6149 O O . GLN B 1 371 ? -13.016 46.156 14.422 1 86.25 371 GLN B O 1
ATOM 6154 N N . HIS B 1 372 ? -12.367 45.219 16.344 1 90.38 372 HIS B N 1
ATOM 6155 C CA . HIS B 1 372 ? -11.562 44.219 15.656 1 90.38 372 HIS B CA 1
ATOM 6156 C C . HIS B 1 372 ? -12.438 43.156 15.047 1 90.38 372 HIS B C 1
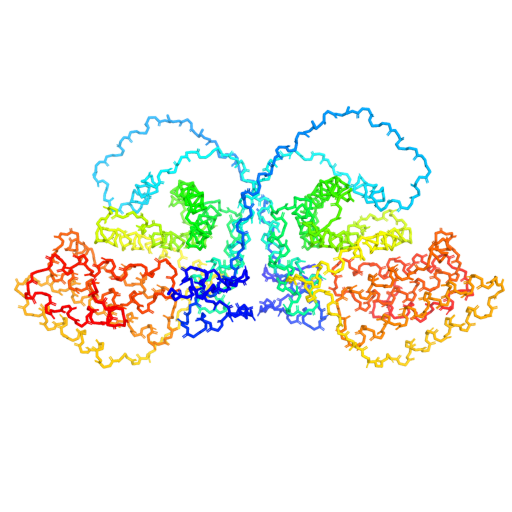ATOM 6158 O O . HIS B 1 372 ? -12.039 42.5 14.086 1 90.38 372 HIS B O 1
ATOM 6164 N N . ARG B 1 373 ? -13.602 42.906 15.539 1 93.62 373 ARG B N 1
ATOM 6165 C CA . ARG B 1 373 ? -14.531 41.969 14.953 1 93.62 373 ARG B CA 1
ATOM 6166 C C . ARG B 1 373 ? -14.922 42.375 13.539 1 93.62 373 ARG B C 1
ATOM 6168 O O . ARG B 1 373 ? -15.102 41.531 12.664 1 93.62 373 ARG B O 1
ATOM 6175 N N . GLU B 1 374 ? -15.062 43.594 13.336 1 93.62 374 GLU B N 1
ATOM 6176 C CA . GLU B 1 374 ? -15.367 44.094 11.992 1 93.62 374 GLU B CA 1
ATOM 6177 C C . GLU B 1 374 ? -14.25 43.75 11.008 1 93.62 374 GLU B C 1
ATOM 6179 O O . GLU B 1 374 ? -14.516 43.469 9.836 1 93.62 374 GLU B O 1
ATOM 6184 N N . SER B 1 375 ? -13.078 43.75 11.562 1 94.62 375 SER B N 1
ATOM 6185 C CA . SER B 1 375 ? -11.906 43.531 10.719 1 94.62 375 SER B CA 1
ATOM 6186 C C . SER B 1 375 ? -11.812 42.062 10.289 1 94.62 375 SER B C 1
ATOM 6188 O O . SER B 1 375 ? -11.086 41.719 9.352 1 94.62 375 SER B O 1
ATOM 6190 N N . ILE B 1 376 ? -12.547 41.188 10.984 1 96.5 376 ILE B N 1
ATOM 6191 C CA . ILE B 1 376 ? -12.438 39.781 10.609 1 96.5 376 ILE B CA 1
ATOM 6192 C C . ILE B 1 376 ? -13.766 39.281 10.031 1 96.5 376 ILE B C 1
ATOM 6194 O O . ILE B 1 376 ? -13.984 38.062 9.906 1 96.5 376 ILE B O 1
ATOM 6198 N N . GLN B 1 377 ? -14.656 40.188 9.703 1 95 377 GLN B N 1
ATOM 6199 C CA . GLN B 1 377 ? -15.969 39.812 9.172 1 95 377 GLN B CA 1
ATOM 6200 C C . GLN B 1 377 ? -15.828 39 7.887 1 95 377 GLN B C 1
ATOM 6202 O O . GLN B 1 377 ? -16.562 38.031 7.68 1 95 377 GLN B O 1
ATOM 6207 N N . TRP B 1 378 ? -14.961 39.406 7.012 1 96.12 378 TRP B N 1
ATOM 6208 C CA . TRP B 1 378 ? -14.727 38.688 5.777 1 96.12 378 TRP B CA 1
ATOM 6209 C C . TRP B 1 378 ? -14.344 37.25 6.074 1 96.12 378 TRP B C 1
ATOM 6211 O O . TRP B 1 378 ? -14.836 36.312 5.43 1 96.12 378 TRP B O 1
ATOM 6221 N N . ALA B 1 379 ? -13.422 37.031 6.984 1 97 379 ALA B N 1
ATOM 6222 C CA . ALA B 1 379 ? -12.977 35.719 7.363 1 97 379 ALA B CA 1
ATOM 6223 C C . ALA B 1 379 ? -14.133 34.875 7.91 1 97 379 ALA B C 1
ATOM 6225 O O . ALA B 1 379 ? -14.289 33.719 7.547 1 97 379 ALA B O 1
ATOM 6226 N N . MET B 1 380 ? -14.945 35.531 8.773 1 96.56 380 MET B N 1
ATOM 6227 C CA . MET B 1 380 ? -16.078 34.844 9.367 1 96.56 380 MET B CA 1
ATOM 6228 C C . MET B 1 380 ? -17.094 34.438 8.289 1 96.56 380 MET B C 1
ATOM 6230 O O . MET B 1 380 ? -17.625 33.312 8.32 1 96.56 380 MET B O 1
ATOM 6234 N N . ASP B 1 381 ? -17.297 35.25 7.359 1 95.25 381 ASP B N 1
ATOM 6235 C CA . ASP B 1 381 ? -18.25 34.969 6.277 1 95.25 381 ASP B CA 1
ATOM 6236 C C . ASP B 1 381 ? -17.766 33.812 5.414 1 95.25 381 ASP B C 1
ATOM 6238 O O . ASP B 1 381 ? -18.562 33 4.973 1 95.25 381 ASP B O 1
ATOM 6242 N N . ARG B 1 382 ? -16.5 33.812 5.152 1 94.88 382 ARG B N 1
ATOM 6243 C CA . ARG B 1 382 ? -15.93 32.781 4.301 1 94.88 382 ARG B CA 1
ATOM 6244 C C . ARG B 1 382 ? -15.969 31.406 4.992 1 94.88 382 ARG B C 1
ATOM 6246 O O . ARG B 1 382 ? -16.141 30.375 4.336 1 94.88 382 ARG B O 1
ATOM 6253 N N . ILE B 1 383 ? -15.758 31.391 6.262 1 95.62 383 ILE B N 1
ATOM 6254 C CA . ILE B 1 383 ? -15.641 30.141 7.012 1 95.62 383 ILE B CA 1
ATOM 6255 C C . ILE B 1 383 ? -17.031 29.594 7.336 1 95.62 383 ILE B C 1
ATOM 6257 O O . ILE B 1 383 ? -17.266 28.391 7.27 1 95.62 383 ILE B O 1
ATOM 6261 N N . PHE B 1 384 ? -18.016 30.469 7.676 1 90.44 384 PHE B N 1
ATOM 6262 C CA . PHE B 1 384 ? -19.297 30.016 8.211 1 90.44 384 PHE B CA 1
ATOM 6263 C C . PHE B 1 384 ? -20.406 30.172 7.176 1 90.44 384 PHE B C 1
ATOM 6265 O O . PHE B 1 384 ? -21.531 29.719 7.379 1 90.44 384 PHE B O 1
ATOM 6272 N N . ASP B 1 385 ? -20.531 31.047 6.246 1 72.62 385 ASP B N 1
ATOM 6273 C CA . ASP B 1 385 ? -21.641 31.297 5.32 1 72.62 385 ASP B CA 1
ATOM 6274 C C . ASP B 1 385 ? -22.078 30 4.625 1 72.62 385 ASP B C 1
ATOM 6276 O O . ASP B 1 385 ? -23.25 29.844 4.285 1 72.62 385 ASP B O 1
ATOM 6280 N N . GLY B 1 386 ? -21.391 29.047 4.258 1 54.97 386 GLY B N 1
ATOM 6281 C CA . GLY B 1 386 ? -22.188 27.922 3.805 1 54.97 386 GLY B CA 1
ATOM 6282 C C . GLY B 1 386 ? -22.859 27.172 4.938 1 54.97 386 GLY B C 1
ATOM 6283 O O . GLY B 1 386 ? -23.766 26.375 4.707 1 54.97 386 GLY B O 1
ATOM 6284 N N . SER B 1 387 ? -22.328 26.969 6.223 1 45.66 387 SER B N 1
ATOM 6285 C CA . SER B 1 387 ? -22.891 26.438 7.457 1 45.66 387 SER B CA 1
ATOM 6286 C C . SER B 1 387 ? -23.406 27.547 8.359 1 45.66 387 SER B C 1
ATOM 6288 O O . SER B 1 387 ? -22.766 28.594 8.484 1 45.66 387 SER B O 1
ATOM 6290 N N . GLY B 1 388 ? -24.641 28.047 8.547 1 35.88 388 GLY B N 1
ATOM 6291 C CA . GLY B 1 388 ? -25.25 29.016 9.453 1 35.88 388 GLY B CA 1
ATOM 6292 C C . GLY B 1 388 ? -24.516 29.141 10.773 1 35.88 388 GLY B C 1
ATOM 6293 O O . GLY B 1 388 ? -24.062 28.156 11.328 1 35.88 388 GLY B O 1
ATOM 6294 N N . LEU B 1 389 ? -23.672 30.344 11.234 1 37.22 389 LEU B N 1
ATOM 6295 C CA . LEU B 1 389 ? -23.297 30.641 12.609 1 37.22 389 LEU B CA 1
ATOM 6296 C C . LEU B 1 389 ? -24.391 30.188 13.57 1 37.22 389 LEU B C 1
ATOM 6298 O O . LEU B 1 389 ? -25.391 30.891 13.758 1 37.22 389 LEU B O 1
ATOM 6302 N N . ALA B 1 390 ? -24.891 29.031 13.547 1 31.33 390 ALA B N 1
ATOM 6303 C CA . ALA B 1 390 ? -25.844 28.719 14.602 1 31.33 390 ALA B CA 1
ATOM 6304 C C . ALA B 1 390 ? -25.172 28.734 15.977 1 31.33 390 ALA B C 1
ATOM 6306 O O . ALA B 1 390 ? -24.047 28.25 16.141 1 31.33 390 ALA B O 1
#

InterPro domains:
  IPR001138 Zn(2)Cys(6) fungal-type DNA-binding domain [PF00172] (13-45)
  IPR001138 Zn(2)Cys(6) fungal-type DNA-binding domain [PS00463] (13-41)
  IPR001138 Zn(2)Cys(6) fungal-type DNA-binding domain [PS50048] (13-43)
  IPR001138 Zn(2)Cys(6) fungal-type DNA-binding domain [SM00066] (8-52)
  IPR001138 Zn(2)Cys(6) fungal-type DNA-binding domain [cd00067] (9-43)
  IPR021858 Fungal transcription factor [PF11951] (102-187)
  IPR036864 Zn(2)-C6 fungal-type DNA-binding domain superfamily [G3DSA:4.10.240.10] (5-73)
  IPR036864 Zn(2)-C6 fungal-type DNA-binding domain superfamily [SSF57701] (3-48)
  IPR053157 Sterol Uptake Control Transcription Regulator [PTHR47784] (1-380)

Secondary structure (DSSP, 8-state):
----------TT--HHHHHHT------SSS-HHHHHTT----------TTS-----------------S-----HHHHHHHHHHHTT----------HHHHHHHHHHHHTGGGGG-SSHHHHHIIIIIHHHHHTT-HHHHHHHHHHHHHHHHHHS-HHHHHHHHHHHHHHHHHHHHHHHHHGGG-STTTHHHHHHHHHHHHHHHHHHGGG-TTS-HHHHHHHHHHHHHHHHHHHHHHHHHHHTSTTGGGT-------PPPHHHHHHHHHHHHHHHHS---HHHHHHHHHHHHHHHHHHHHHHTT--SSHHHHHHHHH--HHHHHHHHTT-HHHHHHHHHHHHHHHHTTTSTTTTTHHHHHHHHHHHHS-HHHHHHTHHHHHHHHTTS---/----------TT--HHHHHHT------SSS-HHHHHTT----------TTS-----------------TT----HHHHHHHHHHHTT----------HHHHHHHHHHHHTGGGGG-SSHHHHHIIIIIHHHHHTT-HHHHHHHHHHHHHHHHHHS-HHHHHHHHHHHHHHHHHHHHHHHHHGGG-STTTHHHHHHHHHHHHHHHHHHGGG-TTS-HHHHHHHHHHHHHHHHHHHHHHHHHHHTSTTGGGT------PPPPHHHHHHHHHHHHHHHHS---HHHHHHHHHHHHHHHHHHHHHHTT--SSHHHHHHHHH--HHHHHHHHTT-HHHHHHHHHHHHHHHHTTTSTTTTTHHHHHHHHHHHHS-HHHHHHTHHHHHHHHTTS---

Sequence (780 aa):
MQTRRSHNKSRRGCLECKRRRVKCDETRPQCSNCARRHMTCDYGTSSLVWKDWKEEKTSPQSDSKTPSQDHKDDIFVTLERWTASQGAEPMPVTEVNVVDLELMMHWCNSAYAVLARNEATAWVWRQLVPQEAFSHRFLLWGILSVAALHLSYFRPAEHQSIYLKKAAFHQNRALTLFRESLESVGSWNGKAVFAFSSLVAVYAFGSLHNQEMSDPIQDIYQILVLIRGTNQIVARVSQTLLESDFAPLLQVNEYRNEIPADTKAAIARLHALNDSLQEGPESHKAHRGAIDDLEEMFVLFHGGATSMTPSGKWAIRLSPLYLEYLQERRSFSLVILAHYCVLLHCLRRHWCIAPWPTRVAKAIWNMLDLQHRESIQWAMDRIFDGSGLAMQTRRSHNKSRRGCLECKRRRVKCDETRPQCSNCARRHMTCDYGTSSLVWKDWKEEKTSPQSDSKTPSQDHKDDIFVTLERWTASQGAEPMPVTEVNVVDLELMMHWCNSAYAVLARNEATAWVWRQLVPQEAFSHRFLLWGILSVAALHLSYFRPAEHQSIYLKKAAFHQNRALTLFRESLESVGSWNGKAVFAFSSLVAVYAFGSLHNQEMSDPIQDIYQILVLIRGTNQIVARVSQTLLESDFAPLLQVNEYRNEIPADTKAAIARLHALNDSLQEGPESHKAHRGAIDDLEEMFVLFHGGATSMTPSGKWAIRLSPLYLEYLQERRSFSLVILAHYCVLLHCLRRHWCIAPWPTRVAKAIWNMLDLQHRESIQWAMDRIFDGSGLA

Solvent-accessible surface area (backbone atoms only — not comparable to full-atom values): 42446 Å² total; per-residue (Å²): 131,83,77,76,75,78,72,74,71,45,91,69,25,26,25,49,30,58,70,67,70,46,76,35,77,52,39,78,87,54,23,64,69,27,57,74,66,58,37,68,47,38,61,54,68,70,81,34,73,76,55,74,72,66,77,75,71,74,67,74,84,63,83,72,70,74,73,71,83,80,69,69,92,49,46,59,58,55,49,47,53,51,32,55,70,62,55,41,59,86,60,79,81,62,65,74,49,63,65,58,39,50,22,39,42,39,25,60,73,52,51,36,53,69,78,24,75,48,70,71,30,34,47,33,51,44,49,50,46,55,40,51,15,58,73,33,62,31,31,40,27,33,49,39,11,45,18,20,41,52,48,25,71,55,39,58,72,89,55,16,57,60,25,44,39,47,13,26,37,27,38,50,53,12,50,58,47,41,58,62,46,62,77,65,73,42,78,89,45,22,64,47,52,41,53,34,43,54,45,49,44,51,40,46,46,46,59,64,64,78,46,84,83,55,58,47,59,61,51,53,49,51,42,36,52,39,41,27,47,41,44,62,53,38,65,74,27,44,67,50,30,60,75,40,90,53,27,59,73,71,61,69,79,84,43,87,33,78,60,57,67,68,59,52,51,53,52,50,48,52,52,53,52,52,70,68,50,95,68,54,72,67,55,46,49,31,52,49,51,47,52,53,44,47,51,51,30,47,21,34,38,62,37,64,47,74,36,59,57,43,66,51,52,43,33,48,66,45,46,72,64,40,52,51,37,44,73,68,60,36,64,68,49,46,45,53,49,36,49,49,26,38,56,36,46,72,41,31,49,39,79,40,40,42,65,46,24,64,50,34,41,52,53,46,58,72,71,42,53,73,76,55,44,63,75,34,43,66,31,51,47,69,64,30,63,89,53,78,90,118,130,84,76,75,76,79,72,73,72,45,89,69,26,26,25,49,31,58,70,69,69,46,77,36,76,53,39,78,86,52,23,64,69,26,58,76,65,60,37,68,48,36,61,52,68,72,80,34,79,75,58,73,74,68,74,75,70,75,67,74,83,62,84,72,70,72,72,74,86,75,78,75,86,46,45,61,58,54,50,48,53,51,34,56,68,63,55,41,59,85,60,78,80,65,65,73,51,61,64,57,38,50,23,38,41,41,24,60,72,53,51,37,53,68,77,24,73,48,71,70,32,35,48,32,50,44,48,49,46,56,40,50,14,57,70,33,62,30,32,40,26,32,50,39,11,43,17,20,42,53,50,25,72,55,40,58,74,88,54,17,59,60,25,44,39,48,13,25,37,26,36,49,54,12,51,58,48,39,60,62,47,62,77,65,73,42,79,89,46,23,65,47,53,40,52,36,43,54,44,50,45,50,38,47,48,47,59,64,64,79,47,84,81,56,58,48,61,60,51,52,50,50,42,35,52,40,42,28,49,41,43,63,54,37,65,74,26,44,67,52,30,59,75,38,91,51,27,58,73,72,61,69,80,84,43,86,33,77,60,56,67,68,58,52,51,54,52,50,48,52,52,53,51,52,70,69,49,94,70,55,72,68,57,46,50,33,50,48,49,48,52,54,43,47,52,51,31,48,20,32,38,62,38,63,48,72,37,59,56,44,66,51,52,41,32,48,67,47,46,72,64,41,51,51,36,44,73,68,60,36,64,67,49,44,44,53,48,35,49,49,26,39,55,36,48,73,41,31,51,38,80,40,41,42,64,48,25,63,50,34,41,52,52,45,56,71,69,42,53,74,76,55,43,62,74,33,42,68,31,51,46,71,65,28,62,88,53,76,90,117

Organism: Talaromyces marneffei (strain ATCC 18224 / CBS 334.59 / QM 7333) (NCBI:txid441960)